Protein AF-A0A2R6I7J4-F1 (afdb_monomer_lite)

Secondary structure (DSSP, 8-state):
-----HHHHHGGG--SSTT-EEEEE-TTSBEEEESSGGGTTSB---GGG-HHHHHHHTT--EEEEEE-TTS-EEEEEEEE-TTSS-EEEEEEEHHHHTHHHHHHHHHHHHHHHHHHHHHHHHHHHHHHHHHHHHHHHHHHHHHHHTT-TT--------SHHHHHHHHHHHHHHHHHHHHHHHHHHHHHHHHHHHHHHHHHHHHHHHHHHHHHHHHHHTTTBTT--PPP-SS-HHHHHHHHHHHHHHHHHHHHHHHHHHHHHHHHHHHHHHHHHHHHHHHHHHHHHHHHHHHHHHHHHHHHHHHHHHHHHHHHHHHHHHHHTT-HHHHHHHHHHHHHHHHHHHHHHHHHHHHHHHHHHHHHHHHHHHHHHHHHHHHHHHHHHHHHHHHHHHTSB-S---------S-------------

pLDDT: mean 84.85, std 13.89, range [34.44, 96.88]

Radius of gyration: 86.61 Å; chains: 1; bounding box: 157×83×230 Å

Sequence (418 aa):
MVVANATASSAAMDASFEGGFTRAVNDKSIVALSSDPKRIEREYLRGRETTAYERGSQGLVGTTSMTTTGGQELLVGYAPVERTEWVVITHVPRSEALALQQTVSRSLLALIGLFLAGFLVVGFTIGRGTTRSLQDLAGKARELEEGNLDADIRTDRVDEFGTVYDAFGEMRDSLRTQIEEAERARKEAEVARAEAMEVNEYLQGKAEEYSETMQRCARGDLTERMEADGENDAMDRIAEEFNEMIRELEMTTGQLKSFSVAVQEGGVEVRESAVAVRDASEQVAESIQSISDGAFDQQERLETVADDIEEAADALESVAGDQPDVAESLDRIRAVGESVREAADLAENTLAESETVAGAAEEQAAELTEVSGQAEELTRNAEYLADGLENFETEQEHEFVFQTGAEAPTSEGQQGGR

Foldseek 3Di:
DDDDPLVVVQVVFCDPWVVKWKFKAAPVQQTCHTVDPVRHRHRPDDDPQCPQVVCQLVQDWDWDWDQDPVRFIWIKTWGHDPPGSIIMIMTDGPCGVCVVVVVVVVVVVVVVVVVVVVVVVVCCVCVVVVVVLVVVVVVLVVCVVVVNLVRPLADPDPDPSNVVSVVVNVVSVVVVVVVVVVVVVVVVVVVVVVVVVVVVVVVVVLVVVVVVQVVCVVQFALVGARDDDPPDPVSNVVRVVVNVVSVVVLLVLLVLLLVLVVLLVVLVVLLVVLVVLLVVLVVLLVVLVVLLVVLVVLLVVLVVVLVVLVVVLVVLCVVCPPPPVSVVVSVVSVVVSVVSVVSNVVSVVSNVVSVVSNVVSVVSSVVSVVSNVVSVVSNVVSVVSNVVSVSHDHPDSPDDDPPPPDPDPPPPDPDDDD

Structure (mmCIF, N/CA/C/O backbone):
data_AF-A0A2R6I7J4-F1
#
_entry.id   AF-A0A2R6I7J4-F1
#
loop_
_atom_site.group_PDB
_atom_site.id
_atom_site.type_symbol
_atom_site.label_atom_id
_atom_site.label_alt_id
_atom_site.label_comp_id
_atom_site.label_asym_id
_atom_site.label_entity_id
_atom_site.label_seq_id
_atom_site.pdbx_PDB_ins_code
_atom_site.Cartn_x
_atom_site.Cartn_y
_atom_site.Cartn_z
_atom_site.occupancy
_atom_site.B_iso_or_equiv
_atom_site.auth_seq_id
_atom_site.auth_comp_id
_atom_site.auth_asym_id
_atom_site.auth_atom_id
_atom_site.pdbx_PDB_model_num
ATOM 1 N N . MET A 1 1 ? 109.223 42.872 -110.671 1.00 39.97 1 MET A N 1
ATOM 2 C CA . MET A 1 1 ? 108.943 41.585 -111.336 1.00 39.97 1 MET A CA 1
ATOM 3 C C . MET A 1 1 ? 109.094 40.486 -110.298 1.00 39.97 1 MET A C 1
ATOM 5 O O . MET A 1 1 ? 110.209 40.194 -109.896 1.00 39.97 1 MET A O 1
ATOM 9 N N . VAL A 1 2 ? 107.972 39.953 -109.816 1.00 34.44 2 VAL A N 1
ATOM 10 C CA . VAL A 1 2 ? 107.899 38.681 -109.087 1.00 34.44 2 VAL A CA 1
ATOM 11 C C . VAL A 1 2 ? 107.021 37.804 -109.969 1.00 34.44 2 VAL A C 1
ATOM 13 O O . VAL A 1 2 ? 105.838 38.088 -110.127 1.00 34.44 2 VAL A O 1
ATOM 16 N N . VAL A 1 3 ? 107.620 36.822 -110.639 1.00 40.28 3 VAL A N 1
ATOM 17 C CA . VAL A 1 3 ? 106.879 35.813 -111.403 1.00 40.28 3 VAL A CA 1
ATOM 18 C C . VAL A 1 3 ? 106.515 34.721 -110.404 1.00 40.28 3 VAL A C 1
ATOM 20 O O . VAL A 1 3 ? 107.345 33.880 -110.071 1.00 40.28 3 VAL A O 1
ATOM 23 N N . ALA A 1 4 ? 105.303 34.785 -109.853 1.00 47.56 4 ALA A N 1
ATOM 24 C CA . ALA A 1 4 ? 104.748 33.691 -109.067 1.00 47.56 4 ALA A CA 1
ATOM 25 C C . ALA A 1 4 ? 104.242 32.604 -110.028 1.00 47.56 4 ALA A C 1
ATOM 27 O O . ALA A 1 4 ? 103.544 32.897 -110.998 1.00 47.56 4 ALA A O 1
ATOM 28 N N . ASN A 1 5 ? 104.620 31.350 -109.778 1.00 45.31 5 ASN A N 1
ATOM 29 C CA . ASN A 1 5 ? 104.184 30.209 -110.576 1.00 45.31 5 ASN A CA 1
ATOM 30 C C . ASN A 1 5 ? 102.690 29.950 -110.311 1.00 45.31 5 ASN A C 1
ATOM 32 O O . ASN A 1 5 ? 102.335 29.344 -109.301 1.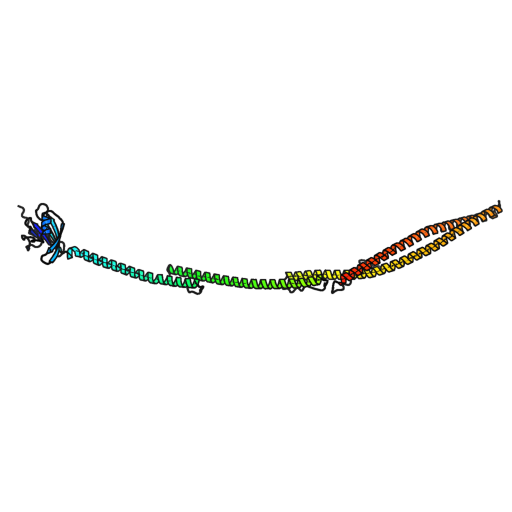00 45.31 5 ASN A O 1
ATOM 36 N N . ALA A 1 6 ? 101.827 30.424 -111.213 1.00 51.66 6 ALA A N 1
ATOM 37 C CA . ALA A 1 6 ? 100.367 30.334 -111.105 1.00 51.66 6 ALA A CA 1
ATOM 38 C C . ALA A 1 6 ? 99.852 28.892 -110.907 1.00 51.66 6 ALA A C 1
ATOM 40 O O . ALA A 1 6 ? 98.805 28.680 -110.299 1.00 51.66 6 ALA A O 1
ATOM 41 N N . THR A 1 7 ? 100.623 27.890 -111.338 1.00 52.91 7 THR A N 1
ATOM 42 C CA . THR A 1 7 ? 100.283 26.469 -111.184 1.00 52.91 7 THR A CA 1
ATOM 43 C C . THR A 1 7 ? 100.288 26.030 -109.716 1.00 52.91 7 THR A C 1
ATOM 45 O O . THR A 1 7 ? 99.401 25.286 -109.304 1.00 52.91 7 THR A O 1
ATOM 48 N N . ALA A 1 8 ? 101.223 26.532 -108.898 1.00 53.66 8 ALA A N 1
ATOM 49 C CA . ALA A 1 8 ? 101.335 26.153 -107.485 1.00 53.66 8 ALA A CA 1
ATOM 50 C C . ALA A 1 8 ? 100.200 26.734 -106.620 1.00 53.66 8 ALA A C 1
ATOM 52 O O . ALA A 1 8 ? 99.779 26.104 -105.654 1.00 53.66 8 ALA A O 1
ATOM 53 N N . SER A 1 9 ? 99.662 27.903 -106.987 1.00 57.00 9 SER A N 1
ATOM 54 C CA . SER A 1 9 ? 98.543 28.540 -106.275 1.00 57.00 9 SER A CA 1
ATOM 55 C C . SER A 1 9 ? 97.172 27.951 -106.633 1.00 57.00 9 SER A C 1
ATOM 57 O O . SER A 1 9 ? 96.244 28.072 -105.840 1.00 57.00 9 SER A O 1
ATOM 59 N N . SER A 1 10 ? 97.037 27.276 -107.782 1.00 56.16 10 SER A N 1
ATOM 60 C CA . SER A 1 10 ? 95.775 26.641 -108.204 1.00 56.16 10 SER A CA 1
ATOM 61 C C . SER A 1 10 ? 95.378 25.426 -107.351 1.00 56.16 10 SER A C 1
ATOM 63 O O . SER A 1 10 ? 94.195 25.224 -107.087 1.00 56.16 10 SER A O 1
ATOM 65 N N . ALA A 1 11 ? 96.358 24.671 -106.837 1.00 56.03 11 ALA A N 1
ATOM 66 C CA . ALA A 1 11 ? 96.125 23.498 -105.988 1.00 56.03 11 ALA A CA 1
ATOM 67 C C . ALA A 1 11 ? 95.550 23.851 -104.603 1.00 56.03 11 ALA A C 1
ATOM 69 O O . ALA A 1 11 ? 94.938 23.009 -103.955 1.00 56.03 11 ALA A O 1
ATOM 70 N N . ALA A 1 12 ? 95.715 25.099 -104.155 1.00 60.09 12 ALA A N 1
ATOM 71 C CA . ALA A 1 12 ? 95.162 25.588 -102.892 1.00 60.09 12 ALA A CA 1
ATOM 72 C C . ALA A 1 12 ? 93.698 26.066 -103.009 1.00 60.09 12 ALA A C 1
ATOM 74 O O . ALA A 1 12 ? 93.119 26.486 -102.012 1.00 60.09 12 ALA A O 1
ATOM 75 N N . MET A 1 13 ? 93.105 26.037 -104.211 1.00 63.22 13 MET A N 1
ATOM 76 C CA . MET A 1 13 ? 91.750 26.538 -104.488 1.00 63.22 13 MET A CA 1
ATOM 77 C C . MET A 1 13 ? 90.700 25.432 -104.661 1.00 63.22 13 MET A C 1
ATOM 79 O O . MET A 1 13 ? 89.640 25.678 -105.244 1.00 63.22 13 MET A O 1
ATOM 83 N N . ASP A 1 14 ? 90.978 24.221 -104.178 1.00 64.94 14 ASP A N 1
ATOM 84 C CA . ASP A 1 14 ? 90.005 23.134 -104.239 1.00 64.94 14 ASP A CA 1
ATOM 85 C C . ASP A 1 14 ? 88.796 23.436 -103.343 1.00 64.94 14 ASP A C 1
ATOM 87 O O . ASP A 1 14 ? 88.927 24.014 -102.258 1.00 64.94 14 ASP A O 1
ATOM 91 N N . ALA A 1 15 ? 87.596 23.125 -103.824 1.00 62.53 15 ALA A N 1
ATOM 92 C CA . ALA A 1 15 ? 86.394 23.437 -103.067 1.00 62.53 15 ALA A CA 1
ATOM 93 C C . ALA A 1 15 ? 86.228 22.451 -101.911 1.00 62.53 15 ALA A C 1
ATOM 95 O O . ALA A 1 15 ? 86.348 21.245 -102.084 1.00 62.53 15 ALA A O 1
ATOM 96 N N . SER A 1 16 ? 85.866 22.956 -100.732 1.00 65.69 16 SER A N 1
ATOM 97 C CA . SER A 1 16 ? 85.612 22.125 -99.546 1.00 65.69 16 SER A CA 1
ATOM 98 C C . SER A 1 16 ? 84.324 21.289 -99.627 1.00 65.69 16 SER A C 1
ATOM 100 O O . SER A 1 16 ? 83.977 20.621 -98.659 1.00 65.69 16 SER A O 1
ATOM 102 N N . PHE A 1 17 ? 83.605 21.344 -100.751 1.00 71.12 17 PHE A N 1
ATOM 103 C CA . PHE A 1 17 ? 82.314 20.696 -100.968 1.00 71.12 17 PHE A CA 1
ATOM 104 C C . PHE A 1 17 ? 82.326 19.930 -102.287 1.00 71.12 17 PHE A C 1
ATOM 106 O O . PHE A 1 17 ? 82.867 20.411 -103.287 1.00 71.12 17 PHE A O 1
ATOM 113 N N . GLU A 1 18 ? 81.691 18.761 -102.302 1.00 74.81 18 GLU A N 1
ATOM 114 C CA . GLU A 1 18 ? 81.624 17.909 -103.484 1.00 74.81 18 GLU A CA 1
ATOM 115 C C . GLU A 1 18 ? 80.864 18.613 -104.626 1.00 74.81 18 GLU A C 1
ATOM 117 O O . GLU A 1 18 ? 79.795 19.196 -104.439 1.00 74.81 18 GLU A O 1
ATOM 122 N N . GLY A 1 19 ? 81.466 18.642 -105.820 1.00 75.56 19 GLY A N 1
ATOM 123 C CA . GLY A 1 19 ? 80.937 19.384 -106.972 1.00 75.56 19 GLY A CA 1
ATOM 124 C C . GLY A 1 19 ? 81.048 20.914 -106.870 1.00 75.56 19 GLY A C 1
ATOM 125 O O . GLY A 1 19 ? 80.577 21.618 -107.768 1.00 75.56 19 GLY A O 1
ATOM 126 N N . GLY A 1 20 ? 81.664 21.441 -105.808 1.00 82.00 20 GLY A N 1
ATOM 127 C CA . GLY A 1 20 ? 81.996 22.854 -105.690 1.00 82.00 20 GLY A CA 1
ATOM 128 C C . GLY A 1 20 ? 83.249 23.233 -106.482 1.00 82.00 20 GLY A C 1
ATOM 129 O O . GLY A 1 20 ? 84.074 22.390 -106.827 1.00 82.00 20 GLY A O 1
ATOM 130 N N . PHE A 1 21 ? 83.418 24.523 -106.769 1.00 83.62 21 PHE A N 1
ATOM 131 C CA . PHE A 1 21 ? 84.653 25.037 -107.373 1.00 83.62 21 PHE A CA 1
ATOM 132 C C . PHE A 1 21 ? 84.903 26.506 -107.020 1.00 83.62 21 PHE A C 1
ATOM 134 O O . PHE A 1 21 ? 83.969 27.301 -106.891 1.00 83.62 21 PHE A O 1
ATOM 141 N N . THR A 1 22 ? 86.180 26.887 -106.930 1.00 86.25 22 THR A N 1
ATOM 142 C CA . THR A 1 22 ? 86.611 28.263 -106.637 1.00 86.25 22 THR A CA 1
ATOM 143 C C . THR A 1 22 ? 87.370 28.863 -107.815 1.00 86.25 22 THR A C 1
ATOM 145 O O . THR A 1 22 ? 88.123 28.184 -108.522 1.00 86.25 22 THR A O 1
ATOM 148 N N . ARG A 1 23 ? 87.149 30.157 -108.054 1.00 86.75 23 ARG A N 1
ATOM 149 C CA . ARG A 1 23 ? 87.828 30.943 -109.087 1.00 86.75 23 ARG A CA 1
ATOM 150 C C . ARG A 1 23 ? 88.231 32.302 -108.533 1.00 86.75 23 ARG A C 1
ATOM 152 O O . ARG A 1 23 ? 87.426 32.933 -107.862 1.00 86.75 23 ARG A O 1
ATOM 159 N N . ALA A 1 24 ? 89.430 32.775 -108.854 1.00 85.75 24 ALA A N 1
ATOM 160 C CA . ALA A 1 24 ? 89.784 34.184 -108.721 1.00 85.75 24 ALA A CA 1
ATOM 161 C C . ALA A 1 24 ? 89.672 34.854 -110.087 1.00 85.75 24 ALA A C 1
ATOM 163 O O . ALA A 1 24 ? 90.244 34.377 -111.070 1.00 85.75 24 ALA A O 1
ATOM 164 N N . VAL A 1 25 ? 88.935 35.952 -110.144 1.00 86.56 25 VAL A N 1
ATOM 165 C CA . VAL A 1 25 ? 88.636 36.694 -111.367 1.00 86.56 25 VAL A CA 1
ATOM 166 C C . VAL A 1 25 ? 89.245 38.084 -111.245 1.00 86.56 25 VAL A C 1
ATOM 168 O O . VAL A 1 25 ? 89.084 38.720 -110.209 1.00 86.56 25 VAL A O 1
ATOM 171 N N . ASN A 1 26 ? 89.966 38.540 -112.268 1.00 84.06 26 ASN A N 1
ATOM 172 C CA . ASN A 1 26 ? 90.582 39.868 -112.286 1.00 84.06 26 ASN A CA 1
ATOM 173 C C . ASN A 1 26 ? 89.602 40.976 -112.709 1.00 84.06 26 ASN A C 1
ATOM 175 O O . ASN A 1 26 ? 88.474 40.686 -113.095 1.00 84.06 26 ASN A O 1
ATOM 179 N N . ASP A 1 27 ? 90.084 42.221 -112.713 1.00 80.25 27 ASP A N 1
ATOM 180 C CA . ASP A 1 27 ? 89.383 43.459 -113.099 1.00 80.25 27 ASP A CA 1
ATOM 181 C C . ASP A 1 27 ? 88.708 43.422 -114.482 1.00 80.25 27 ASP A C 1
ATOM 183 O O . ASP A 1 27 ? 87.747 44.149 -114.743 1.00 80.25 27 ASP A O 1
ATOM 187 N N . LYS A 1 28 ? 89.184 42.554 -115.379 1.00 79.38 28 LYS A N 1
ATOM 188 C CA . LYS A 1 28 ? 88.657 42.376 -116.739 1.00 79.38 28 LYS A CA 1
ATOM 189 C C . LYS A 1 28 ? 87.656 41.227 -116.856 1.00 79.38 28 LYS A C 1
ATOM 191 O O . LYS A 1 28 ? 87.343 40.814 -117.970 1.00 79.38 28 LYS A O 1
ATOM 196 N N . SER A 1 29 ? 87.158 40.700 -115.737 1.00 81.19 29 SER A N 1
ATOM 197 C CA . SER A 1 29 ? 86.301 39.509 -115.694 1.00 81.19 29 SER A CA 1
ATOM 198 C C . SER A 1 29 ? 86.965 38.251 -116.279 1.00 81.19 29 SER A C 1
ATOM 200 O O . SER A 1 29 ? 86.301 37.337 -116.772 1.00 81.19 29 SER A O 1
ATOM 202 N N . ILE A 1 30 ? 88.298 38.182 -116.236 1.00 82.50 30 ILE A N 1
ATOM 203 C CA . ILE A 1 30 ? 89.068 37.024 -116.697 1.00 82.50 30 ILE A CA 1
ATOM 204 C C . ILE A 1 30 ? 89.469 36.193 -115.483 1.00 82.50 30 ILE A C 1
ATOM 206 O O . ILE A 1 30 ? 89.964 36.716 -114.485 1.00 82.50 30 ILE A O 1
ATOM 210 N N . VAL A 1 31 ? 89.273 34.880 -115.571 1.00 84.69 31 VAL A N 1
ATOM 211 C CA . VAL A 1 31 ? 89.688 33.933 -114.536 1.00 84.69 31 VAL A CA 1
ATOM 212 C C . VAL A 1 31 ? 91.213 33.908 -114.473 1.00 84.69 31 VAL A C 1
ATOM 214 O O . VAL A 1 31 ? 91.880 33.364 -115.354 1.00 84.69 31 VAL A O 1
ATOM 217 N N . ALA A 1 32 ? 91.758 34.507 -113.421 1.00 82.00 32 ALA A N 1
ATOM 218 C CA . ALA A 1 32 ? 93.185 34.527 -113.137 1.00 82.00 32 ALA A CA 1
ATOM 219 C C . ALA A 1 32 ? 93.636 33.227 -112.457 1.00 82.00 32 ALA A C 1
ATOM 221 O O . ALA A 1 32 ? 94.723 32.728 -112.738 1.00 82.00 32 ALA A O 1
ATOM 222 N N . LEU A 1 33 ? 92.792 32.660 -111.587 1.00 82.75 33 LEU A N 1
ATOM 223 C CA . LEU A 1 33 ? 93.047 31.389 -110.906 1.00 82.75 33 LEU A CA 1
ATOM 224 C C . LEU A 1 33 ? 91.780 30.531 -110.896 1.00 82.75 33 LEU A C 1
ATOM 226 O O . LEU A 1 33 ? 90.680 31.035 -110.676 1.00 82.75 33 LEU A O 1
ATOM 230 N N . SER A 1 34 ? 91.927 29.226 -111.106 1.00 82.50 34 SER A N 1
ATOM 231 C CA . SER A 1 34 ? 90.852 28.244 -110.949 1.00 82.50 34 SER A CA 1
ATOM 232 C C . SER A 1 34 ? 91.440 26.878 -110.620 1.00 82.50 34 SER A C 1
ATOM 234 O O . SER A 1 34 ? 92.545 26.571 -111.064 1.00 82.50 34 SER A O 1
ATOM 236 N N . SER A 1 35 ? 90.682 26.054 -109.895 1.00 73.25 35 SER A N 1
ATOM 237 C CA . SER A 1 35 ? 90.982 24.629 -109.717 1.00 73.25 35 SER A CA 1
ATOM 238 C C . SER A 1 35 ? 90.887 23.817 -111.022 1.00 73.25 35 SER A C 1
ATOM 240 O O . SER A 1 35 ? 91.496 22.757 -111.116 1.00 73.25 35 SER A O 1
ATOM 242 N N . ASP A 1 36 ? 90.192 24.316 -112.056 1.00 76.69 36 ASP A N 1
ATOM 243 C CA . AS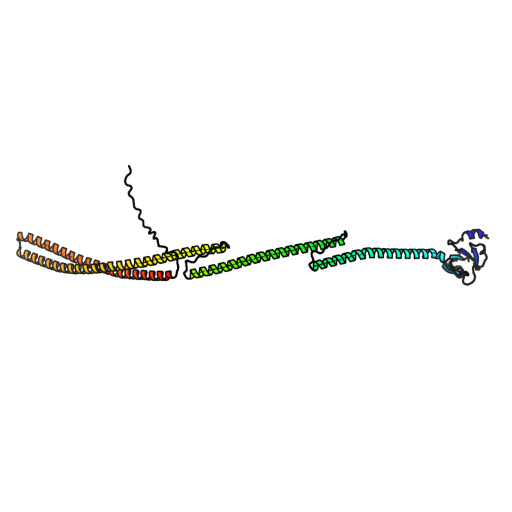P A 1 36 ? 90.185 23.742 -113.410 1.00 76.69 36 ASP A CA 1
ATOM 244 C C . ASP A 1 36 ? 91.121 24.548 -114.337 1.00 76.69 36 ASP A C 1
ATOM 246 O O . ASP A 1 36 ? 90.761 25.657 -114.761 1.00 76.69 36 ASP A O 1
ATOM 250 N N . PRO A 1 37 ? 92.299 24.010 -114.719 1.00 72.12 37 PRO A N 1
ATOM 251 C CA . PRO A 1 37 ? 93.272 24.720 -115.549 1.00 72.12 37 PRO A CA 1
ATOM 252 C C . PRO A 1 37 ? 92.712 25.166 -116.904 1.00 72.12 37 PRO A C 1
ATOM 254 O O . PRO A 1 37 ? 93.176 26.155 -117.464 1.00 72.12 37 PRO A O 1
ATOM 257 N N . LYS A 1 38 ?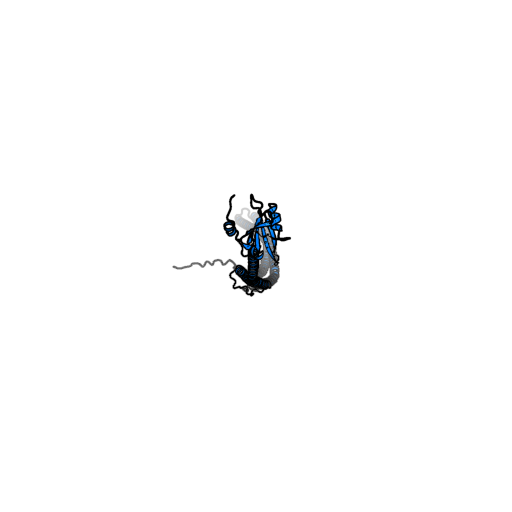 91.686 24.481 -117.436 1.00 78.69 38 LYS A N 1
ATOM 258 C CA . LYS A 1 38 ? 91.072 24.822 -118.734 1.00 78.69 38 LYS A CA 1
ATOM 259 C C . LYS A 1 38 ? 90.294 26.139 -118.704 1.00 78.69 38 LYS A C 1
ATOM 261 O O . LYS A 1 38 ? 89.917 26.652 -119.760 1.00 78.69 38 LYS A O 1
ATOM 266 N N . ARG A 1 39 ? 90.005 26.659 -117.509 1.00 80.56 39 ARG A N 1
ATOM 267 C CA . ARG A 1 39 ? 89.243 27.894 -117.299 1.00 80.56 39 ARG A CA 1
ATOM 268 C C . ARG A 1 39 ? 90.129 29.116 -117.081 1.00 80.56 39 ARG A C 1
ATOM 270 O O . ARG A 1 39 ? 89.609 30.219 -117.176 1.00 80.56 39 ARG A O 1
ATOM 277 N N . ILE A 1 40 ? 91.423 28.941 -116.823 1.00 80.00 40 ILE A N 1
ATOM 278 C CA . ILE A 1 40 ? 92.370 30.050 -116.647 1.00 80.00 40 ILE A CA 1
ATOM 279 C C . ILE A 1 40 ? 92.495 30.828 -117.97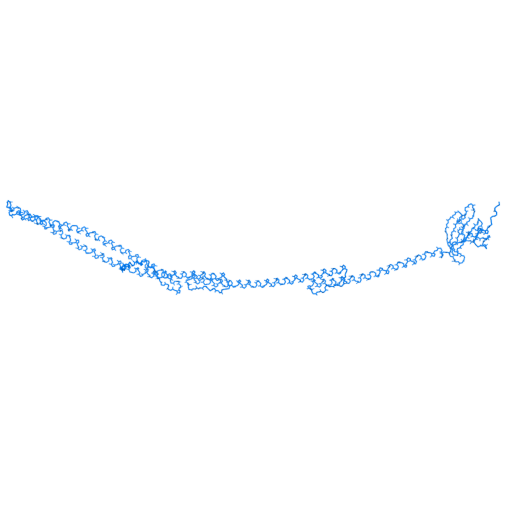1 1.00 80.00 40 ILE A C 1
ATOM 281 O O . ILE A 1 40 ? 92.417 30.238 -119.048 1.00 80.00 40 ILE A O 1
ATOM 285 N N . GLU A 1 41 ? 92.610 32.158 -117.891 1.00 79.81 41 GLU A N 1
ATOM 286 C CA . GLU A 1 41 ? 92.622 33.096 -119.034 1.00 79.81 41 GLU A CA 1
ATOM 287 C C . GLU A 1 41 ? 91.338 33.105 -119.887 1.00 79.81 41 GLU A C 1
ATOM 289 O O . GLU A 1 41 ? 91.277 33.740 -120.943 1.00 79.81 41 GLU A O 1
ATOM 294 N N . ARG A 1 42 ? 90.269 32.448 -119.425 1.00 81.06 42 ARG A N 1
ATOM 295 C CA . ARG A 1 42 ? 88.934 32.567 -120.017 1.00 81.06 42 ARG A CA 1
ATOM 296 C C . ARG A 1 42 ? 88.117 33.610 -119.270 1.00 81.06 42 ARG A C 1
ATOM 298 O O . ARG A 1 42 ? 88.303 33.843 -118.078 1.00 81.06 42 ARG A O 1
ATOM 305 N N . GLU A 1 43 ? 87.190 34.223 -119.991 1.00 79.56 43 GLU A N 1
ATOM 306 C CA . GLU A 1 43 ? 86.157 35.059 -119.390 1.00 79.56 43 GLU A CA 1
ATOM 307 C C . GLU A 1 43 ? 85.355 34.217 -118.395 1.00 79.56 43 GLU A C 1
ATOM 309 O O . GLU A 1 43 ? 84.999 33.073 -118.694 1.00 79.56 43 GLU A O 1
ATOM 314 N N . TYR A 1 44 ? 85.138 34.762 -117.200 1.00 76.12 44 TYR A N 1
ATOM 315 C CA . TYR A 1 44 ? 84.546 34.042 -116.085 1.00 76.12 44 TYR A CA 1
ATOM 316 C C . TYR A 1 44 ? 83.166 33.496 -116.446 1.00 76.12 44 TYR A C 1
ATOM 318 O O . TYR A 1 44 ? 83.028 32.274 -116.529 1.00 76.12 44 TYR A O 1
ATOM 326 N N . LEU A 1 45 ? 82.194 34.377 -116.706 1.00 73.38 45 LEU A N 1
ATOM 327 C CA . LEU A 1 45 ? 80.845 34.088 -117.209 1.00 73.38 45 LEU A CA 1
ATOM 328 C C . LEU A 1 45 ? 80.279 35.358 -117.878 1.00 73.38 45 LEU A C 1
ATOM 330 O O . LEU A 1 45 ? 80.761 36.457 -117.610 1.00 73.38 45 LEU A O 1
ATOM 334 N N . ARG A 1 46 ? 79.261 35.222 -118.743 1.00 62.31 46 ARG A N 1
ATOM 335 C CA . ARG A 1 46 ? 78.606 36.348 -119.441 1.00 62.31 46 ARG A CA 1
ATOM 336 C C . ARG A 1 46 ? 77.156 36.524 -118.996 1.00 62.31 46 ARG A C 1
ATOM 338 O O . ARG A 1 46 ? 76.418 35.553 -118.862 1.00 62.31 46 ARG A O 1
ATOM 345 N N . GLY A 1 47 ? 76.712 37.773 -118.881 1.00 62.00 47 GLY A N 1
ATOM 346 C CA . GLY A 1 47 ? 75.305 38.108 -118.645 1.00 62.00 47 GLY A CA 1
ATOM 347 C C . GLY A 1 47 ? 74.870 37.898 -117.193 1.00 62.00 47 GLY A C 1
ATOM 348 O O . GLY A 1 47 ? 75.614 38.198 -116.277 1.00 62.00 47 GLY A O 1
ATOM 349 N N . ARG A 1 48 ? 73.655 37.385 -116.958 1.00 55.28 48 ARG A N 1
ATOM 350 C CA . ARG A 1 48 ? 73.037 37.297 -115.612 1.00 55.28 48 ARG A CA 1
ATOM 351 C C . ARG A 1 48 ? 73.771 36.397 -114.601 1.00 55.28 48 ARG A C 1
ATOM 353 O O . ARG A 1 48 ? 73.380 36.352 -113.442 1.00 55.28 48 ARG A O 1
ATOM 360 N N . GLU A 1 49 ? 74.827 35.711 -115.024 1.00 67.50 49 GLU A N 1
ATOM 361 C CA . GLU A 1 49 ? 75.679 34.862 -114.187 1.00 67.50 49 GLU A CA 1
ATOM 362 C C . GLU A 1 49 ? 76.877 35.635 -113.563 1.00 67.50 49 GLU A C 1
ATOM 364 O O . GLU A 1 49 ? 77.704 35.050 -112.867 1.00 67.50 49 GLU A O 1
ATOM 369 N N . THR A 1 50 ? 76.988 36.960 -113.764 1.00 73.62 50 THR A N 1
ATOM 370 C CA . THR A 1 50 ? 78.105 37.799 -113.263 1.00 73.62 50 THR A CA 1
ATOM 371 C C . THR A 1 50 ? 77.844 38.499 -111.929 1.00 73.62 50 THR A C 1
ATOM 373 O O . THR A 1 50 ? 78.752 39.139 -111.401 1.00 73.62 50 THR A O 1
ATOM 376 N N . THR A 1 51 ? 76.651 38.382 -111.334 1.00 81.38 51 THR A N 1
ATOM 377 C CA . THR A 1 51 ? 76.264 39.174 -110.145 1.00 81.38 51 THR A CA 1
ATOM 378 C C . THR A 1 51 ? 77.230 39.020 -108.964 1.00 81.38 51 THR A C 1
ATOM 380 O O . THR A 1 51 ? 77.492 39.989 -108.253 1.00 81.38 51 THR A O 1
ATOM 383 N N . ALA A 1 52 ? 77.791 37.825 -108.761 1.00 84.44 52 ALA A N 1
ATOM 384 C CA . ALA A 1 52 ? 78.800 37.583 -107.728 1.00 84.44 52 ALA A CA 1
ATOM 385 C C . ALA A 1 52 ? 80.113 38.344 -108.000 1.00 84.44 52 ALA A C 1
ATOM 387 O O . ALA A 1 52 ? 80.695 38.926 -107.087 1.00 84.44 52 ALA A O 1
ATOM 388 N N . TYR A 1 53 ? 80.546 38.389 -109.263 1.00 84.81 53 TYR A N 1
ATOM 389 C CA . TYR A 1 53 ? 81.730 39.137 -109.683 1.00 84.81 53 TYR A CA 1
ATOM 390 C C . TYR A 1 53 ? 81.513 40.645 -109.542 1.00 84.81 53 TYR A C 1
ATOM 392 O O . TYR A 1 53 ? 82.317 41.305 -108.900 1.00 84.81 53 TYR A O 1
ATOM 400 N N . GLU A 1 54 ? 80.400 41.175 -110.056 1.00 83.94 54 GLU A N 1
ATOM 401 C CA . GLU A 1 54 ? 80.100 42.616 -110.027 1.00 83.94 54 GLU A CA 1
ATOM 402 C C . GLU A 1 54 ? 80.042 43.179 -108.604 1.00 83.94 54 GLU A C 1
ATOM 404 O O . GLU A 1 54 ? 80.564 44.260 -108.328 1.00 83.94 54 GLU A O 1
ATOM 409 N N . ARG A 1 55 ? 79.420 42.439 -107.679 1.00 85.25 55 ARG A N 1
ATOM 410 C CA . ARG A 1 55 ? 79.354 42.843 -106.270 1.00 85.25 55 ARG A CA 1
ATOM 411 C C . ARG A 1 55 ? 80.713 42.715 -105.590 1.00 85.25 55 ARG A C 1
ATOM 413 O O . ARG A 1 55 ? 81.103 43.614 -104.850 1.00 85.25 55 ARG A O 1
ATOM 420 N N . GLY A 1 56 ? 81.448 41.641 -105.867 1.00 85.00 56 GLY A N 1
ATOM 421 C CA . GLY A 1 56 ? 82.796 41.460 -105.340 1.00 85.00 56 GLY A CA 1
ATOM 422 C C . GLY A 1 56 ? 83.781 42.524 -105.831 1.00 85.00 56 GLY A C 1
ATOM 423 O O . GLY A 1 56 ? 84.573 43.019 -105.036 1.00 85.00 56 GLY A O 1
ATOM 424 N N . SER A 1 57 ? 83.689 42.954 -107.095 1.00 82.81 57 SER A N 1
ATOM 425 C CA . SER A 1 57 ? 84.551 44.004 -107.660 1.00 82.81 57 SER A CA 1
ATOM 426 C C . SER A 1 57 ? 84.245 45.388 -107.087 1.00 82.81 57 SER A C 1
ATOM 428 O O . SER A 1 57 ? 85.078 46.281 -107.142 1.00 82.81 57 SER A O 1
ATOM 430 N N . GLN A 1 58 ? 83.061 45.568 -106.494 1.00 85.00 58 GLN A N 1
ATOM 431 C CA . GLN A 1 58 ? 82.708 46.758 -105.711 1.00 85.00 58 GLN A CA 1
ATOM 432 C C . GLN A 1 58 ? 83.190 46.673 -104.251 1.00 85.00 58 GLN A C 1
ATOM 434 O O . GLN A 1 58 ? 82.854 47.533 -103.439 1.00 85.00 58 GLN A O 1
ATOM 439 N N . GLY A 1 59 ? 83.956 45.637 -103.897 1.00 81.88 59 GLY A N 1
ATOM 440 C CA . GLY A 1 59 ? 84.495 45.434 -102.555 1.00 81.88 59 GLY A CA 1
ATOM 441 C C . GLY A 1 59 ? 83.530 44.767 -101.569 1.00 81.88 59 GLY A C 1
ATOM 442 O O . GLY A 1 59 ? 83.827 44.716 -100.377 1.00 81.88 59 GLY A O 1
ATOM 443 N N . LEU A 1 60 ? 82.377 44.257 -102.020 1.00 86.06 60 LEU A N 1
ATOM 444 C CA . LEU A 1 60 ? 81.407 43.605 -101.137 1.00 86.06 60 LEU A CA 1
ATOM 445 C C . LEU A 1 60 ? 81.778 42.141 -100.886 1.00 86.06 60 LEU A C 1
ATOM 447 O O . LEU A 1 60 ? 82.159 41.415 -101.803 1.00 86.06 60 LEU A O 1
ATOM 451 N N . VAL A 1 61 ? 81.564 41.689 -99.652 1.00 89.06 61 VAL A N 1
ATOM 452 C CA . VAL A 1 61 ? 81.594 40.271 -99.278 1.00 89.06 61 VAL A CA 1
ATOM 453 C C . VAL A 1 61 ? 80.162 39.793 -99.098 1.00 89.06 61 VAL A C 1
ATOM 455 O O . VAL A 1 61 ? 79.357 40.458 -98.443 1.00 89.06 61 VAL A O 1
ATOM 458 N N . GLY A 1 62 ? 79.824 38.644 -99.669 1.00 88.25 62 GLY A N 1
ATOM 459 C CA . GLY A 1 62 ? 78.492 38.088 -99.491 1.00 88.25 62 GLY A CA 1
ATOM 460 C C . GLY A 1 62 ? 78.275 36.774 -100.213 1.00 88.25 62 GLY A C 1
ATOM 461 O O . GLY A 1 62 ? 79.193 36.161 -100.756 1.00 88.25 62 GLY A O 1
ATOM 462 N N . THR A 1 63 ? 77.018 36.352 -100.212 1.00 87.00 63 THR A N 1
ATOM 463 C CA . THR A 1 63 ? 76.554 35.188 -100.957 1.00 87.00 63 THR A CA 1
ATOM 464 C C . THR A 1 63 ? 75.416 35.591 -101.883 1.00 87.00 63 THR A C 1
ATOM 466 O O . THR A 1 63 ? 74.669 36.541 -101.637 1.00 87.00 63 THR A O 1
ATOM 469 N N . THR A 1 64 ? 75.294 34.886 -102.995 1.00 87.00 64 THR A N 1
ATOM 470 C CA . THR A 1 64 ? 74.180 35.014 -103.925 1.00 87.00 64 THR A CA 1
ATOM 471 C C . THR A 1 64 ? 73.835 33.644 -104.487 1.00 87.00 64 THR A C 1
ATOM 473 O O . THR A 1 64 ? 74.585 32.686 -104.321 1.00 87.00 64 THR A O 1
ATOM 476 N N . SER A 1 65 ? 72.675 33.526 -105.117 1.00 84.88 65 SER A N 1
ATOM 477 C CA . SER A 1 65 ? 72.302 32.312 -105.836 1.00 84.88 65 SER A CA 1
ATOM 478 C C . SER A 1 65 ? 72.528 32.534 -107.319 1.00 84.88 65 SER A C 1
ATOM 480 O O . SER A 1 65 ? 72.212 33.597 -107.851 1.00 84.88 65 SER A O 1
ATOM 482 N N . MET A 1 66 ? 73.069 31.523 -107.979 1.00 82.12 66 MET A N 1
ATOM 483 C CA . MET A 1 66 ? 73.279 31.519 -109.415 1.00 82.12 66 MET A CA 1
ATOM 484 C C . MET A 1 66 ? 72.702 30.237 -109.985 1.00 82.12 66 MET A C 1
ATOM 486 O O . MET A 1 66 ? 72.864 29.165 -109.410 1.00 82.12 66 MET A O 1
ATOM 490 N N . THR A 1 67 ? 72.058 30.333 -111.136 1.00 80.62 67 THR A N 1
ATOM 491 C CA . THR A 1 67 ? 71.645 29.161 -111.902 1.00 80.62 67 THR A CA 1
ATOM 492 C C . THR A 1 67 ? 72.570 29.058 -113.095 1.00 80.62 67 THR A C 1
ATOM 494 O O . THR A 1 67 ? 72.702 30.022 -113.844 1.00 80.62 67 THR A O 1
ATOM 497 N N . THR A 1 68 ? 73.240 27.920 -113.253 1.00 74.44 68 THR A N 1
ATOM 498 C CA . THR A 1 68 ? 74.068 27.694 -114.439 1.00 74.44 68 THR A CA 1
ATOM 499 C C . THR A 1 68 ? 73.188 27.573 -115.676 1.00 74.44 68 THR A C 1
ATOM 501 O O . THR A 1 68 ? 72.020 27.190 -115.594 1.00 74.44 68 THR A O 1
ATOM 504 N N . THR A 1 69 ? 73.774 27.777 -116.852 1.00 69.19 69 THR A N 1
ATOM 505 C CA . THR A 1 69 ? 73.116 27.520 -118.143 1.00 69.19 69 THR A CA 1
ATOM 506 C C . THR A 1 69 ? 72.544 26.086 -118.266 1.00 69.19 69 THR A C 1
ATOM 508 O O . THR A 1 69 ? 71.642 25.851 -119.063 1.00 69.19 69 THR A O 1
ATOM 511 N N . GLY A 1 70 ? 73.020 25.129 -117.454 1.00 70.31 70 GLY A N 1
ATOM 512 C CA . GLY A 1 70 ? 72.502 23.755 -117.361 1.00 70.31 70 GLY A CA 1
ATOM 513 C C . GLY A 1 70 ? 71.360 23.540 -116.354 1.00 70.31 70 GLY A C 1
ATOM 514 O O . GLY A 1 70 ? 70.983 22.397 -116.119 1.00 70.31 70 GLY A O 1
ATOM 515 N N . GLY A 1 71 ? 70.828 24.601 -115.736 1.00 77.75 71 GLY A N 1
ATOM 516 C CA . GLY A 1 71 ? 69.712 24.537 -114.782 1.00 77.75 71 GLY A CA 1
ATOM 517 C C . GLY A 1 71 ? 70.100 24.155 -113.349 1.00 77.75 71 GLY A C 1
ATOM 518 O O . GLY A 1 71 ? 69.222 23.980 -112.509 1.00 77.75 71 GLY A O 1
ATOM 519 N N . GLN A 1 72 ? 71.395 24.034 -113.043 1.00 80.88 72 GLN A N 1
ATOM 520 C CA . GLN A 1 72 ? 71.852 23.714 -111.690 1.00 80.88 72 GLN A CA 1
ATOM 521 C C . GLN A 1 72 ? 71.881 24.978 -110.825 1.00 80.88 72 GLN A C 1
ATOM 523 O O . GLN A 1 72 ? 72.542 25.956 -111.180 1.00 80.88 72 GLN A O 1
ATOM 528 N N . GLU A 1 73 ? 71.201 24.951 -109.678 1.00 85.75 73 GLU A N 1
ATOM 529 C CA . GLU A 1 73 ? 71.290 26.014 -108.676 1.00 85.75 73 GLU A CA 1
ATOM 530 C C . GLU A 1 73 ? 72.568 25.876 -107.842 1.00 85.75 73 GLU A C 1
ATOM 532 O O . GLU A 1 73 ? 72.803 24.871 -107.165 1.00 85.75 73 GLU A O 1
ATOM 537 N N . LEU A 1 74 ? 73.383 26.923 -107.873 1.00 85.62 74 LEU A N 1
ATOM 538 C CA . LEU A 1 74 ? 74.604 27.084 -107.104 1.00 85.62 74 LEU A CA 1
ATOM 539 C C . LEU A 1 74 ? 74.397 28.195 -106.073 1.00 85.62 74 LEU A C 1
ATOM 541 O O . LEU A 1 74 ? 73.887 29.273 -106.390 1.00 85.62 74 LEU A O 1
ATOM 545 N N . LEU A 1 75 ? 74.853 27.956 -104.850 1.00 87.75 75 LEU A N 1
ATOM 546 C CA . LEU A 1 75 ? 75.134 29.019 -103.900 1.00 87.75 75 LEU A CA 1
ATOM 547 C C . LEU A 1 75 ? 76.550 29.527 -104.174 1.00 87.75 75 LEU A C 1
ATOM 549 O O . LEU A 1 75 ? 77.502 28.747 -104.226 1.00 87.75 75 LEU A O 1
ATOM 553 N N . VAL A 1 76 ? 76.676 30.832 -104.385 1.00 87.81 76 VAL A N 1
ATOM 554 C CA . VAL A 1 76 ? 77.918 31.474 -104.808 1.00 87.81 76 VAL A CA 1
ATOM 555 C C . VAL A 1 76 ? 78.356 32.480 -103.754 1.00 87.81 76 VAL A C 1
ATOM 557 O O . VAL A 1 76 ? 77.665 33.468 -103.514 1.00 87.81 76 VAL A O 1
ATOM 560 N N . GLY A 1 77 ? 79.496 32.228 -103.117 1.00 88.38 77 GLY A N 1
ATOM 561 C CA . GLY A 1 77 ? 80.158 33.167 -102.213 1.00 88.38 77 GLY A CA 1
ATOM 562 C C . GLY A 1 77 ? 81.178 34.006 -102.971 1.00 88.38 77 GLY A C 1
ATOM 563 O O . GLY A 1 77 ? 81.904 33.468 -103.801 1.00 88.38 77 GLY A O 1
ATOM 564 N N . TYR A 1 78 ? 81.239 35.307 -102.701 1.00 89.31 78 TYR A N 1
ATOM 565 C CA . TYR A 1 78 ? 82.200 36.212 -103.331 1.00 89.31 78 TYR A CA 1
ATOM 566 C C . TYR A 1 78 ? 82.850 37.135 -102.300 1.00 89.31 78 TYR A C 1
ATOM 568 O O . TYR A 1 78 ? 82.197 37.593 -101.358 1.00 89.31 78 TYR A O 1
ATOM 576 N N . ALA A 1 79 ? 84.139 37.408 -102.494 1.00 90.31 79 ALA A N 1
ATOM 577 C CA . ALA A 1 79 ? 84.911 38.345 -101.687 1.00 90.31 79 ALA A CA 1
ATOM 578 C C . ALA A 1 79 ? 86.043 38.983 -102.517 1.00 90.31 79 ALA A C 1
ATOM 580 O O . ALA A 1 79 ? 86.678 38.283 -103.315 1.00 90.31 79 ALA A O 1
ATOM 581 N N . PRO A 1 80 ? 86.329 40.286 -102.341 1.00 88.06 80 PRO A N 1
ATOM 582 C CA . PRO A 1 80 ? 87.505 40.915 -102.934 1.00 88.06 80 PRO A CA 1
ATOM 583 C C . PRO A 1 80 ? 88.796 40.367 -102.306 1.00 88.06 80 PRO A C 1
ATOM 585 O O . PRO A 1 80 ? 88.839 40.032 -101.122 1.00 88.06 80 PRO A O 1
ATOM 588 N N . VAL A 1 81 ? 89.869 40.309 -103.091 1.00 84.69 81 VAL A N 1
ATOM 589 C CA . VAL A 1 81 ? 91.213 39.954 -102.624 1.00 84.69 81 VAL A CA 1
ATOM 590 C C . VAL A 1 81 ? 91.961 41.228 -102.268 1.00 84.69 81 VAL A C 1
ATOM 592 O O . VAL A 1 81 ? 92.257 42.057 -103.130 1.00 84.69 81 VAL A O 1
ATOM 595 N N . GLU A 1 82 ? 92.296 41.372 -100.989 1.00 78.31 82 GLU A N 1
ATOM 596 C CA . GLU A 1 82 ? 92.951 42.568 -100.470 1.00 78.31 82 GLU A CA 1
ATOM 597 C C . GLU A 1 82 ? 94.224 42.926 -101.251 1.00 78.31 82 GLU A C 1
ATOM 599 O O . GLU A 1 82 ? 95.062 42.077 -101.558 1.00 78.31 82 GLU A O 1
ATOM 604 N N . ARG A 1 83 ? 94.380 44.226 -101.539 1.00 77.19 83 ARG A N 1
ATOM 605 C CA . ARG A 1 83 ? 95.508 44.809 -102.291 1.00 77.19 83 ARG A CA 1
ATOM 606 C C . ARG A 1 83 ? 95.594 44.386 -103.765 1.00 77.19 83 ARG A C 1
ATOM 608 O O . ARG A 1 83 ? 96.627 44.615 -104.396 1.00 77.19 83 ARG A O 1
ATOM 615 N N . THR A 1 84 ? 94.518 43.829 -104.317 1.00 81.44 84 THR A N 1
ATOM 616 C CA . THR A 1 84 ? 94.358 43.545 -105.749 1.00 81.44 84 THR A CA 1
ATOM 617 C C . THR A 1 84 ? 92.949 43.920 -106.217 1.00 81.44 84 THR A C 1
ATOM 619 O O . THR A 1 84 ? 92.043 44.060 -105.404 1.00 81.44 84 THR A O 1
ATOM 622 N N . GLU A 1 85 ? 92.749 44.032 -107.528 1.00 81.19 85 GLU A N 1
ATOM 623 C CA . GLU A 1 85 ? 91.419 44.186 -108.148 1.00 81.19 85 GLU A CA 1
ATOM 624 C C . GLU A 1 85 ? 90.759 42.818 -108.427 1.00 81.19 85 GLU A C 1
ATOM 626 O O . GLU A 1 85 ? 89.971 42.663 -109.359 1.00 81.19 85 GLU A O 1
ATOM 631 N N . TRP A 1 86 ? 91.163 41.764 -107.710 1.00 88.31 86 TRP A N 1
ATOM 632 C CA . TRP A 1 86 ? 90.661 40.412 -107.947 1.00 88.31 86 TRP A CA 1
ATOM 633 C C . TRP A 1 86 ? 89.515 40.081 -107.000 1.00 88.31 86 TRP A C 1
ATOM 635 O O . TRP A 1 86 ? 89.500 40.498 -105.846 1.00 88.31 86 TRP A O 1
ATOM 645 N N . VAL A 1 87 ? 88.582 39.262 -107.472 1.00 87.56 87 VAL A N 1
ATOM 646 C CA . VAL A 1 87 ? 87.473 38.725 -106.683 1.00 87.56 87 VAL A CA 1
ATOM 647 C C . VAL A 1 87 ? 87.606 37.215 -106.640 1.00 87.56 87 VAL A C 1
ATOM 649 O O . VAL A 1 87 ? 87.647 36.566 -107.686 1.00 87.56 87 VAL A O 1
ATOM 652 N N . VAL A 1 88 ? 87.652 36.645 -105.440 1.00 87.94 88 VAL A N 1
ATOM 653 C CA . VAL A 1 88 ? 87.531 35.198 -105.257 1.00 87.94 88 VAL A CA 1
ATOM 654 C C . VAL A 1 88 ? 86.057 34.852 -105.157 1.00 87.94 88 VAL A C 1
ATOM 656 O O . VAL A 1 88 ? 85.313 35.444 -104.377 1.00 87.94 88 VAL A O 1
ATOM 659 N N . ILE A 1 89 ? 85.642 33.896 -105.980 1.00 88.31 89 ILE A N 1
ATOM 660 C CA . ILE A 1 89 ? 84.268 33.442 -106.101 1.00 88.31 89 ILE A CA 1
ATOM 661 C C . ILE A 1 89 ? 84.236 31.921 -105.973 1.00 88.31 89 ILE A C 1
ATOM 663 O O . ILE A 1 89 ? 84.836 31.197 -106.773 1.00 88.31 89 ILE A O 1
ATOM 667 N N . THR A 1 90 ? 83.507 31.435 -104.977 1.00 87.81 90 THR A N 1
ATOM 668 C CA . THR A 1 90 ? 83.328 30.011 -104.684 1.00 87.81 90 THR A CA 1
ATOM 669 C C . THR A 1 90 ? 81.896 29.600 -104.980 1.00 87.81 90 THR A C 1
ATOM 671 O O . THR A 1 90 ? 80.956 30.291 -104.602 1.00 87.81 90 THR A O 1
ATOM 674 N N . HIS A 1 91 ? 81.734 28.456 -105.633 1.00 87.50 91 HIS A N 1
ATOM 675 C CA . HIS A 1 91 ? 80.456 27.896 -106.052 1.00 87.50 91 HIS A CA 1
ATOM 676 C C . HIS A 1 91 ? 80.240 26.571 -105.351 1.00 87.50 91 HIS A C 1
ATOM 678 O O . HIS A 1 91 ? 81.137 25.731 -105.355 1.00 87.50 91 HIS A O 1
ATOM 684 N N . VAL A 1 92 ? 79.048 26.368 -104.806 1.00 87.50 92 VAL A N 1
ATOM 685 C CA . VAL A 1 92 ? 78.648 25.105 -104.186 1.00 87.50 92 VAL A CA 1
ATOM 686 C C . VAL A 1 92 ? 77.237 24.758 -104.665 1.00 87.50 92 VAL A C 1
ATOM 688 O O . VAL A 1 92 ? 76.357 25.618 -104.584 1.00 87.50 92 VAL A O 1
ATOM 691 N N . PRO A 1 93 ? 76.972 23.539 -105.167 1.00 86.19 93 PRO A N 1
ATOM 692 C CA . PRO A 1 93 ? 75.613 23.093 -105.473 1.00 86.19 93 PRO A CA 1
ATOM 693 C C . PRO A 1 93 ? 74.676 23.299 -104.285 1.00 86.19 93 PRO A C 1
ATOM 695 O O . PRO A 1 93 ? 74.995 22.904 -103.166 1.00 86.19 93 PRO A O 1
ATOM 698 N N . ARG A 1 94 ? 73.501 23.899 -104.507 1.00 82.75 94 ARG A N 1
ATOM 699 C CA . ARG A 1 94 ? 72.535 24.169 -103.427 1.00 82.75 94 ARG A CA 1
ATOM 700 C C . ARG A 1 94 ? 72.093 22.887 -102.717 1.00 82.75 94 ARG A C 1
ATOM 702 O O . ARG A 1 94 ? 71.876 22.909 -101.510 1.00 82.75 94 ARG A O 1
ATOM 709 N N . SER A 1 95 ? 71.991 21.784 -103.458 1.00 81.81 95 SER A N 1
ATOM 710 C CA . SER A 1 95 ? 71.707 20.454 -102.913 1.00 81.81 95 SER A CA 1
ATOM 711 C C . SER A 1 95 ? 72.741 20.015 -101.883 1.00 81.81 95 SER A C 1
ATOM 713 O O . SER A 1 95 ? 72.359 19.397 -100.903 1.00 81.81 95 SER A O 1
ATOM 715 N N . GLU A 1 96 ? 74.008 20.381 -102.079 1.00 82.56 96 GLU A N 1
ATOM 716 C CA . GLU A 1 96 ? 75.115 20.040 -101.184 1.00 82.56 96 GLU A CA 1
ATOM 717 C C . GLU A 1 96 ? 75.202 21.034 -100.023 1.00 82.56 96 GLU A C 1
ATOM 719 O O . GLU A 1 96 ? 75.195 20.650 -98.856 1.00 82.56 96 GLU A O 1
ATOM 724 N N . ALA A 1 97 ? 75.148 22.335 -100.334 1.00 78.62 97 ALA A N 1
ATOM 725 C CA . ALA A 1 97 ? 75.154 23.407 -99.338 1.00 78.62 97 ALA A CA 1
ATOM 726 C C . ALA A 1 97 ? 73.993 23.292 -98.327 1.00 78.62 97 ALA A C 1
ATOM 728 O O . ALA A 1 97 ? 74.125 23.737 -97.188 1.00 78.62 97 ALA A O 1
ATOM 729 N N . LEU A 1 98 ? 72.861 22.696 -98.732 1.00 80.12 98 LEU A N 1
ATOM 730 C CA . LEU A 1 98 ? 71.670 22.490 -97.898 1.00 80.12 98 LEU A CA 1
ATOM 731 C C . LEU A 1 98 ? 71.375 21.010 -97.576 1.00 80.12 98 LEU A C 1
ATOM 733 O O . LEU A 1 98 ? 70.364 20.731 -96.925 1.00 80.12 98 LEU A O 1
ATOM 737 N N . ALA A 1 99 ? 72.238 20.059 -97.955 1.00 79.19 99 ALA A N 1
ATOM 738 C CA . ALA A 1 99 ? 72.036 18.626 -97.682 1.00 79.19 99 ALA A CA 1
ATOM 739 C C . ALA A 1 99 ? 71.868 18.341 -96.178 1.00 79.19 99 ALA A C 1
ATOM 741 O O . ALA A 1 99 ? 71.020 17.544 -95.752 1.00 79.19 99 ALA A O 1
ATOM 742 N N . LEU A 1 100 ? 72.646 19.051 -95.353 1.00 77.75 100 LEU A N 1
ATOM 743 C CA . LEU A 1 100 ? 72.584 18.948 -93.899 1.00 77.75 100 LEU A CA 1
ATOM 744 C C . LEU A 1 100 ? 71.223 19.410 -93.355 1.00 77.75 100 LEU A C 1
ATOM 746 O O . LEU A 1 100 ? 70.659 18.749 -92.485 1.00 77.75 100 LEU A O 1
ATOM 750 N N . GLN A 1 101 ? 70.648 20.488 -93.901 1.00 83.62 101 GLN A N 1
ATOM 751 C CA . GLN A 1 101 ? 69.341 21.000 -93.474 1.00 83.62 101 GLN A CA 1
ATOM 752 C C . GLN A 1 101 ? 68.236 19.961 -93.697 1.00 83.62 101 GLN A C 1
ATOM 754 O O . GLN A 1 101 ? 67.395 19.746 -92.821 1.00 83.62 101 GLN A O 1
ATOM 759 N N . GLN A 1 102 ? 68.240 19.293 -94.852 1.00 76.50 102 GLN A N 1
ATOM 760 C CA . GLN A 1 102 ? 67.222 18.299 -95.191 1.00 76.50 102 GLN A CA 1
ATOM 761 C C . GLN A 1 102 ? 67.337 17.042 -94.313 1.00 76.50 102 GLN A C 1
ATOM 763 O O . GLN A 1 102 ? 66.324 16.509 -93.852 1.00 76.50 102 GLN A O 1
ATOM 768 N N . THR A 1 103 ? 68.567 16.624 -94.004 1.00 83.12 103 THR A N 1
ATOM 769 C CA . THR A 1 103 ? 68.845 15.514 -93.079 1.00 83.12 103 THR A CA 1
ATOM 770 C C . THR A 1 103 ? 68.387 15.836 -91.654 1.00 83.12 103 THR A C 1
ATOM 772 O O . THR A 1 103 ? 67.722 15.017 -91.013 1.00 83.12 103 THR A O 1
ATOM 775 N N . VAL A 1 104 ? 68.665 17.053 -91.171 1.00 87.75 104 VAL A N 1
ATOM 776 C CA . VAL A 1 104 ? 68.214 17.522 -89.852 1.00 87.75 104 VAL A CA 1
ATOM 777 C C . VAL A 1 104 ? 66.686 17.606 -89.793 1.00 87.75 104 VAL A C 1
ATOM 779 O O . VAL A 1 104 ? 66.089 17.095 -88.850 1.00 87.75 104 VAL A O 1
ATOM 782 N N . SER A 1 105 ? 66.027 18.167 -90.813 1.00 86.62 105 SER A N 1
ATOM 783 C CA . SER A 1 105 ? 64.562 18.296 -90.840 1.00 86.62 105 SER A CA 1
ATOM 784 C C . SER A 1 105 ? 63.847 16.938 -90.815 1.00 86.62 105 SER A C 1
ATOM 786 O O . SER A 1 105 ? 62.917 16.750 -90.029 1.00 86.62 105 SER A O 1
ATOM 788 N N . ARG A 1 106 ? 64.315 15.952 -91.597 1.00 87.31 106 ARG A N 1
ATOM 789 C CA . ARG A 1 106 ? 63.755 14.589 -91.582 1.00 87.31 106 ARG A CA 1
ATOM 790 C C . ARG A 1 106 ? 63.970 13.893 -90.237 1.00 87.31 106 ARG A C 1
ATOM 792 O O . ARG A 1 106 ? 63.066 13.210 -89.762 1.00 87.31 106 ARG A O 1
ATOM 799 N N . SER A 1 107 ? 65.133 14.094 -89.618 1.00 86.75 107 SER A N 1
ATOM 800 C CA . SER A 1 107 ? 65.441 13.546 -88.291 1.00 86.75 107 SER A CA 1
ATOM 801 C C . SER A 1 107 ? 64.553 14.163 -87.205 1.00 86.75 107 SER A C 1
ATOM 803 O O . SER A 1 107 ? 64.028 13.439 -86.364 1.00 86.75 107 SER A O 1
ATOM 805 N N . LEU A 1 108 ? 64.301 15.477 -87.262 1.00 90.94 108 LEU A N 1
ATOM 806 C CA . LEU A 1 108 ? 63.373 16.158 -86.353 1.00 90.94 108 LEU A CA 1
ATOM 807 C C . LEU A 1 108 ? 61.930 15.673 -86.529 1.00 90.94 108 LEU A C 1
ATOM 809 O O . LEU A 1 108 ? 61.263 15.397 -85.538 1.00 90.94 108 LEU A O 1
ATOM 813 N N . LEU A 1 109 ? 61.449 15.512 -87.767 1.00 92.12 109 LEU A N 1
ATOM 814 C CA . LEU A 1 109 ? 60.110 14.968 -88.023 1.00 92.12 109 LEU A CA 1
ATOM 815 C C . LEU A 1 109 ? 59.970 13.523 -87.529 1.00 92.12 109 LEU A C 1
ATOM 817 O O . LEU A 1 109 ? 58.943 13.176 -86.949 1.00 92.12 109 LEU A O 1
ATOM 821 N N . ALA A 1 110 ? 61.001 12.695 -87.713 1.00 91.56 110 ALA A N 1
ATOM 822 C CA . ALA A 1 110 ? 61.022 11.334 -87.183 1.00 91.56 110 ALA A CA 1
ATOM 823 C C . ALA A 1 110 ? 60.986 11.318 -85.645 1.00 91.56 110 ALA A C 1
ATOM 825 O O . ALA A 1 110 ? 60.231 10.541 -85.067 1.00 91.56 110 ALA A O 1
ATOM 826 N N . LEU A 1 111 ? 61.737 12.208 -84.984 1.00 94.31 111 LEU A N 1
ATOM 827 C CA . LEU A 1 111 ? 61.697 12.369 -83.527 1.00 94.31 111 LEU A CA 1
ATOM 828 C C . LEU A 1 111 ? 60.318 12.823 -83.041 1.00 94.31 111 LEU A C 1
ATOM 830 O O . LEU A 1 111 ? 59.781 12.227 -82.114 1.00 94.31 111 LEU A O 1
ATOM 834 N N . ILE A 1 112 ? 59.714 13.829 -83.681 1.00 93.75 112 ILE A N 1
ATOM 835 C CA . ILE A 1 112 ? 58.358 14.293 -83.345 1.00 93.75 112 ILE A CA 1
ATOM 836 C C . ILE A 1 112 ? 57.353 13.147 -83.494 1.00 93.75 112 ILE A C 1
ATOM 838 O O . ILE A 1 112 ? 56.547 12.918 -82.595 1.00 93.75 112 ILE A O 1
ATOM 842 N N . GLY A 1 113 ? 57.424 12.395 -84.596 1.00 93.88 113 GLY A N 1
ATOM 843 C CA . GLY A 1 113 ? 56.571 11.229 -84.819 1.00 93.88 113 GLY A CA 1
ATOM 844 C C . GLY A 1 113 ? 56.749 10.154 -83.745 1.00 93.88 113 GLY A C 1
ATOM 845 O O . GLY A 1 113 ? 55.760 9.627 -83.241 1.00 93.88 113 GLY A O 1
ATOM 846 N N . LEU A 1 114 ? 57.992 9.876 -83.343 1.00 94.50 114 LEU A N 1
ATOM 847 C CA . LEU A 1 114 ? 58.305 8.930 -82.272 1.00 94.50 114 LEU A CA 1
ATOM 848 C C . LEU A 1 114 ? 57.742 9.390 -80.920 1.00 94.50 114 LEU A C 1
ATOM 850 O O . LEU A 1 114 ? 57.137 8.587 -80.213 1.00 94.50 114 LEU A O 1
ATOM 854 N N . PHE A 1 115 ? 57.886 10.673 -80.576 1.00 93.69 115 PHE A N 1
ATOM 855 C CA . PHE A 1 115 ? 57.306 11.229 -79.352 1.00 93.69 115 PHE A CA 1
ATOM 856 C C . PHE A 1 115 ? 55.778 11.158 -79.364 1.00 93.69 115 PHE A C 1
ATOM 858 O O . PHE A 1 115 ? 55.189 10.713 -78.382 1.00 93.69 115 PHE A O 1
ATOM 865 N N . LEU A 1 116 ? 55.130 11.534 -80.470 1.00 93.62 116 LEU A N 1
ATOM 866 C CA . LEU A 1 116 ? 53.673 11.440 -80.609 1.00 93.62 116 LEU A CA 1
ATOM 867 C C . LEU A 1 116 ? 53.183 9.994 -80.478 1.00 93.62 116 LEU A C 1
ATOM 869 O O . LEU A 1 116 ? 52.214 9.739 -79.766 1.00 93.62 116 LEU A O 1
ATOM 873 N N . ALA A 1 117 ? 53.874 9.043 -81.108 1.00 91.00 117 ALA A N 1
ATOM 874 C CA . ALA A 1 117 ? 53.574 7.624 -80.956 1.00 91.00 117 ALA A CA 1
ATOM 875 C C . ALA A 1 117 ? 53.750 7.164 -79.498 1.00 91.00 117 ALA A C 1
ATOM 877 O O . ALA A 1 117 ? 52.880 6.477 -78.966 1.00 91.00 117 ALA A O 1
ATOM 878 N N . GLY A 1 118 ? 54.822 7.593 -78.825 1.00 90.62 118 GLY A N 1
ATOM 879 C CA . GLY A 1 118 ? 55.055 7.312 -77.407 1.00 90.62 118 GLY A CA 1
ATOM 880 C C . GLY A 1 118 ? 53.940 7.846 -76.504 1.00 90.62 118 GLY A C 1
ATOM 881 O O . GLY A 1 118 ? 53.410 7.103 -75.678 1.00 90.62 118 GLY A O 1
ATOM 882 N N . PHE A 1 119 ? 53.513 9.096 -76.703 1.00 90.44 119 PHE A N 1
ATOM 883 C CA . PHE A 1 119 ? 52.396 9.684 -75.959 1.00 90.44 119 PHE A CA 1
ATOM 884 C C . PHE A 1 119 ? 51.074 8.961 -76.210 1.00 90.44 119 PHE A C 1
ATOM 886 O O . PHE A 1 119 ? 50.302 8.779 -75.272 1.00 90.44 119 PHE A O 1
ATOM 893 N N . LEU A 1 120 ? 50.815 8.509 -77.440 1.00 88.56 120 LEU A N 1
ATOM 894 C CA . LEU A 1 120 ? 49.625 7.713 -77.743 1.00 88.56 120 LEU A CA 1
ATOM 895 C C . LEU A 1 120 ? 49.639 6.369 -77.013 1.00 88.56 120 LEU A C 1
ATOM 897 O O . LEU A 1 120 ? 48.611 5.970 -76.473 1.00 88.56 120 LEU A O 1
ATOM 901 N N . VAL A 1 121 ? 50.790 5.693 -76.951 1.00 88.25 121 VAL A N 1
ATOM 902 C CA . VAL A 1 121 ? 50.926 4.431 -76.209 1.00 88.25 121 VAL A CA 1
ATOM 903 C C . VAL A 1 121 ? 50.687 4.657 -74.717 1.00 88.25 121 VAL A C 1
ATOM 905 O O . VAL A 1 121 ? 49.853 3.967 -74.140 1.00 88.25 121 VAL A O 1
ATOM 908 N N . VAL A 1 122 ? 51.342 5.650 -74.107 1.00 85.75 122 VAL A N 1
ATOM 909 C CA . VAL A 1 122 ? 51.172 5.977 -72.678 1.00 85.75 122 VAL A CA 1
ATOM 910 C C . VAL A 1 122 ? 49.735 6.410 -72.365 1.00 85.75 122 VAL A C 1
ATOM 912 O O . VAL A 1 122 ? 49.138 5.954 -71.392 1.00 85.75 122 VAL A O 1
ATOM 915 N N . GLY A 1 123 ? 49.144 7.257 -73.208 1.00 83.06 123 GLY A N 1
ATOM 916 C CA . GLY A 1 123 ? 47.758 7.694 -73.055 1.00 83.06 123 GLY A CA 1
ATOM 917 C C . GLY A 1 123 ? 46.767 6.538 -73.186 1.00 83.06 123 GLY A C 1
ATOM 918 O O . GLY A 1 123 ? 45.794 6.471 -72.438 1.00 83.06 123 GLY A O 1
ATOM 919 N N . PHE A 1 124 ? 47.026 5.589 -74.088 1.00 83.31 124 PHE A N 1
ATOM 920 C CA . PHE A 1 124 ? 46.185 4.410 -74.259 1.00 83.31 124 PHE A CA 1
ATOM 921 C C . PHE A 1 124 ? 46.305 3.432 -73.084 1.00 83.31 124 PHE A C 1
ATOM 923 O O . PHE A 1 124 ? 45.283 2.915 -72.625 1.00 83.31 124 PHE A O 1
ATOM 930 N N . THR A 1 125 ? 47.516 3.191 -72.570 1.00 78.44 125 THR A N 1
ATOM 931 C CA . THR A 1 125 ? 47.736 2.270 -71.444 1.00 78.44 125 THR A CA 1
ATOM 932 C C . THR A 1 125 ? 47.170 2.824 -70.138 1.00 78.44 125 THR A C 1
ATOM 934 O O . THR A 1 125 ? 46.439 2.112 -69.450 1.00 78.44 125 THR A O 1
ATOM 937 N N . ILE A 1 126 ? 47.418 4.100 -69.828 1.00 77.38 126 ILE A N 1
ATOM 938 C CA . ILE A 1 126 ? 46.906 4.744 -68.608 1.00 77.38 126 ILE A CA 1
ATOM 939 C C . ILE A 1 126 ? 45.404 5.015 -68.728 1.00 77.38 126 ILE A C 1
ATOM 941 O O . ILE A 1 126 ? 44.634 4.684 -67.827 1.00 77.38 126 ILE A O 1
ATOM 945 N N . GLY A 1 127 ? 44.960 5.580 -69.854 1.00 75.69 127 GLY A N 1
ATOM 946 C CA . GLY A 1 127 ? 43.570 5.996 -70.031 1.00 75.69 127 GLY A CA 1
ATOM 947 C C . GLY A 1 127 ? 42.597 4.823 -69.993 1.00 75.69 127 GLY A C 1
ATOM 948 O O . GLY A 1 127 ? 41.547 4.903 -69.362 1.00 75.69 127 GLY A O 1
ATOM 949 N N . ARG A 1 128 ? 42.940 3.693 -70.622 1.00 78.38 128 ARG A N 1
ATOM 950 C CA . ARG A 1 128 ? 42.002 2.569 -70.713 1.00 78.38 128 ARG A CA 1
ATOM 951 C C . ARG A 1 128 ? 41.907 1.764 -69.415 1.00 78.38 128 ARG A C 1
ATOM 953 O O . ARG A 1 128 ? 40.822 1.277 -69.111 1.00 78.38 128 ARG A O 1
ATOM 960 N N . GLY A 1 129 ? 43.002 1.622 -68.667 1.00 77.19 129 GLY A N 1
ATOM 961 C CA . GLY A 1 129 ? 43.013 0.915 -67.382 1.00 77.19 129 GLY A CA 1
ATOM 962 C C . GLY A 1 129 ? 42.376 1.737 -66.262 1.00 77.19 129 GLY A C 1
ATOM 963 O O . GLY A 1 129 ? 41.425 1.292 -65.624 1.00 77.19 129 GLY A O 1
ATOM 964 N N . THR A 1 130 ? 42.839 2.974 -66.077 1.00 80.81 130 THR A N 1
ATOM 965 C CA . THR A 1 130 ? 42.425 3.825 -64.953 1.00 80.81 130 THR A CA 1
ATOM 966 C C . THR A 1 130 ? 40.963 4.248 -65.041 1.00 80.81 130 THR A C 1
ATOM 968 O O . THR A 1 130 ? 40.235 4.134 -64.057 1.00 80.81 130 THR A O 1
ATOM 971 N N . THR A 1 131 ? 40.490 4.673 -66.217 1.00 84.44 131 THR A N 1
ATOM 972 C CA . THR A 1 131 ? 39.090 5.097 -66.378 1.00 84.44 131 THR A CA 1
ATOM 973 C C . THR A 1 131 ? 38.111 3.953 -66.126 1.00 84.44 131 THR A C 1
ATOM 975 O O . THR A 1 131 ? 37.068 4.174 -65.519 1.00 84.44 131 THR A O 1
ATOM 978 N N . ARG A 1 132 ? 38.446 2.724 -66.540 1.00 83.56 132 ARG A N 1
ATOM 979 C CA . ARG A 1 132 ? 37.588 1.556 -66.299 1.00 83.56 132 ARG A CA 1
ATOM 980 C C . ARG A 1 132 ? 37.516 1.195 -64.819 1.00 83.56 132 ARG A C 1
ATOM 982 O O . ARG A 1 132 ? 36.415 1.009 -64.323 1.00 83.56 132 ARG A O 1
ATOM 989 N N . SER A 1 133 ? 38.647 1.159 -64.110 1.00 84.62 133 SER A N 1
ATOM 990 C CA . SER A 1 133 ? 38.650 0.867 -62.667 1.00 84.62 133 SER A CA 1
ATOM 991 C C . SER A 1 133 ? 37.867 1.898 -61.852 1.00 84.62 133 SER A C 1
ATOM 993 O O . SER A 1 133 ? 37.214 1.522 -60.884 1.00 84.62 133 SER A O 1
ATOM 995 N N . LEU A 1 134 ? 37.911 3.179 -62.243 1.00 86.25 134 LEU A N 1
ATOM 996 C CA . LEU A 1 134 ? 37.125 4.233 -61.594 1.00 86.25 134 LEU A CA 1
ATOM 997 C C . LEU A 1 134 ? 35.628 4.103 -61.880 1.00 86.25 134 LEU A C 1
ATOM 999 O O . LEU A 1 134 ? 34.822 4.330 -60.988 1.00 86.25 134 LEU A O 1
ATOM 1003 N N . GLN A 1 135 ? 35.249 3.741 -63.108 1.00 87.19 135 GLN A N 1
ATOM 1004 C CA . GLN A 1 135 ? 33.844 3.507 -63.451 1.00 87.19 135 GLN A CA 1
ATOM 1005 C C . GLN A 1 135 ? 33.277 2.279 -62.735 1.00 87.19 135 GLN A C 1
ATOM 1007 O O . GLN A 1 135 ? 32.140 2.342 -62.277 1.00 87.19 135 GLN A O 1
ATOM 1012 N N . ASP A 1 136 ? 34.064 1.207 -62.608 1.00 88.25 136 ASP A N 1
ATOM 1013 C CA . ASP A 1 136 ? 33.678 0.004 -61.863 1.00 88.25 136 ASP A CA 1
ATOM 1014 C C . ASP A 1 136 ? 33.503 0.306 -60.369 1.00 88.25 136 ASP A C 1
ATOM 1016 O O . ASP A 1 136 ? 32.445 0.038 -59.808 1.00 88.25 136 ASP A O 1
ATOM 1020 N N . LEU A 1 137 ? 34.477 0.984 -59.747 1.00 91.06 137 LEU A N 1
ATOM 1021 C CA . LEU A 1 137 ? 34.375 1.383 -58.341 1.00 91.06 137 LEU A CA 1
ATOM 1022 C C . LEU A 1 137 ? 33.193 2.328 -58.104 1.00 91.06 137 LEU A C 1
ATOM 1024 O O . LEU A 1 137 ? 32.466 2.166 -57.131 1.00 91.06 137 LEU A O 1
ATOM 1028 N N . ALA A 1 138 ? 32.972 3.291 -59.003 1.00 89.81 138 ALA A N 1
ATOM 1029 C CA . ALA A 1 138 ? 31.821 4.185 -58.927 1.00 89.81 138 ALA A CA 1
ATOM 1030 C C . ALA A 1 138 ? 30.491 3.435 -59.097 1.00 89.81 138 ALA A C 1
ATOM 1032 O O . ALA A 1 138 ? 29.494 3.838 -58.511 1.00 89.81 138 ALA A O 1
ATOM 1033 N N . GLY A 1 139 ? 30.460 2.363 -59.894 1.00 90.56 139 GLY A N 1
ATOM 1034 C CA . GLY A 1 139 ? 29.310 1.464 -59.988 1.00 90.56 139 GLY A CA 1
ATOM 1035 C C . GLY A 1 139 ? 29.047 0.760 -58.661 1.00 90.56 139 GLY A C 1
ATOM 1036 O O . GLY A 1 139 ? 27.958 0.888 -58.115 1.00 90.56 139 GLY A O 1
ATOM 1037 N N . LYS A 1 140 ? 30.074 0.126 -58.090 1.00 91.25 140 LYS A N 1
ATOM 1038 C CA . LYS A 1 140 ? 29.980 -0.571 -56.800 1.00 91.25 140 LYS A CA 1
ATOM 1039 C C . LYS A 1 140 ? 29.606 0.365 -55.649 1.00 91.25 140 LYS A C 1
ATOM 1041 O O . LYS A 1 140 ? 28.811 -0.002 -54.797 1.00 91.25 140 LYS A O 1
ATOM 1046 N N . ALA A 1 141 ? 30.113 1.596 -55.640 1.00 90.69 141 ALA A N 1
ATOM 1047 C CA . ALA A 1 141 ? 29.727 2.601 -54.651 1.00 90.69 141 ALA A CA 1
ATOM 1048 C C . ALA A 1 141 ? 28.235 2.977 -54.738 1.00 90.69 141 ALA A C 1
ATOM 1050 O O . ALA A 1 141 ? 27.615 3.202 -53.703 1.00 90.69 141 ALA A O 1
ATOM 1051 N N . ARG A 1 142 ? 27.643 3.004 -55.944 1.00 91.00 142 ARG A N 1
ATOM 1052 C CA . ARG A 1 142 ? 26.187 3.184 -56.099 1.00 91.00 142 ARG A CA 1
ATOM 1053 C C . ARG A 1 142 ? 25.407 1.977 -55.593 1.00 91.00 142 ARG A C 1
ATOM 1055 O O . ARG A 1 142 ? 24.370 2.163 -54.982 1.00 91.00 142 ARG A O 1
ATOM 1062 N N . GLU A 1 143 ? 25.913 0.760 -55.787 1.00 91.31 143 GLU A N 1
ATOM 1063 C CA . GLU A 1 143 ? 25.276 -0.431 -55.208 1.00 91.31 143 GLU A CA 1
ATOM 1064 C C . GLU A 1 143 ? 25.231 -0.358 -53.672 1.00 91.31 143 GLU A C 1
ATOM 1066 O O . GLU A 1 143 ? 24.203 -0.668 -53.076 1.00 91.31 143 GLU A O 1
ATOM 1071 N N . LEU A 1 144 ? 26.303 0.125 -53.030 1.00 90.25 144 LEU A N 1
ATOM 1072 C CA . LEU A 1 144 ? 26.312 0.402 -51.587 1.00 90.25 144 LEU A CA 1
ATOM 1073 C C . LEU A 1 144 ? 25.284 1.472 -51.192 1.00 90.25 144 LEU A C 1
ATOM 1075 O O . LEU A 1 144 ? 24.596 1.304 -50.189 1.00 90.25 144 LEU A O 1
ATOM 1079 N N . GLU A 1 145 ? 25.180 2.560 -51.963 1.00 89.25 145 GLU A N 1
ATOM 1080 C CA . GLU A 1 145 ? 24.184 3.623 -51.749 1.00 89.25 145 GLU A CA 1
ATOM 1081 C C . GLU A 1 145 ? 22.747 3.088 -51.853 1.00 89.25 145 GLU A C 1
ATOM 1083 O O . GLU A 1 145 ? 21.876 3.477 -51.078 1.00 89.25 145 GLU A O 1
ATOM 1088 N N . GLU A 1 146 ? 22.510 2.144 -52.763 1.00 91.94 146 GLU A N 1
ATOM 1089 C CA . GLU A 1 146 ? 21.228 1.455 -52.946 1.00 91.94 146 GLU A CA 1
ATOM 1090 C C . GLU A 1 146 ? 20.959 0.374 -51.876 1.00 91.94 146 GLU A C 1
ATOM 1092 O O . GLU A 1 146 ? 19.896 -0.249 -51.880 1.00 91.94 146 GLU A O 1
ATOM 1097 N N . GLY A 1 147 ? 21.884 0.169 -50.931 1.00 88.50 147 GLY A N 1
ATOM 1098 C CA . GLY A 1 147 ? 21.741 -0.760 -49.806 1.00 88.50 147 GLY A CA 1
ATOM 1099 C C . GLY A 1 147 ? 22.253 -2.178 -50.072 1.00 88.50 147 GLY A C 1
ATOM 1100 O O . GLY A 1 147 ? 22.075 -3.056 -49.228 1.00 88.50 147 GLY A O 1
ATOM 1101 N N . ASN A 1 148 ? 22.910 -2.430 -51.208 1.00 91.50 148 ASN A N 1
ATOM 1102 C CA . ASN A 1 148 ? 23.536 -3.718 -51.497 1.00 91.50 148 ASN A CA 1
ATOM 1103 C C . ASN A 1 148 ? 24.931 -3.814 -50.852 1.00 91.50 148 ASN A C 1
ATOM 1105 O O . ASN A 1 148 ? 25.952 -3.484 -51.458 1.00 91.50 148 ASN A O 1
ATOM 1109 N N . LEU A 1 149 ? 24.981 -4.317 -49.620 1.00 89.88 149 LEU A N 1
ATOM 1110 C CA . LEU A 1 149 ? 26.229 -4.532 -48.874 1.00 89.88 149 LEU A CA 1
ATOM 1111 C C . LEU A 1 149 ? 26.921 -5.865 -49.199 1.00 89.88 149 LEU A C 1
ATOM 1113 O O . LEU A 1 149 ? 27.956 -6.172 -48.609 1.00 89.88 149 LEU A O 1
ATOM 1117 N N . ASP A 1 150 ? 26.385 -6.642 -50.141 1.00 89.81 150 ASP A N 1
ATOM 1118 C CA . ASP A 1 150 ? 27.011 -7.867 -50.649 1.00 89.81 150 ASP A CA 1
ATOM 1119 C C . ASP A 1 150 ? 27.818 -7.619 -51.939 1.00 89.81 150 ASP A C 1
ATOM 1121 O O . ASP A 1 150 ? 28.395 -8.547 -52.510 1.00 89.81 150 ASP A O 1
ATOM 1125 N N . ALA A 1 151 ? 27.899 -6.364 -52.399 1.00 86.88 151 ALA A N 1
ATOM 1126 C CA . ALA A 1 151 ? 28.697 -5.982 -53.559 1.00 86.88 151 ALA A CA 1
ATOM 1127 C C . ALA A 1 151 ? 30.189 -6.326 -53.361 1.00 86.88 151 ALA A C 1
ATOM 1129 O O . ALA A 1 151 ? 30.818 -5.942 -52.367 1.00 86.88 151 ALA A O 1
ATOM 1130 N N . ASP A 1 152 ? 30.794 -7.021 -54.330 1.00 87.06 152 ASP A N 1
ATOM 1131 C CA . ASP A 1 152 ? 32.196 -7.458 -54.267 1.00 87.06 152 ASP A CA 1
ATOM 1132 C C . ASP A 1 152 ? 33.170 -6.322 -54.635 1.00 87.06 152 ASP A C 1
ATOM 1134 O O . ASP A 1 152 ? 33.635 -6.172 -55.773 1.00 87.06 152 ASP A O 1
ATOM 1138 N N . ILE A 1 153 ? 33.480 -5.477 -53.651 1.00 88.81 153 ILE A N 1
ATOM 1139 C CA . ILE A 1 153 ? 34.511 -4.437 -53.747 1.00 88.81 153 ILE A CA 1
ATOM 1140 C C . ILE A 1 153 ? 35.880 -5.068 -53.490 1.00 88.81 153 ILE A C 1
ATOM 1142 O O . ILE A 1 153 ? 36.417 -5.010 -52.388 1.00 88.81 153 ILE A O 1
ATOM 1146 N N . ARG A 1 154 ? 36.431 -5.712 -54.522 1.00 86.75 154 ARG A N 1
ATOM 1147 C CA . ARG A 1 154 ? 37.795 -6.254 -54.541 1.00 86.75 154 ARG A CA 1
ATOM 1148 C C . ARG A 1 154 ? 38.480 -5.949 -55.868 1.00 86.75 154 ARG A C 1
ATOM 1150 O O . ARG A 1 154 ? 37.818 -5.786 -56.896 1.00 86.75 154 ARG A O 1
ATOM 1157 N N . THR A 1 155 ? 39.806 -5.858 -55.836 1.00 87.81 155 THR A N 1
ATOM 1158 C CA . THR A 1 155 ? 40.657 -5.633 -57.009 1.00 87.81 155 THR A CA 1
ATOM 1159 C C . THR A 1 155 ? 42.013 -6.304 -56.818 1.00 87.81 155 THR A C 1
ATOM 1161 O O . THR A 1 155 ? 42.522 -6.359 -55.705 1.00 87.81 155 THR A O 1
ATOM 1164 N N . ASP A 1 156 ? 42.622 -6.765 -57.909 1.00 85.69 156 ASP A N 1
ATOM 1165 C CA . ASP A 1 156 ? 43.984 -7.320 -57.903 1.00 85.69 156 ASP A CA 1
ATOM 1166 C C . ASP A 1 156 ? 45.067 -6.229 -58.068 1.00 85.69 156 ASP A C 1
ATOM 1168 O O . ASP A 1 156 ? 46.255 -6.526 -58.218 1.00 85.69 156 ASP A O 1
ATOM 1172 N N . ARG A 1 157 ? 44.678 -4.944 -58.112 1.00 82.75 157 ARG A N 1
ATOM 1173 C CA . ARG A 1 157 ? 45.619 -3.820 -58.256 1.00 82.75 157 ARG A CA 1
ATOM 1174 C C . ARG A 1 157 ? 46.392 -3.586 -56.962 1.00 82.75 157 ARG A C 1
ATOM 1176 O O . ARG A 1 157 ? 45.811 -3.517 -55.890 1.00 82.75 157 ARG A O 1
ATOM 1183 N N . VAL A 1 158 ? 47.696 -3.359 -57.102 1.00 85.19 158 VAL A N 1
ATOM 1184 C CA . VAL A 1 158 ? 48.636 -3.098 -55.993 1.00 85.19 158 VAL A CA 1
ATOM 1185 C C . VAL A 1 158 ? 49.152 -1.653 -55.972 1.00 85.19 158 VAL A C 1
ATOM 1187 O O . VAL A 1 158 ? 50.204 -1.368 -55.409 1.00 85.19 158 VAL A O 1
ATOM 1190 N N . ASP A 1 159 ? 48.447 -0.749 -56.649 1.00 86.69 159 ASP A N 1
ATOM 1191 C CA . ASP A 1 159 ? 48.765 0.678 -56.722 1.00 86.69 159 ASP A CA 1
ATOM 1192 C C . ASP A 1 159 ? 47.807 1.508 -55.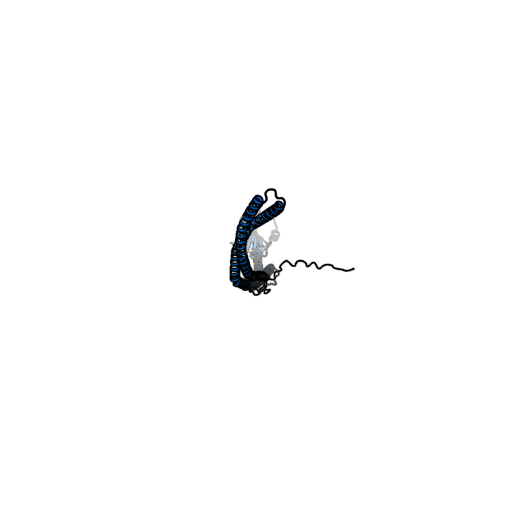855 1.00 86.69 159 ASP A C 1
ATOM 1194 O O . ASP A 1 159 ? 46.977 0.966 -55.123 1.00 86.69 159 ASP A O 1
ATOM 1198 N N . GLU A 1 160 ? 47.894 2.834 -55.947 1.00 88.75 160 GLU A N 1
ATOM 1199 C CA . GLU A 1 160 ? 47.079 3.759 -55.158 1.00 88.75 160 GLU A CA 1
ATOM 1200 C C . GLU A 1 160 ? 45.572 3.561 -55.383 1.00 88.75 160 GLU A C 1
ATOM 1202 O O . GLU A 1 160 ? 44.773 3.872 -54.505 1.00 88.75 160 GLU A O 1
ATOM 1207 N N . PHE A 1 161 ? 45.158 3.016 -56.533 1.00 85.38 161 PHE A N 1
ATOM 1208 C CA . PHE A 1 161 ? 43.753 2.694 -56.780 1.00 85.38 161 PHE A CA 1
ATOM 1209 C C . PHE A 1 161 ? 43.331 1.407 -56.076 1.00 85.38 161 PHE A C 1
ATOM 1211 O O . PHE A 1 161 ? 42.177 1.316 -55.668 1.00 85.38 161 PHE A O 1
ATOM 1218 N N . GLY A 1 162 ? 44.246 0.448 -55.902 1.00 87.06 162 GLY A N 1
ATOM 1219 C CA . GLY A 1 162 ? 44.046 -0.700 -55.015 1.00 87.06 162 GLY A CA 1
ATOM 1220 C C . GLY A 1 162 ? 43.683 -0.252 -53.601 1.00 87.06 162 GLY A C 1
ATOM 1221 O O . GLY A 1 162 ? 42.640 -0.634 -53.085 1.00 87.06 162 GLY A O 1
ATOM 1222 N N . THR A 1 163 ? 44.445 0.698 -53.051 1.00 91.06 163 THR A N 1
ATOM 1223 C CA . THR A 1 163 ? 44.173 1.279 -51.724 1.00 91.06 163 THR A CA 1
ATOM 1224 C C . THR A 1 163 ? 42.788 1.927 -51.623 1.00 91.06 163 THR A C 1
ATOM 1226 O O . THR A 1 163 ? 42.136 1.836 -50.586 1.00 91.06 163 THR A O 1
ATOM 1229 N N . VAL A 1 164 ? 42.303 2.576 -52.689 1.00 90.75 164 VAL A N 1
ATOM 1230 C CA . VAL A 1 164 ? 40.943 3.141 -52.692 1.00 90.75 164 VAL A CA 1
ATOM 1231 C C . VAL A 1 164 ? 39.886 2.031 -52.676 1.00 90.75 164 VAL A C 1
ATOM 1233 O O . VAL A 1 164 ? 38.896 2.163 -51.964 1.00 90.75 164 VAL A O 1
ATOM 1236 N N . TYR A 1 165 ? 40.082 0.932 -53.412 1.00 92.56 165 TYR A N 1
ATOM 1237 C CA . TYR A 1 165 ? 39.178 -0.224 -53.335 1.00 92.56 165 TYR A CA 1
ATOM 1238 C C . TYR A 1 165 ? 39.135 -0.812 -51.922 1.00 92.56 165 TYR A C 1
ATOM 1240 O O . TYR A 1 165 ? 38.040 -1.070 -51.428 1.00 92.56 165 TYR A O 1
ATOM 1248 N N . ASP A 1 166 ? 40.288 -0.958 -51.267 1.00 91.56 166 ASP A N 1
ATOM 1249 C CA . ASP A 1 166 ? 40.368 -1.469 -49.894 1.00 91.56 166 ASP A CA 1
ATOM 1250 C C . ASP A 1 166 ? 39.586 -0.573 -48.922 1.00 91.56 166 ASP A C 1
ATOM 1252 O O . ASP A 1 166 ? 38.730 -1.061 -48.189 1.00 91.56 166 ASP A O 1
ATOM 1256 N N . ALA A 1 167 ? 39.776 0.751 -48.991 1.00 92.06 167 ALA A N 1
ATOM 1257 C CA . ALA A 1 167 ? 39.060 1.704 -48.139 1.00 92.06 167 ALA A CA 1
ATOM 1258 C C . ALA A 1 167 ? 37.530 1.667 -48.340 1.00 92.06 167 ALA A C 1
ATOM 1260 O O . ALA A 1 167 ? 36.764 1.784 -47.383 1.00 92.06 167 ALA A O 1
ATOM 1261 N N . PHE A 1 168 ? 37.062 1.493 -49.581 1.00 91.88 168 PHE A N 1
ATOM 1262 C CA . PHE A 1 168 ? 35.632 1.317 -49.864 1.00 91.88 168 PHE A CA 1
ATOM 1263 C C . PHE A 1 168 ? 35.108 -0.050 -49.396 1.00 91.88 168 PHE A C 1
ATOM 1265 O O . PHE A 1 168 ? 33.967 -0.139 -48.943 1.00 91.88 168 PHE A O 1
ATOM 1272 N N . GLY A 1 169 ? 35.928 -1.102 -49.469 1.00 92.44 169 GLY A N 1
ATOM 1273 C CA . GLY A 1 169 ? 35.615 -2.416 -48.907 1.00 92.44 169 GLY A CA 1
ATOM 1274 C C . GLY A 1 169 ? 35.458 -2.367 -47.386 1.00 92.44 169 GLY A C 1
ATOM 1275 O O . GLY A 1 169 ? 34.457 -2.844 -46.860 1.00 92.44 169 GLY A O 1
ATOM 1276 N N . GLU A 1 170 ? 36.377 -1.699 -46.688 1.00 92.69 170 GLU A N 1
ATOM 1277 C CA . GLU A 1 170 ? 36.280 -1.461 -45.242 1.00 92.69 170 GLU A CA 1
ATOM 1278 C C . GLU A 1 170 ? 35.031 -0.643 -44.879 1.00 92.69 170 GLU A C 1
ATOM 1280 O O . GLU A 1 170 ? 34.349 -0.947 -43.899 1.00 92.69 170 GLU A O 1
ATOM 1285 N N . MET A 1 171 ? 34.680 0.366 -45.688 1.00 92.06 171 MET A N 1
ATOM 1286 C CA . MET A 1 171 ? 33.450 1.140 -45.498 1.00 92.06 171 MET A CA 1
ATOM 1287 C C . MET A 1 171 ? 32.199 0.263 -45.629 1.00 92.06 171 MET A C 1
ATOM 1289 O O . MET A 1 171 ? 31.318 0.350 -44.775 1.00 92.06 171 MET A O 1
ATOM 1293 N N . ARG A 1 172 ? 32.124 -0.600 -46.653 1.00 93.75 172 ARG A N 1
ATOM 1294 C CA . ARG A 1 172 ? 31.031 -1.575 -46.823 1.00 93.75 172 ARG A CA 1
ATOM 1295 C C . ARG A 1 172 ? 30.893 -2.468 -45.593 1.00 93.75 172 ARG A C 1
ATOM 1297 O O . ARG A 1 172 ? 29.790 -2.636 -45.082 1.00 93.75 172 ARG A O 1
ATOM 1304 N N . ASP A 1 173 ? 32.006 -3.025 -45.123 1.00 93.44 173 ASP A N 1
ATOM 1305 C CA . ASP A 1 173 ? 32.021 -3.982 -44.014 1.00 93.44 173 ASP A CA 1
ATOM 1306 C C . ASP A 1 173 ? 31.637 -3.302 -42.687 1.00 93.44 173 ASP A C 1
ATOM 1308 O O . ASP A 1 173 ? 30.882 -3.861 -41.887 1.00 93.44 173 ASP A O 1
ATOM 1312 N N . SER A 1 174 ? 32.073 -2.054 -42.488 1.00 93.50 174 SER A N 1
ATOM 1313 C CA . SER A 1 174 ? 31.660 -1.216 -41.359 1.00 93.50 174 SER A CA 1
ATOM 1314 C C . SER A 1 174 ? 30.167 -0.882 -41.402 1.00 93.50 174 SER A C 1
ATOM 1316 O O . SER A 1 174 ? 29.482 -1.021 -40.389 1.00 93.50 174 SER A O 1
ATOM 1318 N N . LEU A 1 175 ? 29.633 -0.493 -42.567 1.00 92.19 175 LEU A N 1
ATOM 1319 C CA . LEU A 1 175 ? 28.200 -0.231 -42.743 1.00 92.19 175 LEU A CA 1
ATOM 1320 C C . LEU A 1 175 ? 27.362 -1.486 -42.482 1.00 92.19 175 LEU A C 1
ATOM 1322 O O . LEU A 1 175 ? 26.353 -1.409 -41.785 1.00 92.19 175 LEU A O 1
ATOM 1326 N N . ARG A 1 176 ? 27.804 -2.645 -42.985 1.00 93.19 176 ARG A N 1
ATOM 1327 C CA . ARG A 1 176 ? 27.162 -3.941 -42.731 1.00 93.19 176 ARG A CA 1
ATOM 1328 C C . ARG A 1 176 ? 27.093 -4.243 -41.241 1.00 93.19 176 ARG A C 1
ATOM 1330 O O . ARG A 1 176 ? 26.015 -4.524 -40.730 1.00 93.19 176 ARG A O 1
ATOM 1337 N N . THR A 1 177 ? 28.222 -4.121 -40.548 1.00 94.56 177 THR A N 1
ATOM 1338 C CA . THR A 1 177 ? 28.299 -4.361 -39.102 1.00 94.56 177 THR A CA 1
ATOM 1339 C C . THR A 1 177 ? 27.367 -3.422 -38.335 1.00 94.56 177 THR A C 1
ATOM 1341 O O . THR A 1 177 ? 26.598 -3.877 -37.495 1.00 94.56 177 THR A O 1
ATOM 1344 N N . GLN A 1 178 ? 27.362 -2.127 -38.666 1.00 93.75 178 GLN A N 1
ATOM 1345 C CA . GLN A 1 178 ? 26.486 -1.145 -38.018 1.00 93.75 178 GLN A CA 1
ATOM 1346 C C . GLN A 1 178 ? 24.999 -1.444 -38.232 1.00 93.75 178 GLN A C 1
ATOM 1348 O O . GLN A 1 178 ? 24.205 -1.280 -37.308 1.00 93.75 178 GLN A O 1
ATOM 1353 N N . ILE A 1 179 ? 24.608 -1.882 -39.431 1.00 92.94 179 ILE A N 1
ATOM 1354 C CA . ILE A 1 179 ? 23.219 -2.257 -39.720 1.00 92.94 179 ILE A CA 1
ATOM 1355 C C . ILE A 1 179 ? 22.830 -3.515 -38.941 1.00 92.94 179 ILE A C 1
ATOM 1357 O O . ILE A 1 179 ? 21.786 -3.518 -38.294 1.00 92.94 179 ILE A O 1
ATOM 1361 N N . GLU A 1 180 ? 23.681 -4.544 -38.923 1.00 93.62 180 GLU A N 1
ATOM 1362 C CA . GLU A 1 180 ? 23.438 -5.771 -38.152 1.00 93.62 180 GLU A CA 1
ATOM 1363 C C . GLU A 1 180 ? 23.328 -5.490 -36.638 1.00 93.62 180 GLU A C 1
ATOM 1365 O O . GLU A 1 180 ? 22.463 -6.045 -35.954 1.00 93.62 180 GLU A O 1
ATOM 1370 N N . GLU A 1 181 ? 24.167 -4.601 -36.097 1.00 94.94 181 GLU A N 1
ATOM 1371 C CA . GLU A 1 181 ? 24.096 -4.154 -34.701 1.00 94.94 181 GLU A CA 1
ATOM 1372 C C . GLU A 1 181 ? 22.826 -3.345 -34.414 1.00 94.94 181 GLU A C 1
ATOM 1374 O O . GLU A 1 181 ? 22.158 -3.593 -33.408 1.00 94.94 181 GLU A O 1
ATOM 1379 N N . ALA A 1 182 ? 22.452 -2.419 -35.302 1.00 94.88 182 ALA A N 1
ATOM 1380 C CA . ALA A 1 182 ? 21.240 -1.618 -35.161 1.00 94.88 182 ALA A CA 1
ATOM 1381 C C . ALA A 1 182 ? 19.968 -2.480 -35.220 1.00 94.88 182 ALA A C 1
ATOM 1383 O O . ALA A 1 182 ? 19.043 -2.267 -34.434 1.00 94.88 182 ALA A O 1
ATOM 1384 N N . GLU A 1 183 ? 19.918 -3.477 -36.106 1.00 93.38 183 GLU A N 1
ATOM 1385 C CA . GLU A 1 183 ? 18.810 -4.433 -36.181 1.00 93.38 183 GLU A CA 1
ATOM 1386 C C . GLU A 1 183 ? 18.712 -5.296 -34.922 1.00 93.38 183 GLU A C 1
ATOM 1388 O O . GLU A 1 183 ? 17.612 -5.494 -34.397 1.00 93.38 183 GLU A O 1
ATOM 1393 N N . ARG A 1 184 ? 19.849 -5.775 -34.399 1.00 95.44 184 ARG A N 1
ATOM 1394 C CA . ARG A 1 184 ? 19.885 -6.530 -33.140 1.00 95.44 184 ARG A CA 1
ATOM 1395 C C . ARG A 1 184 ? 19.389 -5.681 -31.974 1.00 95.44 184 ARG A C 1
ATOM 1397 O O . ARG A 1 184 ? 18.479 -6.112 -31.272 1.00 95.44 184 ARG A O 1
ATOM 1404 N N . ALA A 1 185 ? 19.915 -4.466 -31.826 1.00 94.69 185 ALA A N 1
ATOM 1405 C CA . ALA A 1 185 ? 19.503 -3.535 -30.781 1.00 94.69 185 ALA A CA 1
ATOM 1406 C C . ALA A 1 185 ? 18.009 -3.192 -30.883 1.00 94.69 185 ALA A C 1
ATOM 1408 O O . ALA A 1 185 ? 17.307 -3.153 -29.874 1.00 94.69 185 ALA A O 1
ATOM 1409 N N . ARG A 1 186 ? 17.488 -3.000 -32.104 1.00 95.12 186 ARG A N 1
ATOM 1410 C CA . ARG A 1 186 ? 16.055 -2.786 -32.332 1.00 95.12 186 ARG A CA 1
ATOM 1411 C C . ARG A 1 186 ? 15.232 -3.994 -31.887 1.00 95.12 186 ARG A C 1
ATOM 1413 O O . ARG A 1 186 ? 14.221 -3.808 -31.218 1.00 95.12 186 ARG A O 1
ATOM 1420 N N . LYS A 1 187 ? 15.643 -5.212 -32.246 1.00 95.00 187 LYS A N 1
ATOM 1421 C CA . LYS A 1 187 ? 14.925 -6.436 -31.872 1.00 95.00 187 LYS A CA 1
ATOM 1422 C C . LYS A 1 187 ? 14.929 -6.658 -30.359 1.00 95.00 187 LYS A C 1
ATOM 1424 O O . LYS A 1 187 ? 13.891 -6.986 -29.798 1.00 95.00 187 LYS A O 1
ATOM 1429 N N . GLU A 1 188 ? 16.065 -6.446 -29.701 1.00 94.50 188 GLU A N 1
ATOM 1430 C CA . GLU A 1 188 ? 16.178 -6.501 -28.238 1.00 94.50 188 GLU A CA 1
ATOM 1431 C C . GLU A 1 188 ? 15.272 -5.458 -27.570 1.00 94.50 188 GLU A C 1
ATOM 1433 O O . GLU A 1 188 ? 14.545 -5.784 -26.636 1.00 94.50 188 GLU A O 1
ATOM 1438 N N . ALA A 1 189 ? 15.238 -4.230 -28.096 1.00 94.44 189 ALA A N 1
ATOM 1439 C CA . ALA A 1 189 ? 14.354 -3.180 -27.598 1.00 94.44 189 ALA A CA 1
ATOM 1440 C C . ALA A 1 189 ? 12.864 -3.496 -27.816 1.00 94.44 189 ALA A C 1
ATOM 1442 O O . ALA A 1 189 ? 12.043 -3.178 -26.959 1.00 94.44 189 ALA A O 1
ATOM 1443 N N . GLU A 1 190 ? 12.496 -4.115 -28.942 1.00 93.81 190 GLU A N 1
ATOM 1444 C CA . GLU A 1 190 ? 11.120 -4.558 -29.202 1.00 93.81 190 GLU A CA 1
ATOM 1445 C C . GLU A 1 190 ? 10.688 -5.658 -28.220 1.00 93.81 190 GLU A C 1
ATOM 1447 O O . GLU A 1 190 ? 9.583 -5.575 -27.687 1.00 93.81 190 GLU A O 1
ATOM 1452 N N . VAL A 1 191 ? 11.560 -6.631 -27.926 1.00 95.19 191 VAL A N 1
ATOM 1453 C CA . VAL A 1 191 ? 11.295 -7.687 -26.931 1.00 95.19 191 VAL A CA 1
ATOM 1454 C C . VAL A 1 191 ? 11.167 -7.098 -25.528 1.00 95.19 191 VAL A C 1
ATOM 1456 O O . VAL A 1 191 ? 10.140 -7.292 -24.888 1.00 95.19 191 VAL A O 1
ATOM 1459 N N . ALA A 1 192 ? 12.139 -6.297 -25.087 1.00 93.50 192 ALA A N 1
ATOM 1460 C CA . ALA A 1 192 ? 12.102 -5.672 -23.764 1.00 93.50 192 ALA A CA 1
ATOM 1461 C C . ALA A 1 192 ? 10.873 -4.764 -23.584 1.00 93.50 192 ALA A C 1
ATOM 1463 O O . ALA A 1 192 ? 10.294 -4.686 -22.502 1.00 93.50 192 ALA A O 1
ATOM 1464 N N . ARG A 1 193 ? 10.443 -4.075 -24.650 1.00 94.25 193 ARG A N 1
ATOM 1465 C CA . ARG A 1 193 ? 9.217 -3.272 -24.631 1.00 94.25 193 ARG A CA 1
ATOM 1466 C C . ARG A 1 193 ? 7.966 -4.140 -24.503 1.00 94.25 193 ARG A C 1
ATOM 1468 O O . ARG A 1 193 ? 7.052 -3.729 -23.798 1.00 94.25 193 ARG A O 1
ATOM 1475 N N . ALA A 1 194 ? 7.910 -5.279 -25.191 1.00 94.00 194 ALA A N 1
ATOM 1476 C CA . ALA A 1 194 ? 6.788 -6.207 -25.089 1.00 94.00 194 ALA A CA 1
ATOM 1477 C C . ALA A 1 194 ? 6.686 -6.796 -23.673 1.00 94.00 194 ALA A C 1
ATOM 1479 O O . ALA A 1 194 ? 5.620 -6.717 -23.075 1.00 94.00 194 ALA A O 1
ATOM 1480 N N . GLU A 1 195 ? 7.804 -7.258 -23.106 1.00 92.12 195 GLU A N 1
ATOM 1481 C CA . GLU A 1 195 ? 7.874 -7.755 -21.723 1.00 92.12 195 GLU A CA 1
ATOM 1482 C C . GLU A 1 195 ? 7.448 -6.674 -20.715 1.00 92.12 195 GLU A C 1
ATOM 1484 O O . GLU A 1 195 ? 6.644 -6.921 -19.822 1.00 92.12 195 GLU A O 1
ATOM 1489 N N . ALA A 1 196 ? 7.921 -5.434 -20.882 1.00 92.62 196 ALA A N 1
ATOM 1490 C CA . ALA A 1 196 ? 7.529 -4.330 -20.006 1.00 92.62 196 ALA A CA 1
ATOM 1491 C C . ALA A 1 196 ? 6.035 -3.977 -20.117 1.00 92.62 196 ALA A C 1
ATOM 1493 O O . ALA A 1 196 ? 5.431 -3.571 -19.126 1.00 92.62 196 ALA A O 1
ATOM 1494 N N . MET A 1 197 ? 5.445 -4.096 -21.310 1.00 92.69 197 MET A N 1
ATOM 1495 C CA . MET A 1 197 ? 4.008 -3.887 -21.515 1.00 92.69 197 MET A CA 1
ATOM 1496 C C . MET A 1 197 ? 3.186 -4.985 -20.845 1.00 92.69 197 MET A C 1
ATOM 1498 O O . MET A 1 197 ? 2.228 -4.655 -20.157 1.00 92.69 197 MET A O 1
ATOM 1502 N N . GLU A 1 198 ? 3.593 -6.245 -20.990 1.00 92.38 198 GLU A N 1
ATOM 1503 C CA . GLU A 1 198 ? 2.948 -7.397 -20.354 1.00 92.38 198 GLU A CA 1
ATOM 1504 C C . GLU A 1 198 ? 2.966 -7.271 -18.826 1.00 92.38 198 GLU A C 1
ATOM 1506 O O . GLU A 1 198 ? 1.918 -7.339 -18.188 1.00 92.38 198 GLU A O 1
ATOM 1511 N N . VAL A 1 199 ? 4.127 -6.958 -18.239 1.00 91.44 199 VAL A N 1
ATOM 1512 C CA . VAL A 1 199 ? 4.236 -6.709 -16.792 1.00 91.44 199 VAL A CA 1
ATOM 1513 C C . VAL A 1 199 ? 3.361 -5.527 -16.371 1.00 91.44 199 VAL A C 1
ATOM 1515 O O . VAL A 1 199 ? 2.726 -5.573 -15.323 1.00 91.44 199 VAL A O 1
ATOM 1518 N N . ASN A 1 200 ? 3.303 -4.448 -17.158 1.00 92.69 200 ASN A N 1
ATOM 1519 C CA . ASN A 1 200 ? 2.473 -3.297 -16.805 1.00 92.69 200 ASN A CA 1
ATOM 1520 C C . ASN A 1 200 ? 0.974 -3.619 -16.848 1.00 92.69 200 ASN A C 1
ATOM 1522 O O . ASN A 1 200 ? 0.248 -3.185 -15.958 1.00 92.69 200 ASN A O 1
ATOM 1526 N N . GLU A 1 201 ? 0.527 -4.374 -17.850 1.00 93.44 201 GLU A N 1
ATOM 1527 C CA . GLU A 1 201 ? -0.859 -4.830 -17.978 1.00 93.44 201 GLU A CA 1
ATOM 1528 C C . GLU A 1 201 ? -1.239 -5.760 -16.820 1.00 93.44 201 GLU A C 1
ATOM 1530 O O . GLU A 1 201 ? -2.272 -5.544 -16.186 1.00 93.44 201 GLU A O 1
ATOM 1535 N N . TYR A 1 202 ? -0.357 -6.698 -16.461 1.00 92.94 202 TYR A N 1
ATOM 1536 C CA . TYR A 1 202 ? -0.510 -7.535 -15.270 1.00 92.94 202 TYR A CA 1
ATOM 1537 C C . TYR A 1 202 ? -0.659 -6.691 -13.994 1.00 92.94 202 TYR A C 1
ATOM 1539 O O . TYR A 1 202 ? -1.627 -6.851 -13.252 1.00 92.94 202 TYR A O 1
ATOM 1547 N N . LEU A 1 203 ? 0.250 -5.733 -13.758 1.00 94.31 203 LEU A N 1
ATOM 1548 C CA . LEU A 1 203 ? 0.210 -4.884 -12.560 1.00 94.31 203 LEU A CA 1
ATOM 1549 C C . LEU A 1 203 ? -1.062 -4.030 -12.490 1.00 94.31 203 LEU A C 1
ATOM 1551 O O . LEU A 1 203 ? -1.588 -3.815 -11.400 1.00 94.31 203 LEU A O 1
ATOM 1555 N N . GLN A 1 204 ? -1.550 -3.528 -13.628 1.00 95.00 204 GLN A N 1
ATOM 1556 C CA . GLN A 1 204 ? -2.808 -2.781 -13.686 1.00 95.00 204 GLN A CA 1
ATOM 1557 C C . GLN A 1 204 ? -4.005 -3.679 -13.369 1.00 95.00 204 GLN A C 1
ATOM 1559 O O . GLN A 1 204 ? -4.833 -3.294 -12.546 1.00 95.00 204 GLN A O 1
ATOM 1564 N N . GLY A 1 205 ? -4.063 -4.877 -13.959 1.00 95.12 205 GLY A N 1
ATOM 1565 C CA . GLY A 1 205 ? -5.124 -5.847 -13.690 1.00 95.12 205 GLY A CA 1
ATOM 1566 C C . GLY A 1 205 ? -5.161 -6.270 -12.222 1.00 95.12 205 GLY A C 1
ATOM 1567 O O . GLY A 1 205 ? -6.217 -6.219 -11.594 1.00 95.12 205 GLY A O 1
ATOM 1568 N N . LYS A 1 206 ? -4.000 -6.585 -11.634 1.00 93.94 206 LYS A N 1
ATOM 1569 C CA . LYS A 1 206 ? -3.899 -6.905 -10.204 1.00 93.94 206 LYS A CA 1
ATOM 1570 C C . LYS A 1 206 ? -4.277 -5.747 -9.295 1.00 93.94 206 LYS A C 1
ATOM 1572 O O . LYS A 1 206 ? -4.965 -5.952 -8.300 1.00 93.94 206 LYS A O 1
ATOM 1577 N N . ALA A 1 207 ? -3.883 -4.522 -9.636 1.00 94.44 207 ALA A N 1
ATOM 1578 C CA . ALA A 1 207 ? -4.289 -3.352 -8.867 1.00 94.44 207 ALA A CA 1
ATOM 1579 C C . ALA A 1 207 ? -5.813 -3.130 -8.901 1.00 94.44 207 ALA A C 1
ATOM 1581 O O . ALA A 1 207 ? -6.385 -2.703 -7.898 1.00 94.44 207 ALA A O 1
ATOM 1582 N N . GLU A 1 208 ? -6.473 -3.420 -10.026 1.00 95.50 208 GLU A N 1
ATOM 1583 C CA . GLU A 1 208 ? -7.931 -3.336 -10.152 1.00 95.50 208 GLU A CA 1
ATOM 1584 C C . GLU A 1 208 ? -8.627 -4.428 -9.328 1.00 95.50 208 GLU A C 1
ATOM 1586 O O . GLU A 1 208 ? -9.500 -4.106 -8.523 1.00 95.50 208 GLU A O 1
ATOM 1591 N N . GLU A 1 209 ? -8.160 -5.678 -9.416 1.00 95.00 209 GLU A N 1
ATOM 1592 C CA . GLU A 1 209 ? -8.627 -6.797 -8.582 1.00 95.00 209 GLU A CA 1
ATOM 1593 C C . GLU A 1 209 ? -8.522 -6.462 -7.085 1.00 95.00 209 GLU A C 1
ATOM 1595 O O . GLU A 1 209 ? -9.500 -6.550 -6.339 1.00 95.00 209 GLU A O 1
ATOM 1600 N N . TYR A 1 210 ? -7.353 -5.988 -6.645 1.00 95.31 210 TYR A N 1
ATOM 1601 C CA . TYR A 1 210 ? -7.141 -5.580 -5.259 1.00 95.31 210 TYR A CA 1
ATOM 1602 C C . TYR A 1 210 ? -8.039 -4.405 -4.870 1.00 95.31 210 TYR A C 1
ATOM 1604 O O . TYR A 1 210 ? -8.568 -4.383 -3.759 1.00 95.31 210 TYR A O 1
ATOM 1612 N N . SER A 1 211 ? -8.255 -3.438 -5.765 1.00 95.31 211 SER A N 1
ATOM 1613 C CA . SER A 1 211 ? -9.164 -2.320 -5.503 1.00 95.31 211 SER A CA 1
ATOM 1614 C C . SER A 1 211 ? -10.598 -2.795 -5.276 1.00 95.31 211 SER A C 1
ATOM 1616 O O . SER A 1 211 ? -11.261 -2.304 -4.361 1.00 95.31 211 SER A O 1
ATOM 1618 N N . GLU A 1 212 ? -11.079 -3.760 -6.059 1.00 95.88 212 GLU A N 1
ATOM 1619 C CA . GLU A 1 212 ? -12.409 -4.334 -5.869 1.00 95.88 212 GLU A CA 1
ATOM 1620 C C . GLU A 1 212 ? -12.533 -5.052 -4.523 1.00 95.88 212 GLU A C 1
ATOM 1622 O O . GLU A 1 212 ? -13.518 -4.840 -3.809 1.00 95.88 212 GLU A O 1
ATOM 1627 N N . THR A 1 213 ? -11.524 -5.839 -4.139 1.00 95.75 213 THR A N 1
ATOM 1628 C CA . THR A 1 213 ? -11.469 -6.504 -2.828 1.00 95.75 213 THR A CA 1
ATOM 1629 C C . THR A 1 213 ? -11.477 -5.480 -1.693 1.00 95.75 213 THR A C 1
ATOM 1631 O O . THR A 1 213 ? -12.312 -5.561 -0.794 1.00 95.75 213 THR A O 1
ATOM 1634 N N . MET A 1 214 ? -10.653 -4.428 -1.776 1.00 94.75 214 MET A N 1
ATOM 1635 C CA . MET A 1 214 ? -10.662 -3.332 -0.796 1.00 94.75 214 MET A CA 1
ATOM 1636 C C . MET A 1 214 ? -12.034 -2.649 -0.700 1.00 94.75 214 MET A C 1
ATOM 1638 O O . MET A 1 214 ? -12.468 -2.291 0.393 1.00 94.75 214 MET A O 1
ATOM 1642 N N . GLN A 1 215 ? -12.741 -2.470 -1.820 1.00 95.00 215 GLN A N 1
ATOM 1643 C CA . GLN A 1 215 ? -14.087 -1.887 -1.835 1.00 95.00 215 GLN A CA 1
ATOM 1644 C C . GLN A 1 215 ? -15.158 -2.816 -1.253 1.00 95.00 215 GLN A C 1
ATOM 1646 O O . GLN A 1 215 ? -16.174 -2.322 -0.756 1.00 95.00 215 GLN A O 1
ATOM 1651 N N . ARG A 1 216 ? -14.992 -4.142 -1.346 1.00 94.06 216 ARG A N 1
ATOM 1652 C CA . ARG A 1 216 ? -15.857 -5.109 -0.650 1.00 94.06 216 ARG A CA 1
ATOM 1653 C C . ARG A 1 216 ? -15.623 -5.034 0.859 1.00 94.06 216 ARG A C 1
ATOM 1655 O O . ARG A 1 216 ? -16.577 -4.760 1.584 1.00 94.06 216 ARG A O 1
ATOM 1662 N N . CYS A 1 217 ? -14.366 -5.071 1.306 1.00 93.31 217 CYS A N 1
ATOM 1663 C CA . CYS A 1 217 ? -14.025 -4.911 2.723 1.00 93.31 217 CYS A CA 1
ATOM 1664 C C . CYS A 1 217 ? -14.482 -3.572 3.308 1.00 93.31 217 CYS A C 1
ATOM 1666 O O . CYS A 1 217 ? -15.043 -3.526 4.398 1.00 93.31 217 CYS A O 1
ATOM 1668 N N . ALA A 1 218 ? -14.327 -2.472 2.567 1.00 92.38 218 ALA A N 1
ATOM 1669 C CA . ALA A 1 218 ? -14.790 -1.155 3.004 1.00 92.38 218 ALA A CA 1
ATOM 1670 C C . ALA A 1 218 ? -16.320 -1.064 3.162 1.00 92.38 218 ALA A C 1
ATOM 1672 O O . ALA A 1 218 ? -16.809 -0.178 3.861 1.00 92.38 218 ALA A O 1
ATOM 1673 N N . ARG A 1 219 ? -17.077 -1.953 2.506 1.00 91.62 219 ARG A N 1
ATOM 1674 C CA . ARG A 1 219 ? -18.535 -2.069 2.656 1.00 91.62 219 ARG A CA 1
ATOM 1675 C C . ARG A 1 219 ? -18.957 -2.999 3.793 1.00 91.62 219 ARG A C 1
ATOM 1677 O O . ARG A 1 219 ? -20.156 -3.118 4.012 1.00 91.62 219 ARG A O 1
ATOM 1684 N N . GLY A 1 220 ? -18.001 -3.598 4.503 1.00 90.19 220 GLY A N 1
ATOM 1685 C CA . GLY A 1 220 ? -18.242 -4.435 5.676 1.00 90.19 220 GLY A CA 1
ATOM 1686 C C . GLY A 1 220 ? -17.871 -5.904 5.493 1.00 90.19 220 GLY A C 1
ATOM 1687 O O . GLY A 1 220 ? -17.814 -6.628 6.476 1.00 90.19 220 GLY A O 1
ATOM 1688 N N . ASP A 1 221 ? -17.557 -6.361 4.282 1.00 93.62 221 ASP A N 1
ATOM 1689 C CA . ASP A 1 221 ? -17.190 -7.763 4.062 1.00 93.62 221 ASP A CA 1
ATOM 1690 C C . ASP A 1 221 ? -15.725 -8.024 4.451 1.00 93.62 221 ASP A C 1
ATOM 1692 O O . ASP A 1 221 ? -14.802 -7.887 3.642 1.00 93.62 221 ASP A O 1
ATOM 1696 N N . LEU A 1 222 ? -15.499 -8.360 5.722 1.00 92.19 222 LEU A N 1
ATOM 1697 C CA . LEU A 1 222 ? -14.173 -8.657 6.259 1.00 92.19 222 LEU A CA 1
ATOM 1698 C C . LEU A 1 222 ? -13.761 -10.116 6.021 1.00 92.19 222 LEU A C 1
ATOM 1700 O O . LEU A 1 222 ? -12.712 -10.521 6.516 1.00 92.19 222 LEU A O 1
ATOM 1704 N N . THR A 1 223 ? -14.538 -10.908 5.274 1.00 90.44 223 THR A N 1
ATOM 1705 C CA . THR A 1 223 ? -14.193 -12.301 4.928 1.00 90.44 223 THR A CA 1
ATOM 1706 C C . THR A 1 223 ? -13.277 -12.384 3.707 1.00 90.44 223 THR A C 1
ATOM 1708 O O . THR A 1 223 ? -12.477 -13.307 3.563 1.00 90.44 223 THR A O 1
ATOM 1711 N N . GLU A 1 224 ? -13.319 -11.357 2.865 1.00 92.94 224 GLU A N 1
ATOM 1712 C CA . GLU A 1 224 ? -12.535 -11.265 1.643 1.00 92.94 224 GLU A CA 1
ATOM 1713 C C . GLU A 1 224 ? -11.023 -11.226 1.908 1.00 92.94 224 GLU A C 1
ATOM 1715 O O . GLU A 1 224 ? -10.533 -10.615 2.865 1.00 92.94 224 GLU A O 1
ATOM 1720 N N . ARG A 1 225 ? -10.261 -11.885 1.032 1.00 93.06 225 ARG A N 1
ATOM 1721 C CA . ARG A 1 225 ? -8.796 -11.958 1.086 1.00 93.06 225 ARG A CA 1
ATOM 1722 C C . ARG A 1 225 ? -8.210 -11.710 -0.293 1.00 93.06 225 ARG A C 1
ATOM 1724 O O . ARG A 1 225 ? -8.799 -12.075 -1.305 1.00 93.06 225 ARG A O 1
ATOM 1731 N N . MET A 1 226 ? -7.035 -11.098 -0.324 1.00 94.12 226 MET A N 1
ATOM 1732 C CA . MET A 1 226 ? -6.240 -10.969 -1.541 1.00 94.12 226 MET A CA 1
ATOM 1733 C C . MET A 1 226 ? -5.398 -12.225 -1.753 1.00 94.12 226 MET A C 1
ATOM 1735 O O . MET A 1 226 ? -4.799 -12.737 -0.805 1.00 94.12 226 MET A O 1
ATOM 1739 N N . GLU A 1 227 ? -5.325 -12.704 -2.990 1.00 91.31 227 GLU A N 1
ATOM 1740 C CA . GLU A 1 227 ? -4.479 -13.839 -3.356 1.00 91.31 227 GLU A CA 1
ATOM 1741 C C . GLU A 1 227 ? -3.118 -13.356 -3.866 1.00 91.31 227 GLU A C 1
ATOM 1743 O O . GLU A 1 227 ? -3.044 -12.562 -4.803 1.00 91.31 227 GLU A O 1
ATOM 1748 N N . ALA A 1 228 ? -2.049 -13.869 -3.253 1.00 92.81 228 ALA A N 1
ATOM 1749 C CA . ALA A 1 228 ? -0.687 -13.754 -3.763 1.00 92.81 228 ALA A CA 1
ATOM 1750 C C . ALA A 1 228 ? -0.433 -14.894 -4.762 1.00 92.81 228 ALA A C 1
ATOM 1752 O O . ALA A 1 228 ? -0.661 -16.064 -4.437 1.00 92.81 228 ALA A O 1
ATOM 1753 N N . ASP A 1 229 ? 0.023 -14.565 -5.970 1.00 90.88 229 ASP A N 1
ATOM 1754 C CA . ASP A 1 229 ? 0.229 -15.529 -7.060 1.00 90.88 229 ASP A CA 1
ATOM 1755 C C . ASP A 1 229 ? 1.714 -15.817 -7.345 1.00 90.88 229 ASP A C 1
ATOM 1757 O O . ASP A 1 229 ? 2.029 -16.778 -8.054 1.00 90.88 229 ASP A O 1
ATOM 1761 N N . GLY A 1 230 ? 2.634 -15.055 -6.742 1.00 90.50 230 GLY A N 1
ATOM 1762 C CA . GLY A 1 230 ? 4.074 -15.238 -6.912 1.00 90.50 230 GLY A CA 1
ATOM 1763 C C . GLY A 1 230 ? 4.644 -14.615 -8.188 1.00 90.50 230 GLY A C 1
ATOM 1764 O O . GLY A 1 230 ? 5.818 -14.845 -8.491 1.00 90.50 230 GLY A O 1
ATOM 1765 N N . GLU A 1 231 ? 3.852 -13.866 -8.964 1.00 89.44 231 GLU A N 1
ATOM 1766 C CA . GLU A 1 231 ? 4.324 -13.225 -10.198 1.00 89.44 231 GLU A CA 1
ATOM 1767 C C . GLU A 1 231 ? 4.989 -11.865 -9.929 1.00 89.44 231 GLU A C 1
ATOM 1769 O O . GLU A 1 231 ? 5.866 -11.436 -10.690 1.00 89.44 231 GLU A O 1
ATOM 1774 N N . ASN A 1 232 ? 4.627 -11.182 -8.834 1.00 93.25 232 ASN A N 1
ATOM 1775 C CA . ASN A 1 232 ? 5.243 -9.918 -8.443 1.00 93.25 232 ASN A CA 1
ATOM 1776 C C . ASN A 1 232 ? 5.364 -9.738 -6.921 1.00 93.25 232 ASN A C 1
ATOM 1778 O O . ASN A 1 232 ? 4.392 -9.398 -6.249 1.00 93.25 232 ASN A O 1
ATOM 1782 N N . ASP A 1 233 ? 6.602 -9.778 -6.416 1.00 93.56 233 ASP A N 1
ATOM 1783 C CA . ASP A 1 233 ? 6.931 -9.621 -4.990 1.00 93.56 233 ASP A CA 1
ATOM 1784 C C . ASP A 1 233 ? 6.293 -8.393 -4.312 1.00 93.56 233 ASP A C 1
ATOM 1786 O O . ASP A 1 233 ? 6.016 -8.408 -3.110 1.00 93.56 233 ASP A O 1
ATOM 1790 N N . ALA A 1 234 ? 6.123 -7.281 -5.040 1.00 93.88 234 ALA A N 1
ATOM 1791 C CA . ALA A 1 234 ? 5.542 -6.070 -4.468 1.00 93.88 234 ALA A CA 1
ATOM 1792 C C . ALA A 1 234 ? 4.020 -6.189 -4.318 1.00 93.88 234 ALA A C 1
ATOM 1794 O O . ALA A 1 234 ? 3.486 -5.730 -3.309 1.00 93.88 234 ALA A O 1
ATOM 1795 N N . MET A 1 235 ? 3.340 -6.810 -5.286 1.00 93.31 235 MET A N 1
ATOM 1796 C CA . MET A 1 235 ? 1.902 -7.082 -5.204 1.00 93.31 235 MET A CA 1
ATOM 1797 C C . MET A 1 235 ? 1.593 -8.176 -4.183 1.00 93.31 235 MET A C 1
ATOM 1799 O O . MET A 1 235 ? 0.641 -8.024 -3.420 1.00 93.31 235 MET A O 1
ATOM 1803 N N . ASP A 1 236 ? 2.418 -9.218 -4.100 1.00 94.50 236 ASP A N 1
ATOM 1804 C CA . ASP A 1 236 ? 2.265 -10.275 -3.096 1.00 94.50 236 ASP A CA 1
ATOM 1805 C C . ASP A 1 236 ? 2.391 -9.711 -1.678 1.00 94.50 236 ASP A C 1
ATOM 1807 O O . ASP A 1 236 ? 1.540 -9.955 -0.826 1.00 94.50 236 ASP A O 1
ATOM 1811 N N . ARG A 1 237 ? 3.390 -8.850 -1.440 1.00 96.31 237 ARG A N 1
ATOM 1812 C CA . ARG A 1 237 ? 3.540 -8.175 -0.145 1.00 96.31 237 ARG A CA 1
ATOM 1813 C C . ARG A 1 237 ? 2.322 -7.322 0.208 1.00 96.31 237 ARG A C 1
ATOM 1815 O O . ARG A 1 237 ? 1.916 -7.298 1.362 1.00 96.31 237 ARG A O 1
ATOM 1822 N N . ILE A 1 238 ? 1.744 -6.606 -0.760 1.00 95.44 238 ILE A N 1
ATOM 1823 C CA . ILE A 1 238 ? 0.524 -5.818 -0.519 1.00 95.44 238 ILE A CA 1
ATOM 1824 C C . ILE A 1 238 ? -0.629 -6.737 -0.100 1.00 95.44 238 ILE A C 1
ATOM 1826 O O . ILE A 1 238 ? -1.336 -6.400 0.847 1.00 95.44 238 ILE A O 1
ATOM 1830 N N . ALA A 1 239 ? -0.798 -7.885 -0.761 1.00 96.56 239 ALA A N 1
ATOM 1831 C CA . ALA A 1 239 ? -1.827 -8.857 -0.403 1.00 96.56 239 ALA A CA 1
ATOM 1832 C C . ALA A 1 239 ? -1.623 -9.434 1.003 1.00 96.56 239 ALA A C 1
ATOM 1834 O O . ALA A 1 239 ? -2.573 -9.498 1.780 1.00 96.56 239 ALA A O 1
ATOM 1835 N N . GLU A 1 240 ? -0.396 -9.824 1.352 1.00 96.38 240 GLU A N 1
ATOM 1836 C CA . GLU A 1 240 ? -0.059 -10.367 2.673 1.00 96.38 240 GLU A CA 1
ATOM 1837 C C . GLU A 1 240 ? -0.365 -9.370 3.800 1.00 96.38 240 GLU A C 1
ATOM 1839 O O . GLU A 1 240 ? -1.102 -9.703 4.730 1.00 96.38 240 GLU A O 1
ATOM 1844 N N . GLU A 1 241 ? 0.131 -8.136 3.681 1.00 96.88 241 GLU A N 1
ATOM 1845 C CA . GLU A 1 241 ? -0.071 -7.073 4.675 1.00 96.88 241 GLU A CA 1
ATOM 1846 C C . GLU A 1 241 ? -1.550 -6.669 4.778 1.00 96.88 241 GLU A C 1
ATOM 1848 O O . GLU A 1 241 ? -2.081 -6.463 5.871 1.00 96.88 241 GLU A O 1
ATOM 1853 N N . PHE A 1 242 ? -2.255 -6.594 3.643 1.00 96.12 242 PHE A N 1
ATOM 1854 C CA . PHE A 1 242 ? -3.693 -6.332 3.632 1.00 96.12 242 PHE A CA 1
ATOM 1855 C C . PHE A 1 242 ? -4.469 -7.441 4.353 1.00 96.12 242 PHE A C 1
ATOM 1857 O O . PHE A 1 242 ? -5.326 -7.154 5.188 1.00 96.12 242 PHE A O 1
ATOM 1864 N N . ASN A 1 243 ? -4.153 -8.705 4.073 1.00 95.06 243 ASN A N 1
ATOM 1865 C CA . ASN A 1 243 ? -4.803 -9.849 4.707 1.00 95.06 243 ASN A CA 1
ATOM 1866 C C . ASN A 1 243 ? -4.542 -9.906 6.218 1.00 95.06 243 ASN A C 1
ATOM 1868 O O . ASN A 1 243 ? -5.422 -10.319 6.974 1.00 95.06 243 ASN A O 1
ATOM 1872 N N . GLU A 1 244 ? -3.350 -9.511 6.673 1.00 95.62 244 GLU A N 1
ATOM 1873 C CA . GLU A 1 244 ? -3.045 -9.391 8.101 1.00 95.62 244 GLU A CA 1
ATOM 1874 C C . GLU A 1 244 ? -3.886 -8.299 8.767 1.00 95.62 244 GLU A C 1
ATOM 1876 O O . GLU A 1 244 ? -4.547 -8.570 9.770 1.00 95.62 244 GLU A O 1
ATOM 1881 N N . MET A 1 245 ? -3.962 -7.113 8.157 1.00 95.25 245 MET A N 1
ATOM 1882 C CA . MET A 1 245 ? -4.817 -6.025 8.636 1.00 95.25 245 MET A CA 1
ATOM 1883 C C . MET A 1 245 ? -6.290 -6.453 8.719 1.00 95.25 245 MET A C 1
ATOM 1885 O O . MET A 1 245 ? -6.945 -6.212 9.732 1.00 95.25 245 MET A O 1
ATOM 1889 N N . ILE A 1 246 ? -6.827 -7.105 7.680 1.00 94.62 246 ILE A N 1
ATOM 1890 C CA . ILE A 1 246 ? -8.221 -7.571 7.692 1.00 94.62 246 ILE A CA 1
ATOM 1891 C C . ILE A 1 246 ? -8.442 -8.617 8.787 1.00 94.62 246 ILE A C 1
ATOM 1893 O O . ILE A 1 246 ? -9.453 -8.548 9.482 1.00 94.62 246 ILE A O 1
ATOM 1897 N N . ARG A 1 247 ? -7.487 -9.525 9.021 1.00 93.00 247 ARG A N 1
ATOM 1898 C CA . ARG A 1 247 ? -7.569 -10.493 10.124 1.00 93.00 247 ARG A CA 1
ATOM 1899 C C . ARG A 1 247 ? -7.670 -9.799 11.487 1.00 93.00 247 ARG A C 1
ATOM 1901 O O . ARG A 1 247 ? -8.476 -10.210 12.317 1.00 93.00 247 ARG A O 1
ATOM 1908 N N . GLU A 1 248 ? -6.877 -8.759 11.737 1.00 92.06 248 GLU A N 1
ATOM 1909 C CA . GLU A 1 248 ? -6.955 -7.991 12.990 1.00 92.06 248 GLU A CA 1
ATOM 1910 C C . GLU A 1 248 ? -8.287 -7.249 13.142 1.00 92.06 248 GLU A C 1
ATOM 1912 O O . GLU A 1 248 ? -8.865 -7.229 14.234 1.00 92.06 248 GLU A O 1
ATOM 1917 N N . LEU A 1 249 ? -8.804 -6.676 12.053 1.00 92.25 249 LEU A N 1
ATOM 1918 C CA . LEU A 1 249 ? -10.107 -6.012 12.049 1.00 92.25 249 LEU A CA 1
ATOM 1919 C C . LEU A 1 249 ? -11.247 -7.001 12.300 1.00 92.25 249 LEU A C 1
ATOM 1921 O O . LEU A 1 249 ? -12.146 -6.703 13.085 1.00 92.25 249 LEU A O 1
ATOM 1925 N N . GLU A 1 250 ? -11.192 -8.185 11.695 1.00 90.44 250 GLU A N 1
ATOM 1926 C CA . GLU A 1 250 ? -12.160 -9.260 11.907 1.00 90.44 250 GLU A CA 1
ATOM 1927 C C . GLU A 1 250 ? -12.160 -9.724 13.373 1.00 90.44 250 GLU A C 1
ATOM 1929 O O . GLU A 1 250 ? -13.213 -9.756 14.011 1.00 90.44 250 GLU A O 1
ATOM 1934 N N . MET A 1 251 ? -10.978 -9.983 13.951 1.00 90.06 251 MET A N 1
ATOM 1935 C CA . MET A 1 251 ? -10.839 -10.338 15.371 1.00 90.06 251 MET A CA 1
ATOM 1936 C C . MET A 1 251 ? -11.389 -9.244 16.292 1.00 90.06 251 MET A C 1
ATOM 1938 O O . MET A 1 251 ? -12.129 -9.539 17.231 1.00 90.06 251 MET A O 1
ATOM 1942 N N . THR A 1 252 ? -11.057 -7.981 16.021 1.00 90.25 252 THR A N 1
ATOM 1943 C CA . THR A 1 252 ? -11.532 -6.836 16.813 1.00 90.25 252 THR A CA 1
ATOM 1944 C C . THR A 1 252 ? -13.054 -6.692 16.729 1.00 90.25 252 THR A C 1
ATOM 1946 O O . THR A 1 252 ? -13.716 -6.452 17.738 1.00 90.25 252 THR A O 1
ATOM 1949 N N . THR A 1 253 ? -13.625 -6.885 15.540 1.00 90.69 253 THR A N 1
ATOM 1950 C CA . THR A 1 253 ? -15.076 -6.837 15.304 1.00 90.69 253 THR A CA 1
ATOM 1951 C C . THR A 1 253 ? -15.788 -7.952 16.069 1.00 90.69 253 THR A C 1
ATOM 1953 O O . THR A 1 253 ? -16.761 -7.688 16.778 1.00 90.69 253 THR A O 1
ATOM 1956 N N . GLY A 1 254 ? -15.259 -9.179 16.016 1.00 88.06 254 GLY A N 1
ATOM 1957 C CA . GLY A 1 254 ? -15.764 -10.307 16.801 1.00 88.06 254 GLY A CA 1
ATOM 1958 C C . GLY A 1 254 ? -15.704 -10.052 18.312 1.00 88.06 254 GLY A C 1
ATOM 1959 O O . GLY A 1 254 ? -16.687 -10.275 19.023 1.00 88.06 254 GLY A O 1
ATOM 1960 N N . GLN A 1 255 ? -14.595 -9.488 18.803 1.00 87.88 255 GLN A N 1
ATOM 1961 C CA . GLN A 1 255 ? -14.450 -9.092 20.208 1.00 87.88 255 GLN A CA 1
ATOM 1962 C C . GLN A 1 255 ? -15.495 -8.055 20.623 1.00 87.88 255 GLN A C 1
ATOM 1964 O O . GLN A 1 255 ? -16.151 -8.231 21.648 1.00 87.88 255 GLN A O 1
ATOM 1969 N N . LEU A 1 256 ? -15.709 -7.008 19.825 1.00 91.44 256 LEU A N 1
ATOM 1970 C CA . LEU A 1 256 ? -16.730 -6.005 20.123 1.00 91.44 256 LEU A CA 1
ATOM 1971 C C . LEU A 1 256 ? -18.138 -6.609 20.136 1.00 91.44 256 LEU A C 1
ATOM 1973 O O . LEU A 1 256 ? -18.922 -6.276 21.021 1.00 91.44 256 LEU A O 1
ATOM 1977 N N . LYS A 1 257 ? -18.441 -7.545 19.227 1.00 89.62 257 LYS A N 1
ATOM 1978 C CA . LYS A 1 257 ? -19.739 -8.234 19.190 1.00 89.62 257 LYS A CA 1
ATOM 1979 C C . LYS A 1 257 ? -19.987 -9.026 20.474 1.00 89.62 257 LYS A C 1
ATOM 1981 O O . LYS A 1 257 ? -21.031 -8.872 21.102 1.00 89.62 257 LYS A O 1
ATOM 1986 N N . SER A 1 258 ? -19.008 -9.823 20.900 1.00 89.12 258 SER A N 1
ATOM 1987 C CA . SER A 1 258 ? -19.096 -10.587 22.151 1.00 89.12 258 SER A CA 1
ATOM 1988 C C . SER A 1 258 ? -19.198 -9.690 23.392 1.00 89.12 258 SER A C 1
ATOM 1990 O O . SER A 1 258 ? -19.982 -9.969 24.298 1.00 89.12 258 SER A O 1
ATOM 1992 N N . PHE A 1 259 ? -18.464 -8.574 23.413 1.00 89.75 259 PHE A N 1
ATOM 1993 C CA . PHE A 1 259 ? -18.522 -7.595 24.491 1.00 89.75 259 PHE A CA 1
ATOM 1994 C C . PHE A 1 259 ? -19.898 -6.923 24.572 1.00 89.75 259 PHE A C 1
ATOM 1996 O O . PHE A 1 259 ? -20.437 -6.794 25.668 1.00 89.75 259 PHE A O 1
ATOM 2003 N N . SER A 1 260 ? -20.500 -6.555 23.435 1.00 93.31 260 SER A N 1
ATOM 2004 C CA . SER A 1 260 ? -21.865 -6.016 23.398 1.00 93.31 260 SER A CA 1
ATOM 2005 C C . SER A 1 260 ? -22.875 -6.982 24.013 1.00 93.31 260 SER A C 1
ATOM 2007 O O . SER A 1 260 ? -23.684 -6.562 24.836 1.00 93.31 260 SER A O 1
ATOM 2009 N N . VAL A 1 261 ? -22.797 -8.275 23.677 1.00 91.19 261 VAL A N 1
ATOM 2010 C CA . VAL A 1 261 ? -23.675 -9.302 24.265 1.00 91.19 261 VAL A CA 1
ATOM 2011 C C . VAL A 1 261 ? -23.465 -9.398 25.779 1.00 91.19 261 VAL A C 1
ATOM 2013 O O . VAL A 1 261 ? -24.431 -9.347 26.537 1.00 91.19 261 VAL A O 1
ATOM 2016 N N . ALA A 1 262 ? -22.213 -9.439 26.244 1.00 91.00 262 ALA A N 1
ATOM 2017 C CA . ALA A 1 262 ? -21.908 -9.494 27.674 1.00 91.00 262 ALA A CA 1
ATOM 2018 C C . ALA A 1 262 ? -22.422 -8.258 28.444 1.00 91.00 262 ALA A C 1
ATOM 2020 O O . ALA A 1 262 ? -22.906 -8.385 29.568 1.00 91.00 262 ALA A O 1
ATOM 2021 N N . VAL A 1 263 ? -22.350 -7.060 27.849 1.00 94.19 263 VAL A N 1
ATOM 2022 C CA . VAL A 1 263 ? -22.892 -5.828 28.448 1.00 94.19 263 VAL A CA 1
ATOM 2023 C C . VAL A 1 263 ? -24.420 -5.851 28.496 1.00 94.19 263 VAL A C 1
ATOM 2025 O O . VAL A 1 263 ? -24.989 -5.395 29.485 1.00 94.19 263 VAL A O 1
ATOM 2028 N N . GLN A 1 264 ? -25.093 -6.392 27.476 1.00 92.44 264 GLN A N 1
ATOM 2029 C CA . GLN A 1 264 ? -26.551 -6.553 27.488 1.00 92.44 264 GLN A CA 1
ATOM 2030 C C . GLN A 1 264 ? -27.001 -7.503 28.602 1.00 92.44 264 GLN A C 1
ATOM 2032 O O . GLN A 1 264 ? -27.899 -7.166 29.374 1.00 92.44 264 GLN A O 1
ATOM 2037 N N . GLU A 1 265 ? -26.355 -8.664 28.722 1.00 92.31 265 GLU A N 1
ATOM 2038 C CA . GLU A 1 265 ? -26.660 -9.646 29.767 1.00 92.31 265 GLU A CA 1
ATOM 2039 C C . GLU A 1 265 ? -26.386 -9.078 31.168 1.00 92.31 265 GLU A C 1
ATOM 2041 O O . GLU A 1 265 ? -27.269 -9.094 32.030 1.00 92.31 265 GLU A O 1
ATOM 2046 N N . GLY A 1 266 ? -25.206 -8.485 31.380 1.00 92.94 266 GLY A N 1
ATOM 2047 C CA . GLY A 1 266 ? -24.847 -7.867 32.658 1.00 92.94 266 GLY A CA 1
ATOM 2048 C C . GLY A 1 266 ? -25.724 -6.662 33.016 1.00 92.94 266 GLY A C 1
ATOM 2049 O O . GLY A 1 266 ? -26.066 -6.466 34.180 1.00 92.94 266 GLY A O 1
ATOM 2050 N N . GLY A 1 267 ? -26.147 -5.866 32.028 1.00 93.88 267 GLY A N 1
ATOM 2051 C CA . GLY A 1 267 ? -27.061 -4.740 32.230 1.00 93.88 267 GLY A CA 1
ATOM 2052 C C . GLY A 1 267 ? -28.444 -5.183 32.715 1.00 93.88 267 GLY A C 1
ATOM 2053 O O . GLY A 1 267 ? -29.018 -4.561 33.614 1.00 93.88 267 GLY A O 1
ATOM 2054 N N . VAL A 1 268 ? -28.958 -6.297 32.184 1.00 93.06 268 VAL A N 1
ATOM 2055 C CA . VAL A 1 268 ? -30.201 -6.918 32.665 1.00 93.06 268 VAL A CA 1
ATOM 2056 C C . VAL A 1 268 ? -30.052 -7.401 34.110 1.00 93.06 268 VAL A C 1
ATOM 2058 O O . VAL A 1 268 ? -30.922 -7.098 34.928 1.00 93.06 268 VAL A O 1
ATOM 2061 N N . GLU A 1 269 ? -28.950 -8.076 34.443 1.00 95.19 269 GLU A N 1
ATOM 2062 C CA . GLU A 1 269 ? -28.680 -8.583 35.797 1.00 95.19 269 GLU A CA 1
ATOM 2063 C C . GLU A 1 269 ? -28.554 -7.454 36.836 1.00 95.19 269 GLU A C 1
ATOM 2065 O O . GLU A 1 269 ? -29.154 -7.518 37.916 1.00 95.19 269 GLU A O 1
ATOM 2070 N N . VAL A 1 270 ? -27.825 -6.381 36.505 1.00 95.62 270 VAL A N 1
ATOM 2071 C CA . VAL A 1 270 ? -27.681 -5.203 37.377 1.00 95.62 270 VAL A CA 1
ATOM 2072 C C . VAL A 1 270 ? -29.031 -4.532 37.609 1.00 95.62 270 VAL A C 1
ATOM 2074 O O . VAL A 1 270 ? -29.341 -4.166 38.742 1.00 95.62 270 VAL A O 1
ATOM 2077 N N . ARG A 1 271 ? -29.866 -4.403 36.572 1.00 94.88 271 ARG A N 1
ATOM 2078 C CA . ARG A 1 271 ? -31.212 -3.825 36.693 1.00 94.88 271 ARG A CA 1
ATOM 2079 C C . ARG A 1 271 ? -32.108 -4.655 37.611 1.00 94.88 271 ARG A C 1
ATOM 2081 O O . ARG A 1 271 ? -32.798 -4.092 38.458 1.00 94.88 271 ARG A O 1
ATOM 2088 N N . GLU A 1 272 ? -32.114 -5.977 37.456 1.00 94.56 272 GLU A N 1
ATOM 2089 C CA . GLU A 1 272 ? -32.890 -6.870 38.328 1.00 94.56 272 GLU A CA 1
ATOM 2090 C C . GLU A 1 272 ? -32.409 -6.802 39.779 1.00 94.56 272 GLU A C 1
ATOM 2092 O O . GLU A 1 272 ? -33.225 -6.684 40.696 1.00 94.56 272 GLU A O 1
ATOM 2097 N N . SER A 1 273 ? -31.092 -6.778 39.982 1.00 94.94 273 SER A N 1
ATOM 2098 C CA . SER A 1 273 ? -30.488 -6.614 41.305 1.00 94.94 273 SER A CA 1
ATOM 2099 C C . SER A 1 273 ? -30.839 -5.261 41.928 1.00 94.94 273 SER A C 1
ATOM 2101 O O . SER A 1 273 ? -31.204 -5.205 43.100 1.00 94.94 273 SER A O 1
ATOM 2103 N N . ALA A 1 274 ? -30.798 -4.173 41.155 1.00 95.56 274 ALA A N 1
ATOM 2104 C CA . ALA A 1 274 ? -31.134 -2.839 41.640 1.00 95.56 274 ALA A CA 1
ATOM 2105 C C . ALA A 1 274 ? -32.603 -2.735 42.073 1.00 95.56 274 ALA A C 1
ATOM 2107 O O . ALA A 1 274 ? -32.894 -2.168 43.125 1.00 95.56 274 ALA A O 1
ATOM 2108 N N . VAL A 1 275 ? -33.520 -3.338 41.309 1.00 94.00 275 VAL A N 1
ATOM 2109 C CA . VAL A 1 275 ? -34.937 -3.443 41.690 1.00 94.00 275 VAL A CA 1
ATOM 2110 C C . VAL A 1 275 ? -35.096 -4.244 42.981 1.00 94.00 275 VAL A C 1
ATOM 2112 O O . VAL A 1 275 ? -35.768 -3.780 43.896 1.00 94.00 275 VAL A O 1
ATOM 2115 N N . ALA A 1 276 ? -34.438 -5.400 43.096 1.00 95.25 276 ALA A N 1
ATOM 2116 C CA . ALA A 1 276 ? -34.530 -6.237 44.290 1.00 95.25 276 ALA A CA 1
ATOM 2117 C C . ALA A 1 276 ? -34.007 -5.530 45.553 1.00 95.25 276 ALA A C 1
ATOM 2119 O O . ALA A 1 276 ? -34.625 -5.630 46.613 1.00 95.25 276 ALA A O 1
ATOM 2120 N N . VAL A 1 277 ? -32.890 -4.800 45.452 1.00 95.56 277 VAL A N 1
ATOM 2121 C CA . VAL A 1 277 ? -32.349 -4.040 46.588 1.00 95.56 277 VAL A CA 1
ATOM 2122 C C . VAL A 1 277 ? -33.238 -2.837 46.910 1.00 95.56 277 VAL A C 1
ATOM 2124 O O . VAL A 1 277 ? -33.471 -2.585 48.086 1.00 95.56 277 VAL A O 1
ATOM 2127 N N . ARG A 1 278 ? -33.812 -2.146 45.914 1.00 95.62 278 ARG A N 1
ATOM 2128 C CA . ARG A 1 278 ? -34.740 -1.027 46.152 1.00 95.62 278 ARG A CA 1
ATOM 2129 C C . ARG A 1 278 ? -35.978 -1.500 46.906 1.00 95.62 278 ARG A C 1
ATOM 2131 O O . ARG A 1 278 ? -36.331 -0.912 47.922 1.00 95.62 278 ARG A O 1
ATOM 2138 N N . ASP A 1 279 ? -36.589 -2.592 46.452 1.00 94.50 279 ASP A N 1
ATOM 2139 C CA . ASP A 1 279 ? -37.764 -3.176 47.099 1.00 94.50 279 ASP A CA 1
ATOM 2140 C C . ASP A 1 279 ? -37.434 -3.647 48.533 1.00 94.50 279 ASP A C 1
ATOM 2142 O O . ASP A 1 279 ? -38.284 -3.595 49.424 1.00 94.50 279 ASP A O 1
ATOM 2146 N N . ALA A 1 280 ? -36.197 -4.095 48.790 1.00 94.81 280 ALA A N 1
ATOM 2147 C CA . ALA A 1 280 ? -35.724 -4.412 50.137 1.00 94.81 280 ALA A CA 1
ATOM 2148 C C . ALA A 1 280 ? -35.516 -3.151 51.000 1.00 94.81 280 ALA A C 1
ATOM 2150 O O . ALA A 1 280 ? -35.889 -3.158 52.172 1.00 94.81 280 ALA A O 1
ATOM 2151 N N . SER A 1 281 ? -34.971 -2.067 50.442 1.00 95.88 281 SER A N 1
ATOM 2152 C CA . SER A 1 281 ? -34.820 -0.778 51.131 1.00 95.88 281 SER A CA 1
ATOM 2153 C C . SER A 1 281 ? -36.175 -0.160 51.491 1.00 95.88 281 SER A C 1
ATOM 2155 O O . SER A 1 281 ? -36.344 0.313 52.613 1.00 95.88 281 SER A O 1
ATOM 2157 N N . GLU A 1 282 ? -37.170 -0.238 50.604 1.00 93.81 282 GLU A N 1
ATOM 2158 C CA . GLU A 1 282 ? -38.547 0.194 50.890 1.00 93.81 282 GLU A CA 1
ATOM 2159 C C . GLU A 1 282 ? -39.163 -0.606 52.054 1.00 93.81 282 GLU A C 1
ATOM 2161 O O . GLU A 1 282 ? -39.761 -0.026 52.961 1.00 93.81 282 GLU A O 1
ATOM 2166 N N . GLN A 1 283 ? -38.945 -1.926 52.098 1.00 95.81 283 GLN A N 1
ATOM 2167 C CA . GLN A 1 283 ? -39.380 -2.772 53.221 1.00 95.81 283 GLN A CA 1
ATOM 2168 C C . GLN A 1 283 ? -38.671 -2.428 54.538 1.00 95.81 283 GLN A C 1
ATOM 2170 O O . GLN A 1 283 ? -39.281 -2.503 55.610 1.00 95.81 283 GLN A O 1
ATOM 2175 N N . VAL A 1 284 ? -37.387 -2.060 54.485 1.00 95.75 284 VAL A N 1
ATOM 2176 C CA . VAL A 1 284 ? -36.651 -1.580 55.664 1.00 95.75 284 VAL A CA 1
ATOM 2177 C C . VAL A 1 284 ? -37.254 -0.269 56.155 1.00 95.75 284 VAL A C 1
ATOM 2179 O O . VAL A 1 284 ? -37.537 -0.168 57.344 1.00 95.75 284 VAL A O 1
ATOM 2182 N N . ALA A 1 285 ? -37.521 0.693 55.269 1.00 94.25 285 ALA A N 1
ATOM 2183 C CA . ALA A 1 285 ? -38.151 1.960 55.638 1.00 94.25 285 ALA A CA 1
ATOM 2184 C C . ALA A 1 285 ? -39.531 1.748 56.293 1.00 94.25 285 ALA A C 1
ATOM 2186 O O . ALA A 1 285 ? -39.807 2.321 57.347 1.00 94.25 285 ALA A O 1
ATOM 2187 N N . GLU A 1 286 ? -40.366 0.855 55.749 1.00 94.44 286 GLU A N 1
ATOM 2188 C CA . GLU A 1 286 ? -41.665 0.499 56.344 1.00 94.44 286 GLU A CA 1
ATOM 2189 C C . GLU A 1 286 ? -41.517 -0.166 57.727 1.00 94.44 286 GLU A C 1
ATOM 2191 O O . GLU A 1 286 ? -42.245 0.148 58.677 1.00 94.44 286 GLU A O 1
ATOM 2196 N N . SER A 1 287 ? -40.539 -1.065 57.871 1.00 96.12 287 SER A N 1
ATOM 2197 C CA . SER A 1 287 ? -40.245 -1.725 59.148 1.00 96.12 287 SER A CA 1
ATOM 2198 C C . SER A 1 287 ? -39.754 -0.728 60.198 1.00 96.12 287 SER A C 1
ATOM 2200 O O . SER A 1 287 ? -40.173 -0.794 61.352 1.00 96.12 287 SER A O 1
ATOM 2202 N N . ILE A 1 288 ? -38.904 0.218 59.797 1.00 96.25 288 ILE A N 1
ATOM 2203 C CA . ILE A 1 288 ? -38.410 1.296 60.653 1.00 96.25 288 ILE A CA 1
ATOM 2204 C C . ILE A 1 288 ? -39.543 2.236 61.058 1.00 96.25 288 ILE A C 1
ATOM 2206 O O . ILE A 1 288 ? -39.625 2.579 62.231 1.00 96.25 288 ILE A O 1
ATOM 2210 N N . GLN A 1 289 ? -40.471 2.577 60.160 1.00 93.19 289 GLN A N 1
ATOM 2211 C CA . GLN A 1 289 ? -41.651 3.368 60.524 1.00 93.19 289 GLN A CA 1
ATOM 2212 C C . GLN A 1 289 ? -42.483 2.668 61.609 1.00 93.19 289 GLN A C 1
ATOM 2214 O O . GLN A 1 289 ? -42.894 3.302 62.576 1.00 93.19 289 GLN A O 1
ATOM 2219 N N . SER A 1 290 ? -42.668 1.349 61.501 1.00 95.56 290 SER A N 1
ATOM 2220 C CA . SER A 1 290 ? -43.381 0.566 62.522 1.00 95.56 290 SER A CA 1
ATOM 2221 C C . SER A 1 290 ? -42.640 0.528 63.866 1.00 95.56 290 SER A C 1
ATOM 2223 O O . SER A 1 290 ? -43.273 0.522 64.922 1.00 95.56 290 SER A O 1
ATOM 2225 N N . ILE A 1 291 ? -41.301 0.496 63.843 1.00 95.12 291 ILE A N 1
ATOM 2226 C CA . ILE A 1 291 ? -40.465 0.582 65.050 1.00 95.12 291 ILE A CA 1
ATOM 2227 C C . ILE A 1 291 ? -40.573 1.974 65.668 1.00 95.12 291 ILE A C 1
ATOM 2229 O O . ILE A 1 291 ? -40.751 2.063 66.879 1.00 95.12 291 ILE A O 1
ATOM 2233 N N . SER A 1 292 ? -40.520 3.033 64.860 1.00 95.62 292 SER A N 1
ATOM 2234 C CA . SER A 1 292 ? -40.696 4.413 65.313 1.00 95.62 292 SER A CA 1
ATOM 2235 C C . SER A 1 292 ? -42.054 4.610 65.979 1.00 95.62 292 SER A C 1
ATOM 2237 O O . SER A 1 292 ? -42.110 5.108 67.099 1.00 95.62 292 SER A O 1
ATOM 2239 N N . ASP A 1 293 ? -43.138 4.149 65.350 1.00 94.25 293 ASP A N 1
ATOM 2240 C CA . ASP A 1 293 ? -44.485 4.220 65.927 1.00 94.25 293 ASP A CA 1
ATOM 2241 C C . ASP A 1 293 ? -44.549 3.454 67.264 1.00 94.25 293 ASP A C 1
ATOM 2243 O O . ASP A 1 293 ? -45.078 3.951 68.258 1.00 94.25 293 ASP A O 1
ATOM 2247 N N . GLY A 1 294 ? -43.940 2.263 67.323 1.00 94.44 294 GLY A N 1
ATOM 2248 C CA . GLY A 1 294 ? -43.858 1.464 68.546 1.00 94.44 294 GLY A CA 1
ATOM 2249 C C . GLY A 1 294 ? -43.027 2.115 69.655 1.00 94.44 294 GLY A C 1
ATOM 2250 O O . GLY A 1 294 ? -43.433 2.079 70.814 1.00 94.44 294 GLY A O 1
ATOM 2251 N N . ALA A 1 295 ? -41.887 2.721 69.319 1.00 93.88 295 ALA A N 1
ATOM 2252 C CA . ALA A 1 295 ? -41.015 3.416 70.261 1.00 93.88 295 ALA A CA 1
ATOM 2253 C C . ALA A 1 295 ? -41.678 4.690 70.805 1.00 93.88 295 ALA A C 1
ATOM 2255 O O . ALA A 1 295 ? -41.571 4.958 72.000 1.00 93.88 295 ALA A O 1
ATOM 2256 N N . PHE A 1 296 ? -42.426 5.414 69.967 1.00 93.44 296 PHE A N 1
ATOM 2257 C CA . PHE A 1 296 ? -43.215 6.579 70.370 1.00 93.44 296 PHE A CA 1
ATOM 2258 C C . PHE A 1 296 ? -44.320 6.194 71.368 1.00 93.44 296 PHE A C 1
ATOM 2260 O O . PHE A 1 296 ? -44.408 6.770 72.454 1.00 93.44 296 PHE A O 1
ATOM 2267 N N . ASP A 1 297 ? -45.097 5.149 71.061 1.00 93.69 297 ASP A N 1
ATOM 2268 C CA . ASP A 1 297 ? -46.102 4.592 71.979 1.00 93.69 297 ASP A CA 1
ATOM 2269 C C . ASP A 1 297 ? -45.471 4.117 73.301 1.00 93.69 297 ASP A C 1
ATOM 2271 O O . ASP A 1 297 ? -46.071 4.210 74.377 1.00 93.69 297 ASP A O 1
ATOM 2275 N N . GLN A 1 298 ? -44.267 3.543 73.231 1.00 93.38 298 GLN A N 1
ATOM 2276 C CA . GLN A 1 298 ? -43.553 3.031 74.394 1.00 93.38 298 GLN A CA 1
ATOM 2277 C C . GLN A 1 298 ? -43.025 4.171 75.271 1.00 93.38 298 GLN A C 1
ATOM 2279 O O . GLN A 1 298 ? -43.142 4.072 76.491 1.00 93.38 298 GLN A O 1
ATOM 2284 N N . GLN A 1 299 ? -42.536 5.260 74.673 1.00 93.75 299 GLN A N 1
ATOM 2285 C CA . GLN A 1 299 ? -42.141 6.480 75.374 1.00 93.75 299 GLN A CA 1
ATOM 2286 C C . GLN A 1 299 ? -43.324 7.094 76.138 1.00 93.75 299 GLN A C 1
ATOM 2288 O O . GLN A 1 299 ? -43.215 7.284 77.346 1.00 93.75 299 GLN A O 1
ATOM 2293 N N . GLU A 1 300 ? -44.479 7.302 75.491 1.00 92.31 300 GLU A N 1
ATOM 2294 C CA . GLU A 1 300 ? -45.672 7.890 76.135 1.00 92.31 300 GLU A CA 1
ATOM 2295 C C . GLU A 1 300 ? -46.152 7.042 77.331 1.00 92.31 300 GLU A C 1
ATOM 2297 O O . GLU A 1 300 ? -46.503 7.552 78.403 1.00 92.31 300 GLU A O 1
ATOM 2302 N N . ARG A 1 301 ? -46.126 5.711 77.181 1.00 93.62 301 ARG A N 1
ATOM 2303 C CA . ARG A 1 301 ? -46.475 4.785 78.269 1.00 93.62 301 ARG A CA 1
ATOM 2304 C C . ARG A 1 301 ? -45.460 4.816 79.402 1.00 93.62 301 ARG A C 1
ATOM 2306 O O . ARG A 1 301 ? -45.866 4.726 80.557 1.00 93.62 301 ARG A O 1
ATOM 2313 N N . LEU A 1 302 ? -44.167 4.888 79.096 1.00 94.38 302 LEU A N 1
ATOM 2314 C CA . LEU A 1 302 ? -43.115 4.938 80.110 1.00 94.38 302 LEU A CA 1
ATOM 2315 C C . LEU A 1 302 ? -43.138 6.266 80.872 1.00 94.38 302 LEU A C 1
ATOM 2317 O O . LEU A 1 302 ? -42.978 6.234 82.086 1.00 94.38 302 LEU A O 1
ATOM 2321 N N . GLU A 1 303 ? -43.425 7.390 80.211 1.00 90.19 303 GLU A N 1
ATOM 2322 C CA . GLU A 1 303 ? -43.665 8.685 80.867 1.00 90.19 303 GLU A CA 1
ATOM 2323 C C . GLU A 1 303 ? -44.867 8.609 81.815 1.00 90.19 303 GLU A C 1
ATOM 2325 O O . GLU A 1 303 ? -44.748 8.950 82.988 1.00 90.19 303 GLU A O 1
ATOM 2330 N N . THR A 1 304 ? -45.987 8.038 81.357 1.00 93.56 304 THR A N 1
ATOM 2331 C CA . THR A 1 304 ? -47.171 7.826 82.210 1.00 93.56 304 THR A CA 1
ATOM 2332 C C . THR A 1 304 ? -46.846 6.949 83.426 1.00 93.56 304 THR A C 1
ATOM 2334 O O . THR A 1 304 ? -47.247 7.247 84.546 1.00 93.56 304 THR A O 1
ATOM 2337 N N . VAL A 1 305 ? -46.095 5.859 83.231 1.00 94.25 305 VAL A N 1
ATOM 2338 C CA . VAL A 1 305 ? -45.689 4.966 84.329 1.00 94.25 305 VAL A CA 1
ATOM 2339 C C . VAL A 1 305 ? -44.698 5.653 85.272 1.00 94.25 305 VAL A C 1
ATOM 2341 O O . VAL A 1 305 ? -44.738 5.399 86.475 1.00 94.25 305 VAL A O 1
ATOM 2344 N N . ALA A 1 306 ? -43.807 6.503 84.759 1.00 90.81 306 ALA A N 1
ATOM 2345 C CA . ALA A 1 306 ? -42.895 7.288 85.581 1.00 90.81 306 ALA A CA 1
ATOM 2346 C C . ALA A 1 306 ? -43.669 8.263 86.482 1.00 90.81 306 ALA A C 1
ATOM 2348 O O . ALA A 1 306 ? -43.384 8.312 87.679 1.00 90.81 306 ALA A O 1
ATOM 2349 N N . ASP A 1 307 ? -44.681 8.944 85.934 1.00 90.12 307 ASP A N 1
ATOM 2350 C CA . ASP A 1 307 ? -45.581 9.829 86.681 1.00 90.12 307 ASP A CA 1
ATOM 2351 C C . ASP A 1 307 ? -46.369 9.056 87.756 1.00 90.12 307 ASP A C 1
ATOM 2353 O O . ASP A 1 307 ? -46.395 9.465 88.918 1.00 90.12 307 ASP A O 1
ATOM 2357 N N . ASP A 1 308 ? -46.936 7.892 87.412 1.00 91.69 308 ASP A N 1
ATOM 2358 C CA . ASP A 1 308 ? -47.650 7.020 88.359 1.00 91.69 308 ASP A CA 1
ATOM 2359 C C . ASP A 1 308 ? -46.733 6.538 89.502 1.00 91.69 308 ASP A C 1
ATOM 2361 O O . ASP A 1 308 ? -47.153 6.431 90.659 1.00 91.69 308 ASP A O 1
ATOM 2365 N N . ILE A 1 309 ? -45.470 6.219 89.194 1.00 92.56 309 ILE A N 1
ATOM 2366 C CA . ILE A 1 309 ? -44.463 5.815 90.185 1.00 92.56 309 ILE A CA 1
ATOM 2367 C C . ILE A 1 309 ? -44.116 6.980 91.115 1.00 92.56 309 ILE A C 1
ATOM 2369 O O . ILE A 1 309 ? -43.926 6.757 92.314 1.00 92.56 309 ILE A O 1
ATOM 2373 N N . GLU A 1 310 ? -44.031 8.199 90.587 1.00 87.62 310 GLU A N 1
ATOM 2374 C CA . GLU A 1 310 ? -43.756 9.408 91.363 1.00 87.62 310 GLU A CA 1
ATOM 2375 C C . GLU A 1 310 ? -44.935 9.744 92.290 1.00 87.62 310 GLU A C 1
ATOM 2377 O O . GLU A 1 310 ? -44.731 9.919 93.492 1.00 87.62 310 GLU A O 1
ATOM 2382 N N . GLU A 1 311 ? -46.177 9.670 91.797 1.00 89.81 311 GLU A N 1
ATOM 2383 C CA . GLU A 1 311 ? -47.383 9.818 92.624 1.00 89.81 311 GLU A CA 1
ATOM 2384 C C . GLU A 1 311 ? -47.473 8.724 93.703 1.00 89.81 311 GLU A C 1
ATOM 2386 O O . GLU A 1 311 ? -47.793 9.001 94.864 1.00 89.81 311 GLU A O 1
ATOM 2391 N N . ALA A 1 312 ? -47.155 7.472 93.358 1.00 87.06 312 ALA A N 1
ATOM 2392 C CA . ALA A 1 312 ? -47.132 6.371 94.315 1.00 87.06 312 ALA A CA 1
ATOM 2393 C C . ALA A 1 312 ? -46.053 6.565 95.390 1.00 87.06 312 ALA A C 1
ATOM 2395 O O . ALA A 1 312 ? -46.310 6.273 96.562 1.00 87.06 312 ALA A O 1
ATOM 2396 N N . ALA A 1 313 ? -44.869 7.057 95.012 1.00 87.06 313 ALA A N 1
ATOM 2397 C CA . ALA A 1 313 ? -43.800 7.392 95.944 1.00 87.06 313 ALA A CA 1
ATOM 2398 C C . ALA A 1 313 ? -44.231 8.521 96.893 1.00 87.06 313 ALA A C 1
ATOM 2400 O O . ALA A 1 313 ? -44.115 8.355 98.106 1.00 87.06 313 ALA A O 1
ATOM 2401 N N . ASP A 1 314 ? -44.817 9.602 96.378 1.00 86.56 314 ASP A N 1
ATOM 2402 C CA . ASP A 1 314 ? -45.314 10.729 97.178 1.00 86.56 314 ASP A CA 1
ATOM 2403 C C . ASP A 1 314 ? -46.439 10.312 98.139 1.00 86.56 314 ASP A C 1
ATOM 2405 O O . ASP A 1 314 ? -46.454 10.686 99.318 1.00 86.56 314 ASP A O 1
ATOM 2409 N N . ALA A 1 315 ? -47.380 9.488 97.668 1.00 84.50 315 ALA A N 1
ATOM 2410 C CA . ALA A 1 315 ? -48.458 8.951 98.492 1.00 84.50 315 ALA A CA 1
ATOM 2411 C C . ALA A 1 315 ? -47.920 8.050 99.616 1.00 84.50 315 ALA A C 1
ATOM 2413 O O . ALA A 1 315 ? -48.380 8.136 100.760 1.00 84.50 315 ALA A O 1
ATOM 2414 N N . LEU A 1 316 ? -46.926 7.206 99.319 1.00 82.94 316 LEU A N 1
ATOM 2415 C CA . LEU A 1 316 ? -46.251 6.382 100.321 1.00 82.94 316 LEU A CA 1
ATOM 2416 C C . LEU A 1 316 ? -45.449 7.224 101.311 1.00 82.94 316 LEU A C 1
ATOM 2418 O O . LEU A 1 316 ? -45.517 6.945 102.505 1.00 82.94 316 LEU A O 1
ATOM 2422 N N . GLU A 1 317 ? -44.755 8.266 100.860 1.00 81.62 317 GLU A N 1
ATOM 2423 C CA . GLU A 1 317 ? -44.006 9.197 101.711 1.00 81.62 317 GLU A CA 1
ATOM 2424 C C . GLU A 1 317 ? -44.942 9.965 102.662 1.00 81.62 317 GLU A C 1
ATOM 2426 O O . GLU A 1 317 ? -44.662 10.086 103.858 1.00 81.62 317 GLU A O 1
ATOM 2431 N N . SER A 1 318 ? -46.124 10.365 102.179 1.00 81.00 318 SER A N 1
ATOM 2432 C CA . SER A 1 318 ? -47.178 10.986 102.992 1.00 81.00 318 SER A CA 1
ATOM 2433 C C . SER A 1 318 ? -47.735 10.058 104.085 1.00 81.00 318 SER A C 1
ATOM 2435 O O . SER A 1 318 ? -48.042 10.517 105.189 1.00 81.00 318 SER A O 1
ATOM 2437 N N . VAL A 1 319 ? -47.851 8.752 103.809 1.00 76.56 319 VAL A N 1
ATOM 2438 C CA . VAL A 1 319 ? -48.337 7.737 104.767 1.00 76.56 319 VAL A CA 1
ATOM 2439 C C . VAL A 1 319 ? -47.231 7.261 105.719 1.00 76.56 319 VAL A C 1
ATOM 2441 O O . VAL A 1 319 ? -47.520 6.914 106.867 1.00 76.56 319 VAL A O 1
ATOM 2444 N N . ALA A 1 320 ? -45.976 7.243 105.265 1.00 67.31 320 ALA A N 1
ATOM 2445 C CA . ALA A 1 320 ? -44.830 6.701 105.989 1.00 67.31 320 ALA A CA 1
ATOM 2446 C C . ALA A 1 320 ? -44.467 7.498 107.251 1.00 67.31 320 ALA A C 1
ATOM 2448 O O . ALA A 1 320 ? -44.170 6.896 108.287 1.00 67.31 320 ALA A O 1
ATOM 2449 N N . GLY A 1 321 ? -44.481 8.835 107.200 1.00 69.06 321 GLY A N 1
ATOM 2450 C CA . GLY A 1 321 ? -43.949 9.657 108.296 1.00 69.06 321 GLY A CA 1
ATOM 2451 C C . GLY A 1 321 ? -42.515 9.238 108.680 1.00 69.06 321 GLY A C 1
ATOM 2452 O O . GLY A 1 321 ? -41.656 9.159 107.813 1.00 69.06 321 GLY A O 1
ATOM 2453 N N . ASP A 1 322 ? -42.272 8.917 109.961 1.00 65.19 322 ASP A N 1
ATOM 2454 C CA . ASP A 1 322 ? -40.979 8.413 110.488 1.00 65.19 322 ASP A CA 1
ATOM 2455 C C . ASP A 1 322 ? -40.907 6.863 110.602 1.00 65.19 322 ASP A C 1
ATOM 2457 O O . ASP A 1 322 ? -40.075 6.324 111.337 1.00 65.19 322 ASP A O 1
ATOM 2461 N N . GLN A 1 323 ? -41.801 6.105 109.951 1.00 68.19 323 GLN A N 1
ATOM 2462 C CA . GLN A 1 323 ? -41.850 4.638 110.087 1.00 68.19 323 GLN A CA 1
ATOM 2463 C C . GLN A 1 323 ? -40.745 3.944 109.255 1.00 68.19 323 GLN A C 1
ATOM 2465 O O . GLN A 1 323 ? -40.791 3.987 108.023 1.00 68.19 323 GLN A O 1
ATOM 2470 N N . PRO A 1 324 ? -39.790 3.229 109.883 1.00 66.31 324 PRO A N 1
ATOM 2471 C CA . PRO A 1 324 ? -38.645 2.635 109.184 1.00 66.31 324 PRO A CA 1
ATOM 2472 C C . PRO A 1 324 ? -39.018 1.495 108.221 1.00 66.31 324 PRO A C 1
ATOM 2474 O O . PRO A 1 324 ? -38.299 1.272 107.251 1.00 66.31 324 PRO A O 1
ATOM 2477 N N . ASP A 1 325 ? -40.150 0.814 108.432 1.00 70.62 325 ASP A N 1
ATOM 2478 C CA . ASP A 1 325 ? -40.588 -0.308 107.584 1.00 70.62 325 ASP A CA 1
ATOM 2479 C C . ASP A 1 325 ? -41.089 0.137 106.191 1.00 70.62 325 ASP A C 1
ATOM 2481 O O . ASP A 1 325 ? -41.186 -0.677 105.272 1.00 70.62 325 ASP A O 1
ATOM 2485 N N . VAL A 1 326 ? -41.397 1.428 106.005 1.00 76.88 326 VAL A N 1
ATOM 2486 C CA . VAL A 1 326 ? -41.890 1.980 104.727 1.00 76.88 326 VAL A CA 1
ATOM 2487 C C . VAL A 1 326 ? -40.755 2.587 103.889 1.00 76.88 326 VAL A C 1
ATOM 2489 O O . VAL A 1 326 ? -40.849 2.625 102.662 1.00 76.88 326 VAL A O 1
ATOM 2492 N N . ALA A 1 327 ? -39.642 2.968 104.525 1.00 75.38 327 ALA A N 1
ATOM 2493 C CA . ALA A 1 327 ? -38.471 3.544 103.862 1.00 75.38 327 ALA A CA 1
ATOM 2494 C C . ALA A 1 327 ? -37.843 2.588 102.829 1.00 75.38 327 ALA A C 1
ATOM 2496 O O . ALA A 1 327 ? -37.559 2.996 101.708 1.00 75.38 327 ALA A O 1
ATOM 2497 N N . GLU A 1 328 ? -37.719 1.295 103.153 1.00 80.06 328 GLU A N 1
ATOM 2498 C CA . GLU A 1 328 ? -37.182 0.299 102.210 1.00 80.06 328 GLU A CA 1
ATOM 2499 C C . GLU A 1 328 ? -38.076 0.140 100.965 1.00 80.06 328 GLU A C 1
ATOM 2501 O O . GLU A 1 328 ? -37.592 -0.086 99.856 1.00 80.06 328 GLU A O 1
ATOM 2506 N N . SER A 1 329 ? -39.395 0.272 101.132 1.00 83.00 329 SER A N 1
ATOM 2507 C CA . SER A 1 329 ? -40.342 0.189 100.013 1.00 83.00 329 SER A CA 1
ATOM 2508 C C . SER A 1 329 ? -40.267 1.428 99.116 1.00 83.00 329 SER A C 1
ATOM 2510 O O . SER A 1 329 ? -40.325 1.288 97.897 1.00 83.00 329 SER A O 1
ATOM 2512 N N . LEU A 1 330 ? -40.072 2.618 99.697 1.00 84.69 330 LEU A N 1
ATOM 2513 C CA . LEU A 1 330 ? -39.825 3.862 98.959 1.00 84.69 330 LEU A CA 1
ATOM 2514 C C . LEU A 1 330 ? -38.529 3.801 98.146 1.00 84.69 330 LEU A C 1
ATOM 2516 O O . LEU A 1 330 ? -38.538 4.168 96.974 1.00 84.69 330 LEU A O 1
ATOM 2520 N N . ASP A 1 331 ? -37.445 3.277 98.722 1.00 84.50 331 ASP A N 1
ATOM 2521 C CA . ASP A 1 331 ? -36.179 3.098 98.000 1.00 84.50 331 ASP A CA 1
ATOM 2522 C C . ASP A 1 331 ? -36.342 2.147 96.805 1.00 84.50 331 ASP A C 1
ATOM 2524 O O . ASP A 1 331 ? -35.832 2.417 95.717 1.00 84.50 331 ASP A O 1
ATOM 2528 N N . ARG A 1 332 ? -37.118 1.063 96.962 1.00 86.12 332 ARG A N 1
ATOM 2529 C CA . ARG A 1 332 ? -37.440 0.160 95.844 1.00 86.12 332 ARG A CA 1
ATOM 2530 C C . ARG A 1 332 ? -38.276 0.842 94.763 1.00 86.12 332 ARG A C 1
ATOM 2532 O O . ARG A 1 332 ? -38.006 0.622 93.590 1.00 86.12 332 ARG A O 1
ATOM 2539 N N . ILE A 1 333 ? -39.268 1.654 95.125 1.00 89.00 333 ILE A N 1
ATOM 2540 C CA . ILE A 1 333 ? -40.109 2.377 94.154 1.00 89.00 333 ILE A CA 1
ATOM 2541 C C . ILE A 1 333 ? -39.288 3.419 93.395 1.00 89.00 333 ILE A C 1
ATOM 2543 O O . ILE A 1 333 ? -39.378 3.485 92.173 1.00 89.00 333 ILE A O 1
ATOM 2547 N N . ARG A 1 334 ? -38.429 4.172 94.091 1.00 85.44 334 ARG A N 1
ATOM 2548 C CA . ARG A 1 334 ? -37.509 5.127 93.459 1.00 85.44 334 ARG A CA 1
ATOM 2549 C C . ARG A 1 334 ? -36.551 4.429 92.489 1.00 85.44 334 ARG A C 1
ATOM 2551 O O . ARG A 1 334 ? -36.368 4.927 91.384 1.00 85.44 334 ARG A O 1
ATOM 2558 N N . ALA A 1 335 ? -36.027 3.255 92.851 1.00 88.62 335 ALA A N 1
ATOM 2559 C CA . ALA A 1 335 ? -35.202 2.447 91.951 1.00 88.62 335 ALA A CA 1
ATOM 2560 C C . ALA A 1 335 ? -35.973 1.975 90.702 1.00 88.62 335 ALA A C 1
ATOM 2562 O O . ALA A 1 335 ? -35.435 2.016 89.600 1.00 88.62 335 ALA A O 1
ATOM 2563 N N . VAL A 1 336 ? -37.244 1.572 90.846 1.00 91.00 336 VAL A N 1
ATOM 2564 C CA . VAL A 1 336 ? -38.096 1.227 89.692 1.00 91.00 336 VAL A CA 1
ATOM 2565 C C . VAL A 1 336 ? -38.352 2.457 88.814 1.00 91.00 336 VAL A C 1
ATOM 2567 O O . VAL A 1 336 ? -38.268 2.348 87.596 1.00 91.00 336 VAL A O 1
ATOM 2570 N N . GLY A 1 337 ? -38.600 3.630 89.405 1.00 90.12 337 GLY A N 1
ATOM 2571 C CA . GLY A 1 337 ? -38.765 4.883 88.661 1.00 90.12 337 GLY A CA 1
ATOM 2572 C C . GLY A 1 337 ? -37.516 5.291 87.879 1.00 90.12 337 GLY A C 1
ATOM 2573 O O . GLY A 1 337 ? -37.625 5.749 86.747 1.00 90.12 337 GLY A O 1
ATOM 2574 N N . GLU A 1 338 ? -36.323 5.082 88.440 1.00 89.69 338 GLU A N 1
ATOM 2575 C CA . GLU A 1 338 ? -35.055 5.290 87.727 1.00 89.69 338 GLU A CA 1
ATOM 2576 C C . GLU A 1 338 ? -34.920 4.341 86.525 1.00 89.69 338 GLU A C 1
ATOM 2578 O O . GLU A 1 338 ? -34.618 4.796 85.426 1.00 89.69 338 GLU A O 1
ATOM 2583 N N . SER A 1 339 ? -35.256 3.054 86.687 1.00 92.69 339 SER A N 1
ATOM 2584 C CA . SER A 1 339 ? -35.263 2.091 85.572 1.00 92.69 339 SER A CA 1
ATOM 2585 C C . SER A 1 339 ? -36.287 2.423 84.479 1.00 92.69 339 SER A C 1
ATOM 2587 O O . SER A 1 339 ? -36.035 2.160 83.306 1.00 92.69 339 SER A O 1
ATOM 2589 N N . VAL A 1 340 ? -37.448 2.986 84.834 1.00 93.75 340 VAL A N 1
ATOM 2590 C CA . VAL A 1 340 ? -38.460 3.416 83.851 1.00 93.75 340 VAL A CA 1
ATOM 2591 C C . VAL A 1 340 ? -37.975 4.626 83.054 1.00 93.75 340 VAL A C 1
ATOM 2593 O O . VAL A 1 340 ? -38.157 4.647 81.840 1.00 93.75 340 VAL A O 1
ATOM 2596 N N . ARG A 1 341 ? -37.305 5.591 83.700 1.00 88.75 341 ARG A N 1
ATOM 2597 C CA . ARG A 1 341 ? -36.689 6.732 83.000 1.00 88.75 341 ARG A CA 1
ATOM 2598 C C . ARG A 1 341 ? -35.565 6.282 82.063 1.00 88.75 341 ARG A C 1
ATOM 2600 O O . ARG A 1 341 ? -35.549 6.699 80.916 1.00 88.75 341 ARG A O 1
ATOM 2607 N N . GLU A 1 342 ? -34.709 5.355 82.494 1.00 92.38 342 GLU A N 1
ATOM 2608 C CA . GLU A 1 342 ? -33.676 4.768 81.623 1.00 92.38 342 GLU A CA 1
ATOM 2609 C C . GLU A 1 342 ? -34.290 4.045 80.406 1.00 92.38 342 GLU A C 1
ATOM 2611 O O . GLU A 1 342 ? -33.778 4.135 79.290 1.00 92.38 342 GLU A O 1
ATOM 2616 N N . ALA A 1 343 ? -35.426 3.363 80.589 1.00 92.06 343 ALA A N 1
ATOM 2617 C CA . ALA A 1 343 ? -36.161 2.758 79.481 1.00 92.06 343 ALA A CA 1
ATOM 2618 C C . ALA A 1 343 ? -36.786 3.805 78.536 1.00 92.06 343 ALA A C 1
ATOM 2620 O O . ALA A 1 343 ? -36.858 3.556 77.332 1.00 92.06 343 ALA A O 1
ATOM 2621 N N . ALA A 1 344 ? -37.229 4.954 79.057 1.00 90.38 344 ALA A N 1
ATOM 2622 C CA . ALA A 1 344 ? -37.753 6.056 78.250 1.00 90.38 344 ALA A CA 1
ATOM 2623 C C . ALA A 1 344 ? -36.639 6.710 77.416 1.00 90.38 344 ALA A C 1
ATOM 2625 O O . ALA A 1 344 ? -36.808 6.883 76.211 1.00 90.38 344 ALA A O 1
ATOM 2626 N N . ASP A 1 345 ? -35.467 6.947 78.014 1.00 90.94 345 ASP A N 1
ATOM 2627 C CA . ASP A 1 345 ? -34.278 7.435 77.303 1.00 90.94 345 ASP A CA 1
ATOM 2628 C C . ASP A 1 345 ? -33.864 6.461 76.182 1.00 90.94 345 ASP A C 1
ATOM 2630 O O . ASP A 1 345 ? -33.457 6.868 75.093 1.00 90.94 345 ASP A O 1
ATOM 2634 N N . LEU A 1 346 ? -33.979 5.146 76.407 1.00 92.56 346 LEU A N 1
ATOM 2635 C CA . LEU A 1 346 ? -33.717 4.145 75.369 1.00 92.56 346 LEU A CA 1
ATOM 2636 C C . LEU A 1 346 ? -34.726 4.229 74.211 1.00 92.56 346 LEU A C 1
ATOM 2638 O O . LEU A 1 346 ? -34.335 4.060 73.053 1.00 92.56 346 LEU A O 1
ATOM 2642 N N . ALA A 1 347 ? -36.003 4.493 74.500 1.00 93.19 347 ALA A N 1
ATOM 2643 C CA . ALA A 1 347 ? -37.026 4.695 73.475 1.00 93.19 347 ALA A CA 1
ATOM 2644 C C . ALA A 1 347 ? -36.747 5.960 72.643 1.00 93.19 347 ALA A C 1
ATOM 2646 O O . ALA A 1 347 ? -36.809 5.899 71.415 1.00 93.19 347 ALA A O 1
ATOM 2647 N N . GLU A 1 348 ? -36.335 7.062 73.280 1.00 92.25 348 GLU A N 1
ATOM 2648 C CA . GLU A 1 348 ? -35.919 8.291 72.587 1.00 92.25 348 GLU A CA 1
ATOM 2649 C C . GLU A 1 348 ? -34.700 8.051 71.680 1.00 92.25 348 GLU A C 1
ATOM 2651 O O . GLU A 1 348 ? -34.702 8.430 70.507 1.00 92.25 348 GLU A O 1
ATOM 2656 N N . ASN A 1 349 ? -33.679 7.342 72.174 1.00 93.81 349 ASN A N 1
ATOM 2657 C CA . ASN A 1 349 ? -32.521 6.966 71.356 1.00 93.81 349 ASN A CA 1
ATOM 2658 C C . ASN A 1 349 ? -32.921 6.067 70.173 1.00 93.81 349 ASN A C 1
ATOM 2660 O O . ASN A 1 349 ? -32.407 6.236 69.068 1.00 93.81 349 ASN A O 1
ATOM 2664 N N . THR A 1 350 ? -33.869 5.147 70.382 1.00 93.19 350 THR A N 1
ATOM 2665 C CA . THR A 1 350 ? -34.392 4.275 69.318 1.00 93.19 350 THR A CA 1
ATOM 2666 C C . THR A 1 350 ? -35.099 5.083 68.230 1.00 93.19 350 THR A C 1
ATOM 2668 O O . THR A 1 350 ? -34.933 4.774 67.050 1.00 93.19 350 THR A O 1
ATOM 2671 N N . LEU A 1 351 ? -35.846 6.132 68.591 1.00 93.19 351 LEU A N 1
ATOM 2672 C CA . LEU A 1 351 ? -36.473 7.048 67.631 1.00 93.19 351 LEU A CA 1
ATOM 2673 C C . LEU A 1 351 ? -35.426 7.789 66.787 1.00 93.19 351 LEU A C 1
ATOM 2675 O O . LEU A 1 351 ? -35.529 7.800 65.561 1.00 93.19 351 LEU A O 1
ATOM 2679 N N . ALA A 1 352 ? -34.391 8.347 67.422 1.00 93.44 352 ALA A N 1
ATOM 2680 C CA . ALA A 1 352 ? -33.320 9.057 66.719 1.00 93.44 352 ALA A CA 1
ATOM 2681 C C . ALA A 1 352 ? -32.532 8.139 65.762 1.00 93.44 352 ALA A C 1
ATOM 2683 O O . ALA A 1 352 ? -32.181 8.524 64.641 1.00 93.44 352 ALA A O 1
ATOM 2684 N N . GLU A 1 353 ? -32.269 6.899 66.180 1.00 94.12 353 GLU A N 1
ATOM 2685 C CA . GLU A 1 353 ? -31.587 5.914 65.340 1.00 94.12 353 GLU A CA 1
ATOM 2686 C C . GLU A 1 353 ? -32.486 5.438 64.189 1.00 94.12 353 GLU A C 1
ATOM 2688 O O . GLU A 1 353 ? -32.025 5.313 63.055 1.00 94.12 353 GLU A O 1
ATOM 2693 N N . SER A 1 354 ? -33.788 5.286 64.439 1.00 95.25 354 SER A N 1
ATOM 2694 C CA . SER A 1 354 ? -34.781 4.952 63.412 1.00 95.25 354 SER A CA 1
ATOM 2695 C C . SER A 1 354 ? -34.877 6.030 62.326 1.00 95.25 354 SER A C 1
ATOM 2697 O O . SER A 1 354 ? -34.876 5.695 61.145 1.00 95.25 354 SER A O 1
ATOM 2699 N N . GLU A 1 355 ? -34.862 7.320 62.679 1.00 91.81 355 GLU A N 1
ATOM 2700 C CA . GLU A 1 355 ? -34.836 8.419 61.696 1.00 91.81 355 GLU A CA 1
ATOM 2701 C C . GLU A 1 355 ? -33.597 8.342 60.785 1.00 91.81 355 GLU A C 1
ATOM 2703 O O . GLU A 1 355 ? -33.689 8.507 59.566 1.00 91.81 355 GLU A O 1
ATOM 2708 N N . THR A 1 356 ? -32.441 8.003 61.362 1.00 95.38 356 THR A N 1
ATOM 2709 C CA . THR A 1 356 ? -31.188 7.839 60.610 1.00 95.38 356 THR A CA 1
ATOM 2710 C C . THR A 1 356 ? -31.260 6.657 59.638 1.00 95.38 356 THR A C 1
ATOM 2712 O O . THR A 1 356 ? -30.861 6.785 58.479 1.00 95.38 356 THR A O 1
ATOM 2715 N N . VAL A 1 357 ? -31.778 5.506 60.083 1.00 95.38 357 VAL A N 1
ATOM 2716 C CA . VAL A 1 357 ? -31.896 4.311 59.231 1.00 95.38 357 VAL A CA 1
ATOM 2717 C C . VAL A 1 357 ? -32.931 4.517 58.123 1.00 95.38 357 VAL A C 1
ATOM 2719 O O . VAL A 1 357 ? -32.677 4.114 56.989 1.00 95.38 357 VAL A O 1
ATOM 2722 N N . ALA A 1 358 ? -34.060 5.170 58.415 1.00 93.19 358 ALA A N 1
ATOM 2723 C CA . ALA A 1 358 ? -35.066 5.508 57.408 1.00 93.19 358 ALA A CA 1
ATOM 2724 C C . ALA A 1 358 ? -34.475 6.395 56.303 1.00 93.19 358 ALA A C 1
ATOM 2726 O O . ALA A 1 358 ? -34.599 6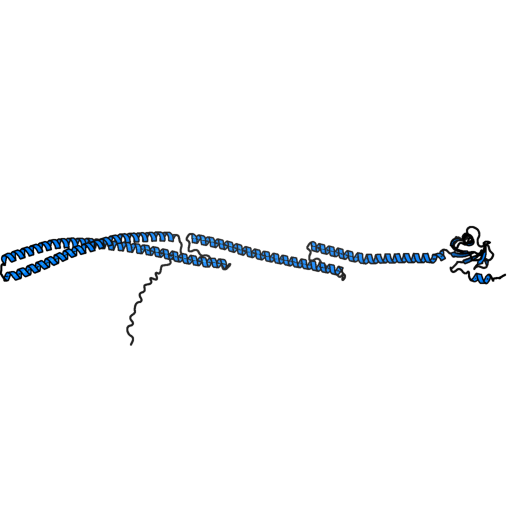.061 55.126 1.00 93.19 358 ALA A O 1
ATOM 2727 N N . GLY A 1 359 ? -33.755 7.461 56.675 1.00 93.19 359 GLY A N 1
ATOM 2728 C CA . GLY A 1 359 ? -33.094 8.340 55.708 1.00 93.19 359 GLY A CA 1
ATOM 2729 C C . GLY A 1 359 ? -32.081 7.603 54.826 1.00 93.19 359 GLY A C 1
ATOM 2730 O O . GLY A 1 359 ? -32.075 7.787 53.611 1.00 93.19 359 GLY A O 1
ATOM 2731 N N . ALA A 1 360 ? -31.276 6.709 55.410 1.00 95.25 360 ALA A N 1
ATOM 2732 C CA . ALA A 1 360 ? -30.329 5.891 54.652 1.00 95.25 360 ALA A CA 1
ATOM 2733 C C . ALA A 1 360 ? -31.028 4.908 53.692 1.00 95.25 360 ALA A C 1
ATOM 2735 O O . ALA A 1 360 ? -30.563 4.705 52.570 1.00 95.25 360 ALA A O 1
ATOM 2736 N N . ALA A 1 361 ? -32.148 4.307 54.106 1.00 93.88 361 ALA A N 1
ATOM 2737 C CA . ALA A 1 361 ? -32.925 3.403 53.261 1.00 93.88 361 ALA A CA 1
ATOM 2738 C C . ALA A 1 361 ? -33.576 4.140 52.074 1.00 93.88 361 ALA A C 1
ATOM 2740 O O . ALA A 1 361 ? -33.547 3.636 50.950 1.00 93.88 361 ALA A O 1
ATOM 2741 N N . GLU A 1 362 ? -34.113 5.342 52.299 1.00 93.06 362 GLU A N 1
ATOM 2742 C CA . GLU A 1 362 ? -34.661 6.198 51.239 1.00 93.06 362 GLU A CA 1
ATOM 2743 C C . GLU A 1 362 ? -33.576 6.671 50.259 1.00 93.06 362 GLU A C 1
ATOM 2745 O O . GLU A 1 362 ? -33.778 6.624 49.042 1.00 93.06 362 GLU A O 1
ATOM 2750 N N . GLU A 1 363 ? -32.408 7.078 50.767 1.00 95.69 363 GLU A N 1
ATOM 2751 C CA . GLU A 1 363 ? -31.257 7.469 49.943 1.00 95.69 363 GLU A CA 1
ATOM 2752 C C . GLU A 1 363 ? -30.785 6.303 49.063 1.00 95.69 363 GLU A C 1
ATOM 2754 O O . GLU A 1 363 ? -30.614 6.463 47.852 1.00 95.69 363 GLU A O 1
ATOM 2759 N N . GLN A 1 364 ? -30.677 5.104 49.640 1.00 95.06 364 GLN A N 1
ATOM 2760 C CA . GLN A 1 364 ? -30.306 3.897 48.906 1.00 95.06 364 GLN A CA 1
ATOM 2761 C C . GLN A 1 364 ? -31.331 3.549 47.813 1.00 95.06 364 GLN A C 1
ATOM 2763 O O . GLN A 1 364 ? -30.952 3.195 46.696 1.00 95.06 364 GLN A O 1
ATOM 2768 N N . ALA A 1 365 ? -32.633 3.681 48.088 1.00 92.94 365 ALA A N 1
ATOM 2769 C CA . ALA A 1 365 ? -33.677 3.453 47.087 1.00 92.94 365 ALA A CA 1
ATOM 2770 C C . ALA A 1 365 ? -33.594 4.454 45.913 1.00 92.94 365 ALA A C 1
ATOM 2772 O O . ALA A 1 365 ? -33.812 4.082 44.750 1.00 92.94 365 ALA A O 1
ATOM 2773 N N . ALA A 1 366 ? -33.242 5.712 46.197 1.00 93.12 366 ALA A N 1
ATOM 2774 C CA . ALA A 1 366 ? -33.032 6.735 45.178 1.00 93.12 366 ALA A CA 1
ATOM 2775 C C . ALA A 1 366 ? -31.798 6.437 44.308 1.00 93.12 366 ALA A C 1
ATOM 2777 O O . ALA A 1 366 ? -31.902 6.468 43.079 1.00 93.12 366 ALA A O 1
ATOM 2778 N N . GLU A 1 367 ? -30.666 6.073 44.917 1.00 95.44 367 GLU A N 1
ATOM 2779 C CA . GLU A 1 367 ? -29.433 5.715 44.199 1.00 95.44 367 GLU A CA 1
ATOM 2780 C C . GLU A 1 367 ? -29.651 4.513 43.264 1.00 95.44 367 GLU A C 1
ATOM 2782 O O . GLU A 1 367 ? -29.234 4.518 42.106 1.00 95.44 367 GLU A O 1
ATOM 2787 N N . LEU A 1 368 ? -30.400 3.502 43.708 1.00 95.94 368 LEU A N 1
ATOM 2788 C CA . LEU A 1 368 ? -30.699 2.322 42.889 1.00 95.94 368 LEU A CA 1
ATOM 2789 C C . LEU A 1 368 ? -31.586 2.623 41.681 1.00 95.94 368 LEU A C 1
ATOM 2791 O O . LEU A 1 368 ? -31.487 1.945 40.655 1.00 95.94 368 LEU A O 1
ATOM 2795 N N . THR A 1 369 ? -32.427 3.654 41.769 1.00 92.12 369 THR A N 1
ATOM 2796 C CA . THR A 1 369 ? -33.191 4.138 40.613 1.00 92.12 369 THR A CA 1
ATOM 2797 C C . THR A 1 369 ? -32.255 4.726 39.554 1.00 92.12 369 THR A C 1
ATOM 2799 O O . THR A 1 369 ? -32.450 4.482 38.361 1.00 92.12 369 THR A O 1
ATOM 2802 N N . GLU A 1 370 ? -31.204 5.436 39.970 1.00 94.62 370 GLU A N 1
ATOM 2803 C CA . GLU A 1 370 ? -30.173 5.947 39.063 1.00 94.62 370 GLU A CA 1
ATOM 2804 C C . GLU A 1 370 ? -29.342 4.810 38.452 1.00 94.62 370 GLU A C 1
ATOM 2806 O O . GLU A 1 370 ? -29.194 4.757 37.229 1.00 94.62 370 GLU A O 1
ATOM 2811 N N . VAL A 1 371 ? -28.879 3.853 39.265 1.00 95.62 371 VAL A N 1
ATOM 2812 C CA . VAL A 1 371 ? -28.127 2.673 38.795 1.00 95.62 371 VAL A CA 1
ATOM 2813 C C . VAL A 1 371 ? -28.934 1.874 37.770 1.00 95.62 371 VAL A C 1
ATOM 2815 O O . VAL A 1 371 ? -28.413 1.503 36.719 1.00 95.62 371 VAL A O 1
ATOM 2818 N N . SER A 1 372 ? -30.226 1.653 38.030 1.00 94.62 372 SER A N 1
ATOM 2819 C CA . SER A 1 372 ? -31.126 0.992 37.080 1.00 94.62 372 SER A CA 1
ATOM 2820 C C . SER A 1 372 ? -31.239 1.762 35.760 1.00 94.62 372 SER A C 1
ATOM 2822 O O . SER A 1 372 ? -31.288 1.140 34.700 1.00 94.62 372 SER A O 1
ATOM 2824 N N . GLY A 1 373 ? -31.290 3.097 35.807 1.00 94.06 373 GLY A N 1
ATOM 2825 C CA . GLY A 1 373 ? -31.330 3.939 34.610 1.00 94.06 373 GLY A CA 1
ATOM 2826 C C . GLY A 1 373 ? -30.035 3.867 33.796 1.00 94.06 373 GLY A C 1
ATOM 2827 O O . GLY A 1 373 ? -30.080 3.716 32.576 1.00 94.06 373 GLY A O 1
ATOM 2828 N N . GLN A 1 374 ? -28.879 3.897 34.466 1.00 94.56 374 GLN A N 1
ATOM 2829 C CA . GLN A 1 374 ? -27.572 3.751 33.817 1.00 94.56 374 GLN A CA 1
ATOM 2830 C C . GLN A 1 374 ? -27.400 2.363 33.181 1.00 94.56 374 GLN A C 1
ATOM 2832 O O . GLN A 1 374 ? -26.898 2.253 32.063 1.00 94.56 374 GLN A O 1
ATOM 2837 N N . ALA A 1 375 ? -27.858 1.302 33.851 1.00 94.69 375 ALA A N 1
ATOM 2838 C CA . ALA A 1 375 ? -27.829 -0.055 33.306 1.00 94.69 375 ALA A CA 1
ATOM 2839 C C . ALA A 1 375 ? -28.692 -0.189 32.035 1.00 94.69 375 ALA A C 1
ATOM 2841 O O . ALA A 1 375 ? -28.289 -0.847 31.070 1.00 94.69 375 ALA A O 1
ATOM 2842 N N . GLU A 1 376 ? -29.854 0.472 31.995 1.00 94.56 376 GLU A N 1
ATOM 2843 C CA . GLU A 1 376 ? -30.708 0.516 30.802 1.00 94.56 376 GLU A CA 1
ATOM 2844 C C . GLU A 1 376 ? -30.025 1.255 29.641 1.00 94.56 376 GLU A C 1
ATOM 2846 O O . GLU A 1 376 ? -30.055 0.791 28.499 1.00 94.56 376 GLU A O 1
ATOM 2851 N N . GLU A 1 377 ? -29.367 2.382 29.922 1.00 95.69 377 GLU A N 1
ATOM 2852 C CA . GLU A 1 377 ? -28.617 3.135 28.915 1.00 95.69 377 GLU A CA 1
ATOM 2853 C C . GLU A 1 377 ? -27.448 2.321 28.343 1.00 95.69 377 GLU A C 1
ATOM 2855 O O . GLU A 1 377 ? -27.264 2.279 27.125 1.00 95.69 377 GLU A O 1
ATOM 2860 N N . LEU A 1 378 ? -26.692 1.624 29.196 1.00 94.31 378 LEU A N 1
ATOM 2861 C CA . LEU A 1 378 ? -25.605 0.739 28.767 1.00 94.31 378 LEU A CA 1
ATOM 2862 C C . LEU A 1 378 ? -26.110 -0.391 27.868 1.00 94.31 378 LEU A C 1
ATOM 2864 O O . LEU A 1 378 ? -25.527 -0.633 26.812 1.00 94.31 378 LEU A O 1
ATOM 2868 N N . THR A 1 379 ? -27.219 -1.030 28.247 1.00 94.50 379 THR A N 1
ATOM 2869 C CA . THR A 1 379 ? -27.853 -2.089 27.447 1.00 94.50 379 THR A CA 1
ATOM 2870 C C . THR A 1 379 ? -28.251 -1.562 26.068 1.00 94.50 379 THR A C 1
ATOM 2872 O O . THR A 1 379 ? -27.931 -2.169 25.047 1.00 94.50 379 THR A O 1
ATOM 2875 N N . ARG A 1 380 ? -28.869 -0.376 26.019 1.00 94.56 380 ARG A N 1
ATOM 2876 C CA . ARG A 1 380 ? -29.270 0.275 24.767 1.00 94.56 380 ARG A CA 1
ATOM 2877 C C . ARG A 1 380 ? -28.070 0.632 23.885 1.00 94.56 380 ARG A C 1
ATOM 2879 O O . ARG A 1 380 ? -28.111 0.432 22.676 1.00 94.56 380 ARG A O 1
ATOM 2886 N N . ASN A 1 381 ? -26.992 1.149 24.470 1.00 94.25 381 ASN A N 1
ATOM 2887 C CA . ASN A 1 381 ? -25.763 1.451 23.733 1.00 94.25 381 ASN A CA 1
ATOM 2888 C C . ASN A 1 381 ? -25.110 0.178 23.175 1.00 94.25 381 ASN A C 1
ATOM 2890 O O . ASN A 1 381 ? -24.617 0.189 22.048 1.00 94.25 381 ASN A O 1
ATOM 2894 N N . ALA A 1 382 ? -25.146 -0.922 23.929 1.00 94.25 382 ALA A N 1
ATOM 2895 C CA . ALA A 1 382 ? -24.658 -2.216 23.473 1.00 94.25 382 ALA A CA 1
ATOM 2896 C C . ALA A 1 382 ? -25.510 -2.797 22.328 1.00 94.25 382 ALA A C 1
ATOM 2898 O O . ALA A 1 382 ? -24.946 -3.342 21.384 1.00 94.25 382 ALA A O 1
ATOM 2899 N N . GLU A 1 383 ? -26.838 -2.619 22.348 1.00 93.06 383 GLU A N 1
ATOM 2900 C CA . GLU A 1 383 ? -27.726 -2.942 21.213 1.00 93.06 383 GLU A CA 1
ATOM 2901 C C . GLU A 1 383 ? -27.378 -2.144 19.954 1.00 93.06 383 GLU A C 1
ATOM 2903 O O . GLU A 1 383 ? -27.210 -2.734 18.889 1.00 93.06 383 GLU A O 1
ATOM 2908 N N . TYR A 1 384 ? -27.199 -0.824 20.065 1.00 93.50 384 TYR A N 1
ATOM 2909 C CA . TYR A 1 384 ? -26.779 -0.002 18.924 1.00 93.50 384 TYR A CA 1
ATOM 2910 C C . TYR A 1 384 ? -25.421 -0.424 18.365 1.00 93.50 384 TYR A C 1
ATOM 2912 O O . TYR A 1 384 ? -25.222 -0.424 17.151 1.00 93.50 384 TYR A O 1
ATOM 2920 N N . LEU A 1 385 ? -24.476 -0.769 19.243 1.00 92.88 385 LEU A N 1
ATOM 2921 C CA . LEU A 1 385 ? -23.175 -1.266 18.819 1.00 92.88 385 LEU A CA 1
ATOM 2922 C C . LEU A 1 385 ? -23.309 -2.622 18.115 1.00 92.88 385 LEU A C 1
ATOM 2924 O O . LEU A 1 385 ? -22.697 -2.810 17.071 1.00 92.88 385 LEU A O 1
ATOM 2928 N N . ALA A 1 386 ? -24.120 -3.541 18.645 1.00 90.00 386 ALA A N 1
ATOM 2929 C CA . ALA A 1 386 ? -24.369 -4.841 18.027 1.00 90.00 386 ALA A CA 1
ATOM 2930 C C . ALA A 1 386 ? -24.977 -4.705 16.618 1.00 90.00 386 ALA A C 1
ATOM 2932 O O . ALA A 1 386 ? -24.440 -5.292 15.685 1.00 90.00 386 ALA A O 1
ATOM 2933 N N . ASP A 1 387 ? -26.007 -3.870 16.447 1.00 91.12 387 ASP A N 1
ATOM 2934 C CA . ASP A 1 387 ? -26.638 -3.584 15.145 1.00 91.12 387 ASP A CA 1
ATOM 2935 C C . ASP A 1 387 ? -25.648 -2.937 14.158 1.00 91.12 387 ASP A C 1
ATOM 2937 O O . ASP A 1 387 ? -25.556 -3.309 12.989 1.00 91.12 387 ASP A O 1
ATOM 2941 N N . GLY A 1 388 ? -24.812 -2.013 14.645 1.00 89.44 388 GLY A N 1
ATOM 2942 C CA . GLY A 1 388 ? -23.735 -1.431 13.845 1.00 89.44 388 GLY A CA 1
ATOM 2943 C C . GLY A 1 388 ? -22.728 -2.477 13.356 1.00 89.44 388 GLY A C 1
ATOM 2944 O O . GLY A 1 388 ? -22.296 -2.415 12.201 1.00 89.44 388 GLY A O 1
ATOM 2945 N N . LEU A 1 389 ? -22.386 -3.440 14.217 1.00 90.25 389 LEU A N 1
ATOM 2946 C CA . LEU A 1 389 ? -21.456 -4.531 13.923 1.00 90.25 389 LEU A CA 1
ATOM 2947 C C . LEU A 1 389 ? -22.051 -5.599 12.994 1.00 90.25 389 LEU A C 1
ATOM 2949 O O . LEU A 1 389 ? -21.280 -6.270 12.319 1.00 90.25 389 LEU A O 1
ATOM 2953 N N . GLU A 1 390 ? -23.378 -5.734 12.889 1.00 87.00 390 GLU A N 1
ATOM 2954 C CA . GLU A 1 390 ? -24.018 -6.650 11.925 1.00 87.00 390 GLU A CA 1
ATOM 2955 C C . GLU A 1 390 ? -23.739 -6.280 10.464 1.00 87.00 390 GLU A C 1
ATOM 2957 O O . GLU A 1 390 ? -23.806 -7.140 9.588 1.00 87.00 390 GLU A O 1
ATOM 2962 N N . ASN A 1 391 ? -23.374 -5.024 10.190 1.00 87.62 391 ASN A N 1
ATOM 2963 C CA . ASN A 1 391 ? -22.951 -4.612 8.850 1.00 87.62 391 ASN A CA 1
ATOM 2964 C C . ASN A 1 391 ? -21.590 -5.196 8.447 1.00 87.62 391 ASN A C 1
ATOM 2966 O O . ASN A 1 391 ? -21.211 -5.066 7.284 1.00 87.62 391 ASN A O 1
ATOM 2970 N N . PHE A 1 392 ? -20.846 -5.786 9.389 1.00 90.25 392 PHE A N 1
ATOM 2971 C CA . PHE A 1 392 ? -19.557 -6.406 9.127 1.00 90.25 392 PHE A CA 1
ATOM 2972 C C . PHE A 1 392 ? -19.690 -7.931 9.074 1.00 90.25 392 PHE A C 1
ATOM 2974 O O . PHE A 1 392 ? -20.022 -8.574 10.071 1.00 90.25 392 PHE A O 1
ATOM 2981 N N . GLU A 1 393 ? -19.407 -8.519 7.914 1.00 85.25 393 GLU A N 1
ATOM 2982 C CA . GLU A 1 393 ? -19.376 -9.971 7.737 1.00 85.25 393 GLU A CA 1
ATOM 2983 C C . GLU A 1 393 ? -18.011 -10.512 8.185 1.00 85.25 393 GLU A C 1
ATOM 2985 O O . GLU A 1 393 ? -16.964 -10.044 7.734 1.00 85.25 393 GLU A O 1
ATOM 2990 N N . THR A 1 394 ? -18.021 -11.492 9.091 1.00 82.94 394 THR A N 1
ATOM 2991 C CA . THR A 1 394 ? -16.826 -12.139 9.661 1.00 82.94 394 THR A CA 1
ATOM 2992 C C . THR A 1 394 ? -16.986 -13.660 9.597 1.00 82.94 394 THR A C 1
ATOM 2994 O O . THR A 1 394 ? -18.074 -14.159 9.887 1.00 82.94 394 THR A O 1
ATOM 2997 N N . GLU A 1 395 ? -15.933 -14.416 9.277 1.00 69.56 395 GLU A N 1
ATOM 2998 C CA . GLU A 1 395 ? -15.976 -15.887 9.224 1.00 69.56 395 GLU A CA 1
ATOM 2999 C C . GLU A 1 395 ? -15.877 -16.525 10.614 1.00 69.56 395 GLU A C 1
ATOM 3001 O O . GLU A 1 395 ? -16.433 -17.603 10.839 1.00 69.56 395 GLU A O 1
ATOM 3006 N N . GLN A 1 396 ? -15.178 -15.881 11.556 1.00 58.50 396 GLN A N 1
ATOM 3007 C CA . GLN A 1 396 ? -15.019 -16.407 12.911 1.00 58.50 396 GLN A CA 1
ATOM 3008 C C . GLN A 1 396 ? -15.854 -15.636 13.935 1.00 58.50 396 GLN A C 1
ATOM 3010 O O . GLN A 1 396 ? -15.566 -14.487 14.270 1.00 58.50 396 GLN A O 1
ATOM 3015 N N . GLU A 1 397 ? -16.833 -16.323 14.533 1.00 53.22 397 GLU A N 1
ATOM 3016 C CA . GLU A 1 397 ? -17.310 -15.988 15.876 1.00 53.22 397 GLU A CA 1
ATOM 3017 C C . GLU A 1 397 ? -16.156 -16.256 16.848 1.00 53.22 397 GLU A C 1
ATOM 3019 O O . GLU A 1 397 ? -16.020 -17.340 17.412 1.00 53.22 397 GLU A O 1
ATOM 3024 N N . HIS A 1 398 ? -15.247 -15.292 16.982 1.00 51.06 398 HIS A N 1
ATOM 3025 C CA . HIS A 1 398 ? -14.206 -15.367 17.992 1.00 51.06 398 HIS A CA 1
ATOM 3026 C C . HIS A 1 398 ? -14.862 -15.257 19.370 1.00 51.06 398 HIS A C 1
ATOM 3028 O O . HIS A 1 398 ? -15.147 -14.168 19.864 1.00 51.06 398 HIS A O 1
ATOM 3034 N N . GLU A 1 399 ? -15.122 -16.421 19.964 1.00 43.00 399 GLU A N 1
ATOM 3035 C CA . GLU A 1 399 ? -15.576 -16.565 21.339 1.00 43.00 399 GLU A CA 1
ATOM 3036 C C . GLU A 1 399 ? -14.559 -15.890 22.266 1.00 43.00 399 GLU A C 1
ATOM 3038 O O . GLU A 1 399 ? -13.360 -16.189 22.262 1.00 43.00 399 GLU A O 1
ATOM 3043 N N . PHE A 1 400 ? -15.039 -14.918 23.032 1.00 45.22 400 PHE A N 1
ATOM 3044 C CA . PHE A 1 400 ? -14.213 -14.149 23.942 1.00 45.22 400 PHE A CA 1
ATOM 3045 C C . PHE A 1 400 ? -13.773 -15.035 25.107 1.00 45.22 400 PHE A C 1
ATOM 3047 O O . PHE A 1 400 ? -14.551 -15.322 26.016 1.00 45.22 400 PHE A O 1
ATOM 3054 N N . VAL A 1 401 ? -12.505 -15.444 25.128 1.00 41.88 401 VAL A N 1
ATOM 3055 C CA . VAL A 1 401 ? -11.906 -16.004 26.342 1.00 41.88 401 VAL A CA 1
ATOM 3056 C C . VAL A 1 401 ? -11.426 -14.835 27.186 1.00 41.88 401 VAL A C 1
ATOM 3058 O O . VAL A 1 401 ? -10.337 -14.299 26.970 1.00 41.88 401 VAL A O 1
ATOM 3061 N N . PHE A 1 402 ? -12.221 -14.441 28.181 1.00 42.25 402 PHE A N 1
ATOM 3062 C CA . PHE A 1 402 ? -11.679 -13.649 29.276 1.00 42.25 402 PHE A CA 1
ATOM 3063 C C . PHE A 1 402 ? -10.557 -14.467 29.932 1.00 42.25 402 PHE A C 1
ATOM 3065 O O . PHE A 1 402 ? -10.811 -15.409 30.680 1.00 42.25 402 PHE A O 1
ATOM 3072 N N . GLN A 1 403 ? -9.299 -14.071 29.729 1.00 42.06 403 GLN A N 1
ATOM 3073 C CA . GLN A 1 403 ? -8.298 -14.273 30.770 1.00 42.06 403 GLN A CA 1
ATOM 3074 C C . GLN A 1 403 ? -8.649 -13.295 31.890 1.00 42.06 403 GLN A C 1
ATOM 3076 O O . GLN A 1 403 ? -8.051 -12.228 32.014 1.00 42.06 403 GLN A O 1
ATOM 3081 N N . THR A 1 404 ? -9.674 -13.612 32.686 1.00 39.97 404 THR A N 1
ATOM 3082 C CA . THR A 1 404 ? -9.869 -12.919 33.956 1.00 39.97 404 THR A CA 1
ATOM 3083 C C . THR A 1 404 ? -8.610 -13.172 34.775 1.00 39.97 404 THR A C 1
ATOM 3085 O O . THR A 1 404 ? -8.392 -14.271 35.286 1.00 39.97 404 THR A O 1
ATOM 3088 N N . GLY A 1 405 ? -7.737 -12.171 34.854 1.00 43.72 405 GLY A N 1
ATOM 3089 C CA . GLY A 1 405 ? -6.591 -12.171 35.746 1.00 43.72 405 GLY A CA 1
ATOM 3090 C C . GLY A 1 405 ? -7.072 -12.137 37.191 1.00 43.72 405 GLY A C 1
ATOM 3091 O O . GLY A 1 405 ? -7.141 -11.068 37.781 1.00 43.72 405 GLY A O 1
ATOM 3092 N N . ALA A 1 406 ? -7.435 -13.298 37.735 1.00 39.56 406 ALA A N 1
ATOM 3093 C CA . ALA A 1 406 ? -7.649 -13.533 39.159 1.00 39.56 406 ALA A CA 1
ATOM 3094 C C . ALA A 1 406 ? -7.709 -15.042 39.476 1.00 39.56 406 ALA A C 1
ATOM 3096 O O . ALA A 1 406 ? -8.563 -15.485 40.239 1.00 39.56 406 ALA A O 1
ATOM 3097 N N . GLU A 1 407 ? -6.789 -15.856 38.948 1.00 36.84 407 GLU A N 1
ATOM 3098 C CA . GLU A 1 407 ? -6.436 -17.082 39.673 1.00 36.84 407 GLU A CA 1
ATOM 3099 C C . GLU A 1 407 ? -5.581 -16.663 40.871 1.00 36.84 407 GLU A C 1
ATOM 3101 O O . GLU A 1 407 ? -4.373 -16.438 40.777 1.00 36.84 407 GLU A O 1
ATOM 3106 N N . ALA A 1 408 ? -6.246 -16.479 42.012 1.00 37.16 408 ALA A N 1
ATOM 3107 C CA . ALA A 1 408 ? -5.576 -16.422 43.298 1.00 37.16 408 ALA A CA 1
ATOM 3108 C C . ALA A 1 408 ? -4.681 -17.669 43.421 1.00 37.16 408 ALA A C 1
ATOM 3110 O O . ALA A 1 408 ? -5.171 -18.779 43.199 1.00 37.16 408 ALA A O 1
ATOM 3111 N N . PRO A 1 409 ? -3.389 -17.534 43.771 1.00 39.75 409 PRO A N 1
ATOM 3112 C CA . PRO A 1 409 ? -2.545 -18.698 43.951 1.00 39.75 409 PRO A CA 1
ATOM 3113 C C . PRO A 1 409 ? -3.105 -19.487 45.131 1.00 39.75 409 PRO A C 1
ATOM 3115 O O . PRO A 1 409 ? -3.044 -19.043 46.280 1.00 39.75 409 PRO A O 1
ATOM 3118 N N . THR A 1 410 ? -3.671 -20.659 44.849 1.00 39.22 410 THR A N 1
ATOM 3119 C CA . THR A 1 410 ? -3.972 -21.656 45.866 1.00 39.22 410 THR A CA 1
ATOM 3120 C C . THR A 1 410 ? -2.662 -21.990 46.563 1.00 39.22 410 THR A C 1
ATOM 3122 O O . THR A 1 410 ? -1.779 -22.638 46.000 1.00 39.22 410 THR A O 1
ATOM 3125 N N . SER A 1 411 ? -2.516 -21.498 47.788 1.00 45.50 411 SER A N 1
ATOM 3126 C CA . SER A 1 411 ? -1.474 -21.905 48.711 1.00 45.50 411 SER A CA 1
ATOM 3127 C C . SER A 1 411 ? -1.728 -23.358 49.105 1.00 45.50 411 SER A C 1
ATOM 3129 O O . SER A 1 411 ? -2.342 -23.657 50.128 1.00 45.50 411 SER A O 1
ATOM 3131 N N . GLU A 1 412 ? -1.260 -24.291 48.276 1.00 41.22 412 GLU A N 1
ATOM 3132 C CA . GLU A 1 412 ? -1.134 -25.679 48.696 1.00 41.22 412 GLU A CA 1
ATOM 3133 C C . GLU A 1 412 ? -0.111 -25.748 49.830 1.00 41.22 412 GLU A C 1
ATOM 3135 O O . GLU A 1 412 ? 1.089 -25.507 49.674 1.00 41.22 412 GLU A O 1
ATOM 3140 N N . GLY A 1 413 ? -0.647 -26.031 51.015 1.00 41.84 413 GLY A N 1
ATOM 3141 C CA . GLY A 1 413 ? 0.097 -26.216 52.240 1.00 41.84 413 GLY A CA 1
ATOM 3142 C C . GLY A 1 413 ? 1.150 -27.304 52.085 1.00 41.84 413 GLY A C 1
ATOM 3143 O O . GLY A 1 413 ? 0.853 -28.479 51.877 1.00 41.84 413 GLY A O 1
ATOM 3144 N N . GLN A 1 414 ? 2.398 -26.907 52.288 1.00 42.78 414 GLN A N 1
ATOM 3145 C CA . GLN A 1 414 ? 3.508 -27.814 52.505 1.00 42.78 414 GLN A CA 1
ATOM 3146 C C . GLN A 1 414 ? 3.352 -28.459 53.894 1.00 42.78 414 GLN A C 1
ATOM 3148 O O . GLN A 1 414 ? 3.888 -27.980 54.892 1.00 42.78 414 GLN A O 1
ATOM 3153 N N . GLN A 1 415 ? 2.588 -29.552 53.976 1.00 48.50 415 GLN A N 1
ATOM 3154 C CA . GLN A 1 415 ? 2.675 -30.501 55.084 1.00 48.50 415 GLN A CA 1
ATOM 3155 C C . GLN A 1 415 ? 3.591 -31.670 54.709 1.00 48.50 415 GLN A C 1
ATOM 3157 O O . GLN A 1 415 ? 3.280 -32.468 53.834 1.00 48.50 415 GLN A O 1
ATOM 3162 N N . GLY A 1 416 ? 4.672 -31.807 55.481 1.00 42.50 416 GLY A N 1
ATOM 3163 C CA . GLY A 1 416 ? 5.121 -33.101 55.997 1.00 42.50 416 GLY A CA 1
ATOM 3164 C C . GLY A 1 416 ? 6.003 -33.960 55.092 1.00 42.50 416 GLY A C 1
ATOM 3165 O O . GLY A 1 416 ? 5.518 -34.751 54.292 1.00 42.50 416 GLY A O 1
ATOM 3166 N N . GLY A 1 417 ? 7.313 -33.937 55.353 1.00 48.62 417 GLY A N 1
ATOM 3167 C CA . GLY A 1 417 ? 8.252 -34.891 54.765 1.00 48.62 417 GLY A CA 1
ATOM 3168 C C . GLY A 1 417 ? 9.595 -34.965 55.486 1.00 48.62 417 GLY A C 1
ATOM 3169 O O . GLY A 1 417 ? 10.582 -34.546 54.907 1.00 48.62 417 GLY A O 1
ATOM 3170 N N . ARG A 1 418 ? 9.564 -35.496 56.720 1.00 46.16 418 ARG A N 1
ATOM 3171 C CA . ARG A 1 418 ? 10.630 -36.159 57.512 1.00 46.16 418 ARG A CA 1
ATOM 3172 C C . ARG A 1 418 ? 12.045 -35.579 57.581 1.00 46.16 418 ARG A C 1
ATOM 3174 O O . ARG A 1 418 ? 12.763 -35.590 56.563 1.00 46.16 418 ARG A O 1
#